Protein AF-0000000072268481 (afdb_homodimer)

Structure (mmCIF, N/CA/C/O backbone):
data_AF-0000000072268481-model_v1
#
loop_
_entity.id
_entity.type
_entity.pdbx_description
1 polymer 'Transcriptional regulator, GntR family'
#
loop_
_atom_site.group_PDB
_atom_site.id
_atom_site.type_symbol
_atom_site.label_atom_id
_atom_site.label_alt_id
_atom_site.label_comp_id
_atom_site.label_asym_id
_atom_site.label_entity_id
_atom_site.label_seq_id
_atom_site.pdbx_PDB_ins_code
_atom_site.Cartn_x
_atom_site.Cartn_y
_atom_site.Cartn_z
_atom_site.occupancy
_atom_site.B_iso_or_equiv
_atom_site.auth_seq_id
_atom_site.auth_comp_id
_atom_site.auth_asym_id
_atom_site.auth_atom_id
_atom_site.pdbx_PDB_model_num
ATOM 1 N N . MET A 1 1 ? 31.5 -7.578 -0.098 1 35.66 1 MET A N 1
ATOM 2 C CA . MET A 1 1 ? 31.172 -8.977 0.173 1 35.66 1 MET A CA 1
ATOM 3 C C . MET A 1 1 ? 30.062 -9.086 1.216 1 35.66 1 MET A C 1
ATOM 5 O O . MET A 1 1 ? 30.203 -8.562 2.326 1 35.66 1 MET A O 1
ATOM 9 N N . ASP A 1 2 ? 28.766 -9.125 0.765 1 48.75 2 ASP A N 1
ATOM 10 C CA . ASP A 1 2 ? 27.672 -9.148 1.732 1 48.75 2 ASP A CA 1
ATOM 11 C C . ASP A 1 2 ? 27.953 -10.164 2.842 1 48.75 2 ASP A C 1
ATOM 13 O O . ASP A 1 2 ? 28.438 -11.258 2.578 1 48.75 2 ASP A O 1
ATOM 17 N N . SER A 1 3 ? 28.219 -9.688 3.953 1 54.72 3 SER A N 1
ATOM 18 C CA . SER A 1 3 ? 28.516 -10.555 5.082 1 54.72 3 SER A CA 1
ATOM 19 C C . SER A 1 3 ? 27.703 -11.844 5.031 1 54.72 3 SER A C 1
ATOM 21 O O . SER A 1 3 ? 26.609 -11.859 4.465 1 54.72 3 SER A O 1
ATOM 23 N N . PRO A 1 4 ? 28.422 -12.945 5.117 1 55.09 4 PRO A N 1
ATOM 24 C CA . PRO A 1 4 ? 27.75 -14.242 5.113 1 55.09 4 PRO A CA 1
ATOM 25 C C . PRO A 1 4 ? 26.359 -14.18 5.762 1 55.09 4 PRO A C 1
ATOM 27 O O . PRO A 1 4 ? 25.438 -14.844 5.297 1 55.09 4 PRO A O 1
ATOM 30 N N . THR A 1 5 ? 26.203 -13.352 6.781 1 58.03 5 THR A N 1
ATOM 31 C CA . THR A 1 5 ? 24.922 -13.234 7.477 1 58.03 5 THR A CA 1
ATOM 32 C C . THR A 1 5 ? 23.906 -12.5 6.609 1 58.03 5 THR A C 1
ATOM 34 O O . THR A 1 5 ? 22.734 -12.883 6.566 1 58.03 5 THR A O 1
ATOM 37 N N . LYS A 1 6 ? 24.406 -11.539 5.977 1 61.78 6 LYS A N 1
ATOM 38 C CA . LYS A 1 6 ? 23.531 -10.797 5.07 1 61.78 6 LYS A CA 1
ATOM 39 C C . LYS A 1 6 ? 23 -11.695 3.963 1 61.78 6 LYS A C 1
ATOM 41 O O . LYS A 1 6 ? 21.844 -11.586 3.57 1 61.78 6 LYS A O 1
ATOM 46 N N . SER A 1 7 ? 23.812 -12.578 3.768 1 78.44 7 SER A N 1
ATOM 47 C CA . SER A 1 7 ? 23.453 -13.523 2.711 1 78.44 7 SER A CA 1
ATOM 48 C C . SER A 1 7 ? 22.391 -14.508 3.182 1 78.44 7 SER A C 1
ATOM 50 O O . SER A 1 7 ? 21.422 -14.773 2.465 1 78.44 7 SER A O 1
ATOM 52 N N . ARG A 1 8 ? 22.547 -14.922 4.469 1 86.06 8 ARG A N 1
ATOM 53 C CA . ARG A 1 8 ? 21.578 -15.891 4.984 1 86.06 8 ARG A CA 1
ATOM 54 C C . ARG A 1 8 ? 20.219 -15.25 5.215 1 86.06 8 ARG A C 1
ATOM 56 O O . ARG A 1 8 ? 19.188 -15.875 4.977 1 86.06 8 ARG A O 1
ATOM 63 N N . LYS A 1 9 ? 20.203 -13.977 5.633 1 89.81 9 LYS A N 1
ATOM 64 C CA . LYS A 1 9 ? 18.969 -13.234 5.836 1 89.81 9 LYS A CA 1
ATOM 65 C C . LYS A 1 9 ? 18.203 -13.055 4.523 1 89.81 9 LYS A C 1
ATOM 67 O O . LYS A 1 9 ? 17 -13.281 4.465 1 89.81 9 LYS A O 1
ATOM 72 N N . THR A 1 10 ? 19 -12.703 3.574 1 90.88 10 THR A N 1
ATOM 73 C CA . THR A 1 10 ? 18.406 -12.484 2.262 1 90.88 10 THR A CA 1
ATOM 74 C C . THR A 1 10 ? 17.828 -13.789 1.708 1 90.88 10 THR A C 1
ATOM 76 O O . THR A 1 10 ? 16.734 -13.805 1.159 1 90.88 10 THR A O 1
ATOM 79 N N . LEU A 1 11 ? 18.531 -14.812 1.893 1 93.25 11 LEU A N 1
ATOM 80 C CA . LEU A 1 11 ? 18.062 -16.125 1.444 1 93.25 11 LEU A CA 1
ATOM 81 C C . LEU A 1 11 ? 16.797 -16.531 2.195 1 93.25 11 LEU A C 1
ATOM 83 O O . LEU A 1 11 ? 15.875 -17.078 1.6 1 93.25 11 LEU A O 1
ATOM 87 N N . CYS A 1 12 ? 16.812 -16.312 3.475 1 95.31 12 CYS A N 1
ATOM 88 C CA . CYS A 1 12 ? 15.656 -16.641 4.301 1 95.31 12 CYS A CA 1
ATOM 89 C C . CYS A 1 12 ? 14.414 -15.906 3.82 1 95.31 12 CYS A C 1
ATOM 91 O O . CYS A 1 12 ? 13.367 -16.516 3.592 1 95.31 12 CYS A O 1
ATOM 93 N N . ILE A 1 13 ? 14.555 -14.633 3.531 1 95.81 13 ILE A N 1
ATOM 94 C CA . ILE A 1 13 ? 13.438 -13.797 3.104 1 95.81 13 ILE A CA 1
ATOM 95 C C . ILE A 1 13 ? 12.922 -14.281 1.75 1 95.81 13 ILE A C 1
ATOM 97 O O . ILE A 1 13 ? 11.719 -14.5 1.578 1 95.81 13 ILE A O 1
ATOM 101 N N . GLU A 1 14 ? 13.828 -14.469 0.865 1 96 14 GLU A N 1
ATOM 102 C CA . GLU A 1 14 ? 13.453 -14.867 -0.488 1 96 14 GLU A CA 1
ATOM 103 C C . GLU A 1 14 ? 12.797 -16.25 -0.492 1 96 14 GLU A C 1
ATOM 105 O O . GLU A 1 14 ? 11.797 -16.469 -1.176 1 96 14 GLU A O 1
ATOM 110 N N . ASP A 1 15 ? 13.367 -17.141 0.243 1 96.94 15 ASP A N 1
ATOM 111 C CA . ASP A 1 15 ? 12.82 -18.484 0.297 1 96.94 15 ASP A CA 1
ATOM 112 C C . ASP A 1 15 ? 11.445 -18.5 0.952 1 96.94 15 ASP A C 1
ATOM 114 O O . ASP A 1 15 ? 10.523 -19.156 0.464 1 96.94 15 ASP A O 1
ATOM 118 N N . LEU A 1 16 ? 11.273 -17.797 2.041 1 97.5 16 LEU A N 1
ATOM 119 C CA . LEU A 1 16 ? 9.977 -17.734 2.717 1 97.5 16 LEU A CA 1
ATOM 120 C C . LEU A 1 16 ? 8.922 -17.109 1.813 1 97.5 16 LEU A C 1
ATOM 122 O O . LEU A 1 16 ? 7.785 -17.578 1.76 1 97.5 16 LEU A O 1
ATOM 126 N N . ARG A 1 17 ? 9.273 -16.031 1.135 1 97.88 17 ARG A N 1
ATOM 127 C CA . ARG A 1 17 ? 8.352 -15.414 0.184 1 97.88 17 ARG A CA 1
ATOM 128 C C . ARG A 1 17 ? 7.891 -16.422 -0.858 1 97.88 17 ARG A C 1
ATOM 130 O O . ARG A 1 17 ? 6.691 -16.547 -1.117 1 97.88 17 ARG A O 1
ATOM 137 N N . GLN A 1 18 ? 8.859 -17.156 -1.396 1 97.5 18 GLN A N 1
ATOM 138 C CA . GLN A 1 18 ? 8.547 -18.141 -2.428 1 97.5 18 GLN A CA 1
ATOM 139 C C . GLN A 1 18 ? 7.637 -19.25 -1.88 1 97.5 18 GLN A C 1
ATOM 141 O O . GLN A 1 18 ? 6.676 -19.656 -2.541 1 97.5 18 GLN A O 1
ATOM 146 N N . ARG A 1 19 ? 7.941 -19.688 -0.703 1 97.25 19 ARG A N 1
ATOM 147 C CA . ARG A 1 19 ? 7.16 -20.766 -0.107 1 97.25 19 ARG A CA 1
ATOM 148 C C . ARG A 1 19 ? 5.734 -20.312 0.189 1 97.25 19 ARG A C 1
ATOM 150 O O . ARG A 1 19 ? 4.789 -21.094 0.074 1 97.25 19 ARG A O 1
ATOM 157 N N . ILE A 1 20 ? 5.566 -19.047 0.545 1 97.44 20 ILE A N 1
ATOM 158 C CA . ILE A 1 20 ? 4.234 -18.516 0.816 1 97.44 20 ILE A CA 1
ATOM 159 C C . ILE A 1 20 ? 3.479 -18.328 -0.497 1 97.44 20 ILE A C 1
ATOM 161 O O . ILE A 1 20 ? 2.311 -18.719 -0.606 1 97.44 20 ILE A O 1
ATOM 165 N N . LEU A 1 21 ? 4.148 -17.797 -1.505 1 97.38 21 LEU A N 1
ATOM 166 C CA . LEU A 1 21 ? 3.527 -17.516 -2.795 1 97.38 21 LEU A CA 1
ATOM 167 C C . LEU A 1 21 ? 3.1 -18.797 -3.49 1 97.38 21 LEU A C 1
ATOM 169 O O . LEU A 1 21 ? 2.041 -18.859 -4.121 1 97.38 21 LEU A O 1
ATOM 173 N N . THR A 1 22 ? 3.877 -19.859 -3.344 1 94.94 22 THR A N 1
ATOM 174 C CA . THR A 1 22 ? 3.592 -21.109 -4.027 1 94.94 22 THR A CA 1
ATOM 175 C C . THR A 1 22 ? 2.773 -22.031 -3.135 1 94.94 22 THR A C 1
ATOM 177 O O . THR A 1 22 ? 2.543 -23.203 -3.484 1 94.94 22 THR A O 1
ATOM 180 N N . GLN A 1 23 ? 2.461 -21.609 -1.912 1 93.44 23 GLN A N 1
ATOM 181 C CA . GLN A 1 23 ? 1.595 -22.266 -0.941 1 93.44 23 GLN A CA 1
ATOM 182 C C . GLN A 1 23 ? 2.246 -23.547 -0.401 1 93.44 23 GLN A C 1
ATOM 184 O O . GLN A 1 23 ? 1.552 -24.469 0.026 1 93.44 23 GLN A O 1
ATOM 189 N N . ALA A 1 24 ? 3.551 -23.625 -0.61 1 94.94 24 ALA A N 1
ATOM 190 C CA . ALA A 1 24 ? 4.266 -24.609 0.193 1 94.94 24 ALA A CA 1
ATOM 191 C C . ALA A 1 24 ? 4.055 -24.359 1.684 1 94.94 24 ALA A C 1
ATOM 193 O O . ALA A 1 24 ? 4.051 -25.297 2.482 1 94.94 24 ALA A O 1
ATOM 194 N N . LEU A 1 25 ? 3.916 -23.125 2.08 1 95.81 25 LEU A N 1
ATOM 195 C CA . LEU A 1 25 ? 3.342 -22.672 3.346 1 95.81 25 LEU A CA 1
ATOM 196 C C . LEU A 1 25 ? 1.909 -22.188 3.152 1 95.81 25 LEU A C 1
ATOM 198 O O . LEU A 1 25 ? 1.679 -21.172 2.498 1 95.81 25 LEU A O 1
ATOM 202 N N . GLU A 1 26 ? 0.98 -22.875 3.699 1 93.88 26 GLU A N 1
ATOM 203 C CA . GLU A 1 26 ? -0.436 -22.672 3.414 1 93.88 26 GLU A CA 1
ATOM 204 C C . GLU A 1 26 ? -0.944 -21.391 4.066 1 93.88 26 GLU A C 1
ATOM 206 O O . GLU A 1 26 ? -0.562 -21.062 5.191 1 93.88 26 GLU A O 1
ATOM 211 N N . PRO A 1 27 ? -1.868 -20.734 3.365 1 94.56 27 PRO A N 1
ATOM 212 C CA . PRO A 1 27 ? -2.514 -19.594 4.023 1 94.56 27 PRO A CA 1
ATOM 213 C C . PRO A 1 27 ? -3.119 -19.953 5.375 1 94.56 27 PRO A C 1
ATOM 215 O O . PRO A 1 27 ? -3.797 -20.984 5.5 1 94.56 27 PRO A O 1
ATOM 218 N N . GLY A 1 28 ? -2.777 -19.172 6.391 1 94.62 28 GLY A N 1
ATOM 219 C CA . GLY A 1 28 ? -3.355 -19.375 7.707 1 94.62 28 GLY A CA 1
ATOM 220 C C . GLY A 1 28 ? -2.504 -20.25 8.602 1 94.62 28 GLY A C 1
ATOM 221 O O . GLY A 1 28 ? -2.746 -20.344 9.812 1 94.62 28 GLY A O 1
ATOM 222 N N . SER A 1 29 ? -1.488 -20.938 8.078 1 95 29 SER A N 1
ATOM 223 C CA . SER A 1 29 ? -0.644 -21.812 8.883 1 95 29 SER A CA 1
ATOM 224 C C . SER A 1 29 ? 0.33 -21 9.742 1 95 29 SER A C 1
ATOM 226 O O . SER A 1 29 ? 0.755 -19.922 9.352 1 95 29 SER A O 1
ATOM 228 N N . TYR A 1 30 ? 0.683 -21.547 10.836 1 95.38 30 TYR A N 1
ATOM 229 C CA . TYR A 1 30 ? 1.648 -20.906 11.727 1 95.38 30 TYR A CA 1
ATOM 230 C C . TYR A 1 30 ? 3.061 -21.406 11.438 1 95.38 30 TYR A C 1
ATOM 232 O O . TYR A 1 30 ? 3.262 -22.578 11.109 1 95.38 30 TYR A O 1
ATOM 240 N N . LEU A 1 31 ? 3.967 -20.5 11.617 1 95.94 31 LEU A N 1
ATOM 241 C CA . LEU A 1 31 ? 5.375 -20.828 11.43 1 95.94 31 LEU A CA 1
ATOM 242 C C . LEU A 1 31 ? 6.051 -21.094 12.766 1 95.94 31 LEU A C 1
ATOM 244 O O . LEU A 1 31 ? 5.812 -20.391 13.742 1 95.94 31 LEU A O 1
ATOM 248 N N . ASP A 1 32 ? 6.836 -22.125 12.836 1 93.94 32 ASP A N 1
ATOM 249 C CA . ASP A 1 32 ? 7.629 -22.438 14.016 1 93.94 32 ASP A CA 1
ATOM 250 C C . ASP A 1 32 ? 8.984 -21.734 13.969 1 93.94 32 ASP A C 1
ATOM 252 O O . ASP A 1 32 ? 9.852 -22.109 13.172 1 93.94 32 ASP A O 1
ATOM 256 N N . GLU A 1 33 ? 9.164 -20.859 14.836 1 93.69 33 GLU A N 1
ATOM 257 C CA . GLU A 1 33 ? 10.375 -20.047 14.82 1 93.69 33 GLU A CA 1
ATOM 258 C C . GLU A 1 33 ? 11.617 -20.906 15.039 1 93.69 33 GLU A C 1
ATOM 260 O O . GLU A 1 33 ? 12.672 -20.656 14.445 1 93.69 33 GLU A O 1
ATOM 265 N N . THR A 1 34 ? 11.477 -21.891 15.898 1 93.81 34 THR A N 1
ATOM 266 C CA . THR A 1 34 ? 12.617 -22.766 16.172 1 93.81 34 THR A CA 1
ATOM 267 C C . THR A 1 34 ? 13.016 -23.531 14.93 1 93.81 34 THR A C 1
ATOM 269 O O . THR A 1 34 ? 14.195 -23.562 14.57 1 93.81 34 THR A O 1
ATOM 272 N N . ASP A 1 35 ? 12.07 -24.078 14.297 1 94.75 35 ASP A N 1
ATOM 273 C CA . ASP A 1 35 ? 12.32 -24.844 13.07 1 94.75 35 ASP A CA 1
ATOM 274 C C . ASP A 1 35 ? 12.922 -23.953 11.984 1 94.75 35 ASP A C 1
ATOM 276 O O . ASP A 1 35 ? 13.852 -24.359 11.289 1 94.75 35 ASP A O 1
ATOM 280 N N . LEU A 1 36 ? 12.383 -22.766 11.828 1 95.25 36 LEU A N 1
ATOM 281 C CA . LEU A 1 36 ? 12.867 -21.844 10.805 1 95.25 36 LEU A CA 1
ATOM 282 C C . LEU A 1 36 ? 14.305 -21.438 11.094 1 95.25 36 LEU A C 1
ATOM 284 O O . LEU A 1 36 ? 15.141 -21.406 10.188 1 95.25 36 LEU A O 1
ATOM 288 N N . ALA A 1 37 ? 14.523 -21.125 12.336 1 95.12 37 ALA A N 1
ATOM 289 C CA . ALA A 1 37 ? 15.867 -20.703 12.727 1 95.12 37 ALA A CA 1
ATOM 290 C C . ALA A 1 37 ? 16.891 -21.797 12.414 1 95.12 37 ALA A C 1
ATOM 292 O O . ALA A 1 37 ? 17.969 -21.516 11.883 1 95.12 37 ALA A O 1
ATOM 293 N N . GLU A 1 38 ? 16.531 -23.031 12.719 1 95.19 38 GLU A N 1
ATOM 294 C CA . GLU A 1 38 ? 17.406 -24.172 12.477 1 95.19 38 GLU A CA 1
ATOM 295 C C . GLU A 1 38 ? 17.609 -24.406 10.977 1 95.19 38 GLU A C 1
ATOM 297 O O . GLU A 1 38 ? 18.734 -24.609 10.516 1 95.19 38 GLU A O 1
ATOM 302 N N . SER A 1 39 ? 16.594 -24.281 10.289 1 94.5 39 SER A N 1
ATOM 303 C CA . SER A 1 39 ? 16.625 -24.594 8.859 1 94.5 39 SER A CA 1
ATOM 304 C C . SER A 1 39 ? 17.469 -23.594 8.094 1 94.5 39 SER A C 1
ATOM 306 O O . SER A 1 39 ? 18.141 -23.953 7.125 1 94.5 39 SER A O 1
ATOM 308 N N . TYR A 1 40 ? 17.391 -22.312 8.508 1 95.12 40 TYR A N 1
ATOM 309 C CA . TYR A 1 40 ? 18.094 -21.281 7.766 1 95.12 40 TYR A CA 1
ATOM 310 C C . TYR A 1 40 ? 19.422 -20.938 8.438 1 95.12 40 TYR A C 1
ATOM 312 O O . TYR A 1 40 ? 20.203 -20.125 7.914 1 95.12 40 TYR A O 1
ATOM 320 N N . GLY A 1 41 ? 19.641 -21.5 9.578 1 94.5 41 GLY A N 1
ATOM 321 C CA . GLY A 1 41 ? 20.891 -21.25 10.273 1 94.5 41 GLY A CA 1
ATOM 322 C C . GLY A 1 41 ? 21.016 -19.828 10.773 1 94.5 41 GLY A C 1
ATOM 323 O O . GLY A 1 41 ? 22.078 -19.203 10.641 1 94.5 41 GLY A O 1
ATOM 324 N N . ILE A 1 42 ? 19.969 -19.25 11.188 1 93.44 42 ILE A N 1
ATOM 325 C CA . ILE A 1 42 ? 19.953 -17.906 11.727 1 93.44 42 ILE A CA 1
ATOM 326 C C . ILE A 1 42 ? 19.391 -17.922 13.148 1 93.44 42 ILE A C 1
ATOM 328 O O . ILE A 1 42 ? 18.562 -18.766 13.484 1 93.44 42 ILE A O 1
ATOM 332 N N . SER A 1 43 ? 19.891 -16.984 13.922 1 93.19 43 SER A N 1
ATOM 333 C CA . SER A 1 43 ? 19.406 -16.891 15.297 1 93.19 43 SER A CA 1
ATOM 334 C C . SER A 1 43 ? 18.016 -16.281 15.367 1 93.19 43 SER A C 1
ATOM 336 O O . SER A 1 43 ? 17.484 -15.812 14.352 1 93.19 43 SER A O 1
ATOM 338 N N . ARG A 1 44 ? 17.406 -16.328 16.516 1 91.75 44 ARG A N 1
ATOM 339 C CA . ARG A 1 44 ? 16.016 -15.914 16.688 1 91.75 44 ARG A CA 1
ATOM 340 C C . ARG A 1 44 ? 15.875 -14.406 16.5 1 91.75 44 ARG A C 1
ATOM 342 O O . ARG A 1 44 ? 14.922 -13.938 15.867 1 91.75 44 ARG A O 1
ATOM 349 N N . PRO A 1 45 ? 16.766 -13.609 16.969 1 88.12 45 PRO A N 1
ATOM 350 C CA . PRO A 1 45 ? 16.578 -12.164 16.828 1 88.12 45 PRO A CA 1
ATOM 351 C C . PRO A 1 45 ? 16.547 -11.711 15.359 1 88.12 45 PRO A C 1
ATOM 353 O O . PRO A 1 45 ? 15.586 -11.07 14.938 1 88.12 45 PRO A O 1
ATOM 356 N N . PRO A 1 46 ? 17.484 -12.117 14.539 1 91.06 46 PRO A N 1
ATOM 357 C CA . PRO A 1 46 ? 17.375 -11.758 13.125 1 91.06 46 PRO A CA 1
ATOM 358 C C . PRO A 1 46 ? 16.156 -12.391 12.445 1 91.06 46 PRO A C 1
ATOM 360 O O . PRO A 1 46 ? 15.555 -11.781 11.555 1 91.06 46 PRO A O 1
ATOM 363 N N . LEU A 1 47 ? 15.82 -13.578 12.828 1 94.69 47 LEU A N 1
ATOM 364 C CA . LEU A 1 47 ? 14.625 -14.211 12.273 1 94.69 47 LEU A CA 1
ATOM 365 C C . LEU A 1 47 ? 13.383 -13.383 12.578 1 94.69 47 LEU A C 1
ATOM 367 O O . LEU A 1 47 ? 12.547 -13.156 11.695 1 94.69 47 LEU A O 1
ATOM 371 N N . ARG A 1 48 ? 13.289 -12.953 13.773 1 91 48 ARG A N 1
ATOM 372 C CA . ARG A 1 48 ? 12.133 -12.164 14.172 1 91 48 ARG A CA 1
ATOM 373 C C . ARG A 1 48 ? 12.078 -10.844 13.406 1 91 48 ARG A C 1
ATOM 375 O O . ARG A 1 48 ? 10.992 -10.344 13.086 1 91 48 ARG A O 1
ATOM 382 N N . GLU A 1 49 ? 13.18 -10.312 13.086 1 90 49 GLU A N 1
ATOM 383 C CA . GLU A 1 49 ? 13.234 -9.125 12.242 1 90 49 GLU A CA 1
ATOM 384 C C . GLU A 1 49 ? 12.688 -9.414 10.852 1 90 49 GLU A C 1
ATOM 386 O O . GLU A 1 49 ? 11.93 -8.609 10.297 1 90 49 GLU A O 1
ATOM 391 N N . ILE A 1 50 ? 13.07 -10.555 10.359 1 94.44 50 ILE A N 1
ATOM 392 C CA . ILE A 1 50 ? 12.602 -10.984 9.047 1 94.44 50 ILE A CA 1
ATOM 393 C C . ILE A 1 50 ? 11.086 -11.164 9.07 1 94.44 50 ILE A C 1
ATOM 395 O O . ILE A 1 50 ? 10.383 -10.695 8.18 1 94.44 50 ILE A O 1
ATOM 399 N N . LEU A 1 51 ? 10.625 -11.812 10.117 1 95.75 51 LEU A N 1
ATOM 400 C CA . LEU A 1 51 ? 9.195 -12.07 10.234 1 95.75 51 LEU A CA 1
ATOM 401 C C . LEU A 1 51 ? 8.414 -10.766 10.375 1 95.75 51 LEU A C 1
ATOM 403 O O . LEU A 1 51 ? 7.328 -10.617 9.812 1 95.75 51 LEU A O 1
ATOM 407 N N . ARG A 1 52 ? 8.922 -9.812 11.062 1 92.25 52 ARG A N 1
ATOM 408 C CA . ARG A 1 52 ? 8.289 -8.508 11.203 1 92.25 52 ARG A CA 1
ATOM 409 C C . ARG A 1 52 ? 8.234 -7.77 9.867 1 92.25 52 ARG A C 1
ATOM 411 O O . ARG A 1 52 ? 7.219 -7.16 9.531 1 92.25 52 ARG A O 1
ATOM 418 N N . GLN A 1 53 ? 9.352 -7.797 9.172 1 92.69 53 GLN A N 1
ATOM 419 C CA . GLN A 1 53 ? 9.398 -7.18 7.852 1 92.69 53 GLN A CA 1
ATOM 420 C C . GLN A 1 53 ? 8.352 -7.785 6.922 1 92.69 53 GLN A C 1
ATOM 422 O O . GLN A 1 53 ? 7.613 -7.059 6.258 1 92.69 53 GLN A O 1
ATOM 427 N N . MET A 1 54 ? 8.305 -9.102 6.949 1 96.56 54 MET A N 1
ATOM 428 C CA . MET A 1 54 ? 7.379 -9.797 6.059 1 96.56 54 MET A CA 1
ATOM 429 C C . MET A 1 54 ? 5.934 -9.555 6.469 1 96.56 54 MET A C 1
ATOM 431 O O . MET A 1 54 ? 5.035 -9.539 5.625 1 96.56 54 MET A O 1
ATOM 435 N N . ALA A 1 55 ? 5.703 -9.352 7.77 1 96.31 55 ALA A N 1
ATOM 436 C CA . ALA A 1 55 ? 4.375 -8.961 8.234 1 96.31 55 ALA A CA 1
ATOM 437 C C . ALA A 1 55 ? 3.994 -7.578 7.719 1 96.31 55 ALA A C 1
ATOM 439 O O . ALA A 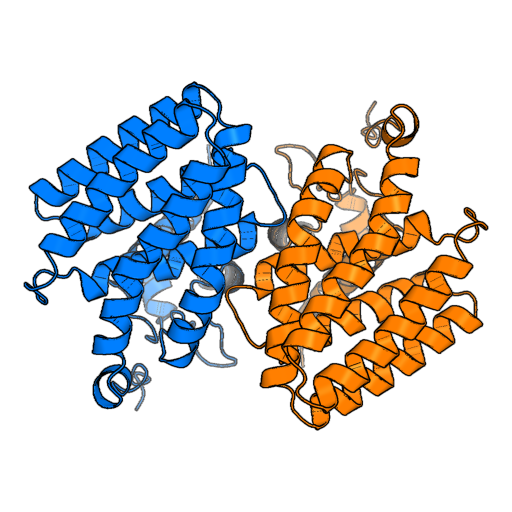1 55 ? 2.861 -7.363 7.281 1 96.31 55 ALA A O 1
ATOM 440 N N . GLY A 1 56 ? 4.914 -6.668 7.707 1 93.5 56 GLY A N 1
ATOM 441 C CA . GLY A 1 56 ? 4.688 -5.336 7.172 1 93.5 56 GLY A CA 1
ATOM 442 C C . GLY A 1 56 ? 4.383 -5.332 5.688 1 93.5 56 GLY A C 1
ATOM 443 O O . GLY A 1 56 ? 3.688 -4.441 5.195 1 93.5 56 GLY A O 1
ATOM 444 N N . GLU A 1 57 ? 4.852 -6.406 5.031 1 95.56 57 GLU A N 1
ATOM 445 C CA . GLU A 1 57 ? 4.656 -6.512 3.588 1 95.56 57 GLU A CA 1
ATOM 446 C C . GLU A 1 57 ? 3.367 -7.258 3.256 1 95.56 57 GLU A C 1
ATOM 448 O O . GLU A 1 57 ? 2.936 -7.277 2.102 1 95.56 57 GLU A O 1
ATOM 453 N N . GLY A 1 58 ? 2.809 -7.93 4.246 1 97.31 58 GLY A N 1
ATOM 454 C CA . GLY A 1 58 ? 1.51 -8.555 4.047 1 97.31 58 GLY A CA 1
ATOM 455 C C . GLY A 1 58 ? 1.589 -10.055 3.861 1 97.31 58 GLY A C 1
ATOM 456 O O . GLY A 1 58 ? 0.566 -10.719 3.684 1 97.31 58 GLY A O 1
ATOM 457 N N . TYR A 1 59 ? 2.799 -10.656 3.971 1 98.19 59 TYR A N 1
ATOM 458 C CA . TYR A 1 59 ? 2.959 -12.094 3.807 1 98.19 59 TYR A CA 1
ATOM 459 C C . TYR A 1 59 ? 2.531 -12.836 5.066 1 98.19 59 TYR A C 1
ATOM 461 O O . TYR A 1 59 ? 2.078 -13.984 4.996 1 98.19 59 TYR A O 1
ATOM 469 N N . LEU A 1 60 ? 2.779 -12.188 6.215 1 98 60 LEU A N 1
ATOM 470 C CA . LEU A 1 60 ? 2.545 -12.797 7.52 1 98 60 LEU A CA 1
ATOM 471 C C . LEU A 1 60 ? 1.692 -11.891 8.398 1 98 60 LEU A C 1
ATOM 473 O O . LEU A 1 60 ? 1.57 -10.688 8.125 1 98 60 LEU A O 1
ATOM 477 N N . VAL A 1 61 ? 1.067 -12.453 9.352 1 96.62 61 VAL A N 1
ATOM 478 C CA . VAL A 1 61 ? 0.414 -11.75 10.453 1 96.62 61 VAL A CA 1
ATOM 479 C C . VAL A 1 61 ? 1.067 -12.141 11.781 1 96.62 61 VAL A C 1
ATOM 481 O O . VAL A 1 61 ? 1.275 -13.328 12.047 1 96.62 61 VAL A O 1
ATOM 484 N N . LEU A 1 62 ? 1.418 -11.125 12.516 1 95 62 LEU A N 1
ATOM 485 C CA . LEU A 1 62 ? 2.027 -11.383 13.82 1 95 62 LEU A CA 1
ATOM 486 C C . LEU A 1 62 ? 0.994 -11.273 14.938 1 95 62 LEU A C 1
ATOM 488 O O . LEU A 1 62 ? 0.202 -10.328 14.961 1 95 62 LEU A O 1
ATOM 492 N N . HIS A 1 63 ? 0.936 -12.273 15.727 1 90.25 63 HIS A N 1
ATOM 493 C CA . HIS A 1 63 ? 0.084 -12.289 16.906 1 90.25 63 HIS A CA 1
ATOM 494 C C . HIS A 1 63 ? 0.917 -12.258 18.188 1 90.25 63 HIS A C 1
ATOM 496 O O . HIS A 1 63 ? 2.008 -12.828 18.234 1 90.25 63 HIS A O 1
ATOM 502 N N . GLU A 1 64 ? 0.321 -11.516 19.109 1 85.38 64 GLU A N 1
ATOM 503 C CA . GLU A 1 64 ? 1.009 -11.5 20.406 1 85.38 64 GLU A CA 1
ATOM 504 C C . GLU A 1 64 ? 1.043 -12.898 21.031 1 85.38 64 GLU A C 1
ATOM 506 O O . GLU A 1 64 ? 0.016 -13.57 21.109 1 85.38 64 GLU A O 1
ATOM 511 N N . ASN A 1 65 ? 2.201 -13.281 21.406 1 80.19 65 ASN A N 1
ATOM 512 C CA . ASN A 1 65 ? 2.432 -14.508 22.172 1 80.19 65 ASN A CA 1
ATOM 513 C C . ASN A 1 65 ? 2.137 -15.75 21.328 1 80.19 65 ASN A C 1
ATOM 515 O O . ASN A 1 65 ? 1.872 -16.828 21.875 1 80.19 65 ASN A O 1
ATOM 519 N N . ARG A 1 66 ? 1.844 -15.406 20.062 1 82.31 66 ARG A N 1
ATOM 520 C CA . ARG A 1 66 ? 1.715 -16.531 19.141 1 82.31 66 ARG A CA 1
ATOM 521 C C . ARG A 1 66 ? 2.74 -16.438 18.016 1 82.31 66 ARG A C 1
ATOM 523 O O . ARG A 1 66 ? 3.357 -15.391 17.828 1 82.31 66 ARG A O 1
ATOM 530 N N . GLY A 1 67 ? 3.152 -17.406 17.391 1 86.31 67 GLY A N 1
ATOM 531 C CA . GLY A 1 67 ? 4.086 -17.406 16.266 1 86.31 67 GLY A CA 1
ATOM 532 C C . GLY A 1 67 ? 3.568 -16.656 15.055 1 86.31 67 GLY A C 1
ATOM 533 O O . GLY A 1 67 ? 2.422 -16.203 15.039 1 86.31 67 GLY A O 1
ATOM 534 N N . ALA A 1 68 ? 4.406 -16.359 14.109 1 95.56 68 ALA A N 1
ATOM 535 C CA . ALA A 1 68 ? 4.031 -15.75 12.836 1 95.56 68 ALA A CA 1
ATOM 536 C C . ALA A 1 68 ? 3.094 -16.656 12.055 1 95.56 68 ALA A C 1
ATOM 538 O O . ALA A 1 68 ? 3.279 -17.875 12.023 1 95.56 68 ALA A O 1
ATOM 539 N N . GLN A 1 69 ? 2.023 -16.062 11.562 1 97.44 69 GLN A N 1
ATOM 540 C CA . GLN A 1 69 ? 1.045 -16.781 10.758 1 97.44 69 GLN A CA 1
ATOM 541 C C . GLN A 1 69 ? 1.087 -16.328 9.297 1 97.44 69 GLN A C 1
ATOM 543 O O . GLN A 1 69 ? 1.142 -15.125 9.023 1 97.44 69 GLN A O 1
ATOM 548 N N . VAL A 1 70 ? 1.157 -17.297 8.383 1 97.88 70 VAL A N 1
ATOM 549 C CA . VAL A 1 70 ? 0.976 -16.922 6.98 1 97.88 70 VAL A CA 1
ATOM 550 C C . VAL A 1 70 ? -0.374 -16.234 6.801 1 97.88 70 VAL A C 1
ATOM 552 O O . VAL A 1 70 ? -1.401 -16.734 7.266 1 97.88 70 VAL A O 1
ATOM 555 N N . ALA A 1 71 ? -0.382 -15.086 6.172 1 97 71 ALA A N 1
ATOM 556 C CA . ALA A 1 71 ? -1.628 -14.336 6.023 1 97 71 ALA A CA 1
ATOM 557 C C . ALA A 1 71 ? -2.74 -15.227 5.473 1 97 71 ALA A C 1
ATOM 559 O O . ALA A 1 71 ? -2.572 -15.859 4.43 1 97 71 ALA A O 1
ATOM 560 N N . PRO A 1 72 ? -3.855 -15.305 6.145 1 93.69 72 PRO A N 1
ATOM 561 C CA . PRO A 1 72 ? -4.926 -16.203 5.703 1 93.69 72 PRO A CA 1
ATOM 562 C C . PRO A 1 72 ? -5.645 -15.688 4.453 1 93.69 72 PRO A C 1
ATOM 564 O O . PRO A 1 72 ? -5.613 -14.484 4.168 1 93.69 72 PRO A O 1
ATOM 567 N N . MET A 1 73 ? -6.148 -16.531 3.732 1 91 73 MET A N 1
ATOM 568 C CA . MET A 1 73 ? -7.074 -16.25 2.639 1 91 73 MET A CA 1
ATOM 569 C C . MET A 1 73 ? -8.484 -16.703 2.99 1 91 73 MET A C 1
ATOM 571 O O . MET A 1 73 ? -8.766 -17.906 3.008 1 91 73 MET A O 1
ATOM 575 N N . THR A 1 74 ? -9.273 -15.781 3.348 1 87.94 74 THR A N 1
ATOM 576 C CA . THR A 1 74 ? -10.648 -16.047 3.766 1 87.94 74 THR A CA 1
ATOM 577 C C . THR A 1 74 ? -11.633 -15.5 2.734 1 87.94 74 THR A C 1
ATOM 579 O O . THR A 1 74 ? -11.234 -14.867 1.759 1 87.94 74 THR A O 1
ATOM 582 N N . TYR A 1 75 ? -12.891 -15.781 2.953 1 85.88 75 TYR A N 1
ATOM 583 C CA . TYR A 1 75 ? -13.93 -15.203 2.104 1 85.88 75 TYR A CA 1
ATOM 584 C C . TYR A 1 75 ? -13.867 -13.68 2.121 1 85.88 75 TYR A C 1
ATOM 586 O O . TYR A 1 75 ? -13.984 -13.039 1.075 1 85.88 75 TYR A O 1
ATOM 594 N N . LYS A 1 76 ? -13.633 -13.18 3.258 1 89.06 76 LYS A N 1
ATOM 595 C CA . LYS A 1 76 ? -13.539 -11.727 3.389 1 89.06 76 LYS A CA 1
ATOM 596 C C . LYS A 1 76 ? -12.367 -11.18 2.586 1 89.06 76 LYS A C 1
ATOM 598 O O . LYS A 1 76 ? -12.516 -10.203 1.848 1 89.06 76 LYS A O 1
ATOM 603 N N . THR A 1 77 ? -11.242 -11.805 2.729 1 91.44 77 THR A N 1
ATOM 604 C CA . THR A 1 77 ? -10.062 -11.305 2.027 1 91.44 77 THR A CA 1
ATOM 605 C C . THR A 1 77 ? -10.227 -11.453 0.518 1 91.44 77 THR A C 1
ATOM 607 O O . THR A 1 77 ? -9.766 -10.609 -0.25 1 91.44 77 THR A O 1
ATOM 610 N N . MET A 1 78 ? -10.891 -12.492 0.08 1 89.75 78 MET A N 1
ATOM 611 C CA . MET A 1 78 ? -11.117 -12.688 -1.35 1 89.75 78 MET A CA 1
ATOM 612 C C . MET A 1 78 ? -12.078 -11.641 -1.897 1 89.75 78 MET A C 1
ATOM 614 O O . MET A 1 78 ? -11.859 -11.094 -2.98 1 89.75 78 MET A O 1
ATOM 618 N N . ARG A 1 79 ? -13.109 -11.367 -1.11 1 88.75 79 ARG A N 1
ATOM 619 C CA . ARG A 1 79 ? -14.016 -10.297 -1.505 1 88.75 79 ARG A CA 1
ATOM 620 C C . ARG A 1 79 ? -13.281 -8.969 -1.604 1 88.75 79 ARG A C 1
ATOM 622 O O . ARG A 1 79 ? -13.43 -8.242 -2.59 1 88.75 79 ARG A O 1
ATOM 629 N N . ASN A 1 80 ? -12.531 -8.672 -0.583 1 93.94 80 ASN A N 1
ATOM 630 C CA . ASN A 1 80 ? -11.75 -7.438 -0.569 1 93.94 80 ASN A CA 1
ATOM 631 C C . ASN A 1 80 ? -10.781 -7.375 -1.744 1 93.94 80 ASN A C 1
ATOM 633 O O . ASN A 1 80 ? -10.578 -6.312 -2.332 1 93.94 80 ASN A O 1
ATOM 637 N N . PHE A 1 81 ? -10.203 -8.555 -2.064 1 94.81 81 PHE A N 1
ATOM 638 C CA . PHE A 1 81 ? -9.25 -8.656 -3.164 1 94.81 81 PHE A CA 1
ATOM 639 C C . PHE A 1 81 ? -9.898 -8.258 -4.484 1 94.81 81 PHE A C 1
ATOM 641 O O . PHE A 1 81 ? -9.383 -7.406 -5.207 1 94.81 81 PHE A O 1
ATOM 648 N N . PHE A 1 82 ? -11.008 -8.742 -4.75 1 91.94 82 PHE A N 1
ATOM 649 C CA . PHE A 1 82 ? -11.633 -8.555 -6.055 1 91.94 82 PHE A CA 1
ATOM 650 C C . PHE A 1 82 ? -12.266 -7.172 -6.156 1 91.94 82 PHE A C 1
ATOM 652 O O . PHE A 1 82 ? -12.547 -6.691 -7.258 1 91.94 82 PHE A O 1
ATOM 659 N N . LEU A 1 83 ? -12.492 -6.547 -5.02 1 91.69 83 LEU A N 1
ATOM 660 C CA . LEU A 1 83 ? -12.914 -5.148 -5.035 1 91.69 83 LEU A CA 1
ATOM 661 C C . LEU A 1 83 ? -11.75 -4.234 -5.395 1 91.69 83 LEU A C 1
ATOM 663 O O . LEU A 1 83 ? -11.922 -3.268 -6.137 1 91.69 83 LEU A O 1
ATOM 667 N N . ALA A 1 84 ? -10.57 -4.555 -4.953 1 96.31 84 ALA A N 1
ATOM 668 C CA . ALA A 1 84 ? -9.406 -3.68 -5.082 1 96.31 84 ALA A CA 1
ATOM 669 C C . ALA A 1 84 ? -8.648 -3.963 -6.379 1 96.31 84 ALA A C 1
ATOM 671 O O . ALA A 1 84 ? -8.172 -3.039 -7.039 1 96.31 84 ALA A O 1
ATOM 672 N N . ALA A 1 85 ? -8.547 -5.227 -6.801 1 96.62 85 ALA A N 1
ATOM 673 C CA . ALA A 1 85 ? -7.625 -5.672 -7.84 1 96.62 85 ALA A CA 1
ATOM 674 C C . ALA A 1 85 ? -7.934 -5 -9.172 1 96.62 85 ALA A C 1
ATOM 676 O O . ALA A 1 85 ? -7.07 -4.348 -9.766 1 96.62 85 ALA A O 1
ATOM 677 N N . PRO A 1 86 ? -9.219 -5.066 -9.633 1 95.56 86 PRO A N 1
ATOM 678 C CA . PRO A 1 86 ? -9.461 -4.449 -10.938 1 95.56 86 PRO A CA 1
ATOM 679 C C . PRO A 1 86 ? -9.094 -2.969 -10.969 1 95.56 86 PRO A C 1
ATOM 681 O O . PRO A 1 86 ? -8.555 -2.482 -11.961 1 95.56 86 PRO A O 1
ATOM 684 N N . MET A 1 87 ? -9.344 -2.285 -9.859 1 95.31 87 MET A N 1
ATOM 685 C CA . MET A 1 87 ? -9.078 -0.851 -9.789 1 95.31 87 MET A CA 1
ATOM 686 C C . MET A 1 87 ? -7.582 -0.571 -9.844 1 95.31 87 MET A C 1
ATOM 688 O O . MET A 1 87 ? -7.129 0.237 -10.656 1 95.31 87 MET A O 1
ATOM 692 N N . ILE A 1 88 ? -6.809 -1.234 -9.023 1 98.19 88 ILE A N 1
ATOM 693 C CA . ILE A 1 88 ? -5.375 -0.987 -8.906 1 98.19 88 ILE A CA 1
ATOM 694 C C . ILE A 1 88 ? -4.668 -1.445 -10.18 1 98.19 88 ILE A C 1
ATOM 696 O O . ILE A 1 88 ? -3.842 -0.717 -10.734 1 98.19 88 ILE A O 1
ATOM 700 N N . TYR A 1 89 ? -4.984 -2.609 -10.711 1 98.25 89 TYR A N 1
ATOM 701 C CA . TYR A 1 89 ? -4.324 -3.137 -11.898 1 98.25 89 TYR A CA 1
ATOM 702 C C . TYR A 1 89 ? -4.66 -2.301 -13.133 1 98.25 89 TYR A C 1
ATOM 704 O O . TYR A 1 89 ? -3.82 -2.129 -14.016 1 98.25 89 TYR A O 1
ATOM 712 N N . ALA A 1 90 ? -5.922 -1.818 -13.164 1 98.19 90 ALA A N 1
ATOM 713 C CA . ALA A 1 90 ? -6.277 -0.945 -14.281 1 98.19 90 ALA A CA 1
ATOM 714 C C . ALA A 1 90 ? -5.445 0.335 -14.258 1 98.19 90 ALA A C 1
ATOM 716 O O . ALA A 1 90 ? -4.898 0.744 -15.289 1 98.19 90 ALA A O 1
ATOM 717 N N . ALA A 1 91 ? -5.34 0.921 -13.102 1 97.81 91 ALA A N 1
ATOM 718 C CA . ALA A 1 91 ? -4.57 2.156 -12.977 1 97.81 91 ALA A CA 1
ATOM 719 C C . ALA A 1 91 ? -3.104 1.932 -13.32 1 97.81 91 ALA A C 1
ATOM 721 O O . ALA A 1 91 ? -2.508 2.713 -14.062 1 97.81 91 ALA A O 1
ATOM 722 N N . VAL A 1 92 ? -2.537 0.866 -12.836 1 98.56 92 VAL A N 1
ATOM 723 C CA . VAL A 1 92 ? -1.123 0.57 -13.047 1 98.56 92 VAL A CA 1
ATOM 724 C C . VAL A 1 92 ? -0.878 0.242 -14.516 1 98.56 92 VAL A C 1
ATOM 726 O O . VAL A 1 92 ? 0.144 0.633 -15.086 1 98.56 92 VAL A O 1
ATOM 729 N N . SER A 1 93 ? -1.794 -0.486 -15.141 1 98.75 93 SER A N 1
ATOM 730 C CA . SER A 1 93 ? -1.644 -0.833 -16.547 1 98.75 93 SER A CA 1
ATOM 731 C C . SER A 1 93 ? -1.752 0.403 -17.438 1 98.75 93 SER A C 1
ATOM 733 O O . SER A 1 93 ? -1.014 0.539 -18.422 1 98.75 93 SER A O 1
ATOM 735 N N . ARG A 1 94 ? -2.73 1.287 -17.094 1 98.69 94 ARG A N 1
ATOM 736 C CA . ARG A 1 94 ? -2.838 2.557 -17.797 1 98.69 94 ARG A CA 1
ATOM 737 C C . ARG A 1 94 ? -1.518 3.32 -17.766 1 98.69 94 ARG A C 1
ATOM 739 O O . ARG A 1 94 ? -1.014 3.752 -18.797 1 98.69 94 ARG A O 1
ATOM 746 N N . LEU A 1 95 ? -0.937 3.436 -16.609 1 98.56 95 LEU A N 1
ATOM 747 C CA . LEU A 1 95 ? 0.298 4.191 -16.422 1 98.56 95 LEU A CA 1
ATOM 748 C C . LEU A 1 95 ? 1.471 3.494 -17.109 1 98.56 95 LEU A C 1
ATOM 750 O O . LEU A 1 95 ? 2.375 4.152 -17.625 1 98.56 95 LEU A O 1
ATOM 754 N N . ALA A 1 96 ? 1.471 2.176 -17.047 1 98.81 96 ALA A N 1
ATOM 755 C CA . ALA A 1 96 ? 2.525 1.43 -17.734 1 98.81 96 ALA A CA 1
ATOM 756 C C . ALA A 1 96 ? 2.551 1.756 -19.234 1 98.81 96 ALA A C 1
ATOM 758 O O . ALA A 1 96 ? 3.623 1.934 -19.812 1 98.81 96 ALA A O 1
ATOM 759 N N . ALA A 1 97 ? 1.38 1.856 -19.828 1 98.81 97 ALA A N 1
ATOM 760 C CA . ALA A 1 97 ? 1.297 2.18 -21.25 1 98.81 97 ALA A CA 1
ATOM 761 C C . ALA A 1 97 ? 1.835 3.582 -21.516 1 98.81 97 ALA A C 1
ATOM 763 O O . ALA A 1 97 ? 2.391 3.84 -22.594 1 98.81 97 ALA A O 1
ATOM 764 N N . GLU A 1 98 ? 1.724 4.438 -20.562 1 98.19 98 GLU A N 1
ATOM 765 C CA . GLU A 1 98 ? 2.156 5.824 -20.703 1 98.19 98 GLU A CA 1
ATOM 766 C C . GLU A 1 98 ? 3.65 5.965 -20.438 1 98.19 98 GLU A C 1
ATOM 768 O O . GLU A 1 98 ? 4.309 6.844 -20.984 1 98.19 98 GLU A O 1
ATOM 773 N N . ASN A 1 99 ? 4.207 5.055 -19.609 1 98.19 99 ASN A N 1
ATOM 774 C CA . ASN A 1 99 ? 5.527 5.332 -19.062 1 98.19 99 ASN A CA 1
ATOM 775 C C . ASN A 1 99 ? 6.555 4.297 -19.516 1 98.19 99 ASN A C 1
ATOM 777 O O . ASN A 1 99 ? 7.758 4.484 -19.328 1 98.19 99 ASN A O 1
ATOM 781 N N . ALA A 1 100 ? 6.121 3.256 -20.125 1 98.56 100 ALA A N 1
ATOM 782 C CA . ALA A 1 100 ? 6.984 2.104 -20.375 1 98.56 100 ALA A CA 1
ATOM 783 C C . ALA A 1 100 ? 8.211 2.504 -21.188 1 98.56 100 ALA A C 1
ATOM 785 O O . ALA A 1 100 ? 8.117 3.297 -22.125 1 98.56 100 ALA A O 1
ATOM 786 N N . ARG A 1 101 ? 9.344 1.956 -20.766 1 98.56 101 ARG A N 1
ATOM 787 C CA . ARG A 1 101 ? 10.578 2.078 -21.531 1 98.56 101 ARG A CA 1
ATOM 788 C C . ARG A 1 101 ? 10.844 0.819 -22.344 1 98.56 101 ARG A C 1
ATOM 790 O O . ARG A 1 101 ? 10.398 -0.271 -21.984 1 98.56 101 ARG A O 1
ATOM 797 N N . PRO A 1 102 ? 11.617 0.966 -23.359 1 98.38 102 PRO A N 1
ATOM 798 C CA . PRO A 1 102 ? 11.867 -0.183 -24.234 1 98.38 102 PRO A CA 1
ATOM 799 C C . PRO A 1 102 ? 12.508 -1.357 -23.5 1 98.38 102 PRO A C 1
ATOM 801 O O . PRO A 1 102 ? 12.172 -2.514 -23.766 1 98.38 102 PRO A O 1
ATOM 804 N N . ASP A 1 103 ? 13.352 -1.091 -22.594 1 98.69 103 ASP A N 1
ATOM 805 C CA . ASP A 1 103 ? 14.008 -2.17 -21.859 1 98.69 103 ASP A CA 1
ATOM 806 C C . ASP A 1 103 ? 13.023 -2.893 -20.953 1 98.69 103 ASP A C 1
ATOM 808 O O . ASP A 1 103 ? 13.125 -4.105 -20.75 1 98.69 103 ASP A O 1
ATOM 812 N N . GLN A 1 104 ? 12.086 -2.186 -20.438 1 98.75 104 GLN A N 1
ATOM 813 C CA . GLN A 1 104 ? 11.055 -2.797 -19.594 1 98.75 104 GLN A CA 1
ATOM 814 C C . GLN A 1 104 ? 10.117 -3.668 -20.422 1 98.75 104 GLN A C 1
ATOM 816 O O . GLN A 1 104 ? 9.695 -4.734 -19.969 1 98.75 104 GLN A O 1
ATOM 821 N N . ILE A 1 105 ? 9.82 -3.215 -21.641 1 98.81 105 ILE A N 1
ATOM 822 C CA . ILE A 1 105 ? 8.977 -3.988 -22.547 1 98.81 105 ILE A CA 1
ATOM 823 C C . ILE A 1 105 ? 9.68 -5.289 -22.922 1 98.81 105 ILE A C 1
ATOM 825 O O . ILE A 1 105 ? 9.055 -6.355 -22.938 1 98.81 105 ILE A O 1
ATOM 829 N N . ALA A 1 106 ? 10.953 -5.195 -23.219 1 98.81 106 ALA A N 1
ATOM 830 C CA . ALA A 1 106 ? 11.727 -6.391 -23.531 1 98.81 106 ALA A CA 1
ATOM 831 C C . ALA A 1 106 ? 11.711 -7.383 -22.375 1 98.81 106 ALA A C 1
ATOM 833 O O . ALA A 1 106 ? 11.523 -8.586 -22.578 1 98.81 106 ALA A O 1
ATOM 834 N N . LEU A 1 107 ? 11.914 -6.859 -21.172 1 98.81 107 LEU A N 1
ATOM 835 C CA . LEU A 1 107 ? 11.883 -7.695 -19.984 1 98.81 107 LEU A CA 1
ATOM 836 C C . LEU A 1 107 ? 10.516 -8.344 -19.812 1 98.81 107 LEU A C 1
ATOM 838 O O . LEU A 1 107 ? 10.422 -9.516 -19.422 1 98.81 107 LEU A O 1
ATOM 842 N N . LEU A 1 108 ? 9.461 -7.59 -20.094 1 98.88 108 LEU A N 1
ATOM 843 C CA . LEU A 1 108 ? 8.102 -8.102 -20 1 98.88 108 LEU A CA 1
ATOM 844 C C . LEU A 1 108 ? 7.875 -9.25 -20.969 1 98.88 108 LEU A C 1
ATOM 846 O O . LEU A 1 108 ? 7.285 -10.273 -20.609 1 98.88 108 LEU A O 1
ATOM 850 N N . LYS A 1 109 ? 8.359 -9.109 -22.188 1 98.88 109 LYS A N 1
ATOM 851 C CA . LYS A 1 109 ? 8.242 -10.148 -23.203 1 98.88 109 LYS A CA 1
ATOM 852 C C . LYS A 1 109 ? 9.008 -11.406 -22.797 1 98.88 109 LYS A C 1
ATOM 854 O O . LYS A 1 109 ? 8.508 -12.523 -22.969 1 98.88 109 LYS A O 1
ATOM 859 N N . GLU A 1 110 ? 10.188 -11.211 -22.266 1 98.88 110 GLU A N 1
ATOM 860 C CA . GLU A 1 110 ? 10.977 -12.344 -21.781 1 98.88 110 GLU A CA 1
ATOM 861 C C . GLU A 1 110 ? 10.25 -13.07 -20.656 1 98.88 110 GLU A C 1
ATOM 863 O O . GLU A 1 110 ? 10.227 -14.305 -20.609 1 98.88 110 GLU A O 1
ATOM 868 N N . THR A 1 111 ? 9.703 -12.312 -19.75 1 98.88 111 THR A N 1
ATOM 869 C CA . THR A 1 111 ? 8.977 -12.891 -18.625 1 98.88 111 THR A CA 1
ATOM 870 C C . THR A 1 111 ? 7.742 -13.648 -19.109 1 98.88 111 THR A C 1
ATOM 872 O O . THR A 1 111 ? 7.438 -14.734 -18.609 1 98.88 111 THR A O 1
ATOM 875 N N . GLN A 1 112 ? 7.023 -13.102 -20.109 1 98.75 112 GLN A N 1
ATOM 876 C CA . GLN A 1 112 ? 5.863 -13.766 -20.688 1 98.75 112 GLN A CA 1
ATOM 877 C C . GLN A 1 112 ? 6.254 -15.086 -21.344 1 98.75 112 GLN A C 1
ATOM 879 O O . GLN A 1 112 ? 5.531 -16.078 -21.234 1 98.75 112 GLN A O 1
ATOM 884 N N . ALA A 1 113 ? 7.391 -15.117 -22.047 1 98.75 113 ALA A N 1
ATOM 885 C CA . ALA A 1 113 ? 7.883 -16.359 -22.641 1 98.75 113 ALA A CA 1
ATOM 886 C C . ALA A 1 113 ? 8.156 -17.406 -21.562 1 98.75 113 ALA A C 1
ATOM 888 O O . ALA A 1 113 ? 7.797 -18.578 -21.734 1 98.75 113 ALA A O 1
ATOM 889 N N . ALA A 1 114 ? 8.758 -17.016 -20.469 1 98.5 114 ALA A N 1
ATOM 890 C CA . ALA A 1 114 ? 9.016 -17.922 -19.359 1 98.5 114 ALA A CA 1
ATOM 891 C C . ALA A 1 114 ? 7.715 -18.406 -18.734 1 98.5 114 ALA A C 1
ATOM 893 O O . ALA A 1 114 ? 7.605 -19.578 -18.328 1 98.5 114 ALA A O 1
ATOM 894 N N . PHE A 1 115 ? 6.73 -17.562 -18.641 1 97.75 115 PHE A N 1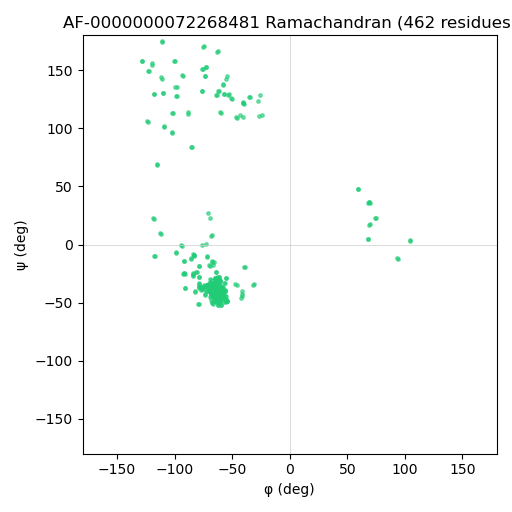
ATOM 895 C CA . PHE A 1 115 ? 5.414 -17.906 -18.125 1 97.75 115 PHE A CA 1
ATOM 896 C C . PHE A 1 115 ? 4.754 -18.984 -18.969 1 97.75 115 PHE A C 1
ATOM 898 O O . PHE A 1 115 ? 4.309 -20 -18.453 1 97.75 115 PHE A O 1
ATOM 905 N N . ARG A 1 116 ? 4.746 -18.781 -20.219 1 96.94 116 ARG A N 1
ATOM 906 C CA . ARG A 1 116 ? 4.148 -19.75 -21.141 1 96.94 116 ARG A CA 1
ATOM 907 C C . ARG A 1 116 ? 4.918 -21.078 -21.109 1 96.94 116 ARG A C 1
ATOM 909 O O . ARG A 1 116 ? 4.324 -22.141 -21.234 1 96.94 116 ARG A O 1
ATOM 916 N N . ASP A 1 117 ? 6.246 -20.984 -21.016 1 97.31 117 ASP A N 1
ATOM 917 C CA . ASP A 1 117 ? 7.055 -22.203 -20.891 1 97.31 117 ASP A CA 1
ATOM 918 C C . ASP A 1 117 ? 6.684 -23 -19.641 1 97.31 117 ASP A C 1
ATOM 920 O O . ASP A 1 117 ? 6.586 -24.219 -19.688 1 97.31 117 ASP A O 1
ATOM 924 N N . ALA A 1 118 ? 6.504 -22.281 -18.531 1 95 118 ALA A N 1
ATOM 925 C CA . ALA A 1 118 ? 6.098 -22.938 -17.297 1 95 118 ALA A CA 1
ATOM 926 C C . ALA A 1 118 ? 4.75 -23.641 -17.453 1 95 118 ALA A C 1
ATOM 928 O O . ALA A 1 118 ? 4.539 -24.734 -16.922 1 95 118 ALA A O 1
ATOM 929 N N . ILE A 1 119 ? 3.863 -22.953 -18.156 1 91.62 119 ILE A N 1
ATOM 930 C CA . ILE A 1 119 ? 2.561 -23.547 -18.438 1 91.62 119 ILE A CA 1
ATOM 931 C C . ILE A 1 119 ? 2.74 -24.828 -19.25 1 91.62 119 ILE A C 1
ATOM 933 O O . ILE A 1 119 ? 2.178 -25.875 -18.906 1 91.62 119 ILE A O 1
ATOM 937 N N . ARG A 1 120 ? 3.525 -24.797 -20.266 1 93.19 120 ARG A N 1
ATOM 938 C CA . ARG A 1 120 ? 3.748 -25.938 -21.156 1 93.19 120 ARG A CA 1
ATOM 939 C C . ARG A 1 120 ? 4.367 -27.094 -20.391 1 93.19 120 ARG A C 1
ATOM 941 O O . ARG A 1 120 ? 4.02 -28.25 -20.625 1 93.19 120 ARG A O 1
ATOM 948 N N . ARG A 1 121 ? 5.238 -26.781 -19.453 1 93.25 121 ARG A N 1
ATOM 949 C CA . ARG A 1 121 ? 5.945 -27.812 -18.703 1 93.25 121 ARG A CA 1
ATOM 950 C C . ARG A 1 121 ? 5.098 -28.312 -17.531 1 93.25 121 ARG A C 1
ATOM 952 O O . ARG A 1 121 ? 5.496 -29.25 -16.828 1 93.25 121 ARG A O 1
ATOM 959 N N . GLY A 1 122 ? 4.039 -27.688 -17.297 1 88.38 122 GLY A N 1
ATOM 960 C CA . GLY A 1 122 ? 3.168 -28.094 -16.203 1 88.38 122 GLY A CA 1
ATOM 961 C C . GLY A 1 122 ? 3.773 -27.844 -14.836 1 88.38 122 GLY A C 1
ATOM 962 O O . GLY A 1 122 ? 3.635 -28.688 -13.938 1 88.38 122 GLY A O 1
ATOM 963 N N . ASN A 1 123 ? 4.484 -26.812 -14.656 1 91.94 123 ASN A N 1
ATOM 964 C CA . ASN A 1 123 ? 5.102 -26.422 -13.398 1 91.94 123 ASN A CA 1
ATOM 965 C C . ASN A 1 123 ? 4.324 -25.297 -12.719 1 91.94 123 ASN A C 1
ATOM 967 O O . ASN A 1 123 ? 4.555 -24.125 -13.008 1 91.94 123 ASN A O 1
ATOM 971 N N . PRO A 1 124 ? 3.439 -25.609 -11.781 1 90.69 124 PRO A N 1
ATOM 972 C CA . PRO A 1 124 ? 2.553 -24.609 -11.203 1 90.69 124 PRO A CA 1
ATOM 973 C C . PRO A 1 124 ? 3.311 -23.531 -10.43 1 90.69 124 PRO A C 1
ATOM 975 O O . PRO A 1 124 ? 2.922 -22.359 -10.445 1 90.69 124 PRO A O 1
ATOM 978 N N . ALA A 1 125 ? 4.336 -23.922 -9.742 1 93.25 125 ALA A N 1
ATOM 979 C CA . ALA A 1 125 ? 5.105 -22.953 -8.961 1 93.25 125 ALA A CA 1
ATOM 980 C C . ALA A 1 125 ? 5.758 -21.922 -9.859 1 93.25 125 ALA A C 1
ATOM 982 O O . ALA A 1 125 ? 5.617 -20.703 -9.633 1 93.25 125 ALA A O 1
ATOM 983 N N . ASP A 1 126 ? 6.43 -22.375 -10.898 1 94.75 126 ASP A N 1
ATOM 984 C CA . ASP A 1 126 ? 7.062 -21.469 -11.844 1 94.75 126 ASP A CA 1
ATOM 985 C C . ASP A 1 126 ? 6.02 -20.594 -12.539 1 94.75 126 ASP A C 1
ATOM 987 O O . ASP A 1 126 ? 6.254 -19.406 -12.766 1 94.75 126 ASP A O 1
ATOM 991 N N . ARG A 1 127 ? 4.922 -21.188 -12.906 1 94.44 127 ARG A N 1
ATOM 992 C CA . ARG A 1 127 ? 3.842 -20.438 -13.531 1 94.44 127 ARG A CA 1
ATOM 993 C C . ARG A 1 127 ? 3.389 -19.297 -12.633 1 94.44 127 ARG A C 1
ATOM 995 O O . ARG A 1 127 ? 3.271 -18.156 -13.086 1 94.44 127 ARG A O 1
ATOM 1002 N N . ALA A 1 128 ? 3.145 -19.625 -11.406 1 93.81 128 ALA A N 1
ATOM 1003 C CA . ALA A 1 128 ? 2.668 -18.625 -10.453 1 93.81 128 ALA A CA 1
ATOM 1004 C C . ALA A 1 128 ? 3.699 -17.531 -10.25 1 93.81 128 ALA A C 1
ATOM 1006 O O . ALA A 1 128 ? 3.354 -16.344 -10.219 1 93.81 128 ALA A O 1
ATOM 1007 N N . LEU A 1 129 ? 4.945 -17.875 -10.133 1 96.69 129 LEU A N 1
ATOM 1008 C CA . LEU A 1 129 ? 6.008 -16.922 -9.867 1 96.69 129 LEU A CA 1
ATOM 1009 C C . LEU A 1 129 ? 6.254 -16.031 -11.086 1 96.69 129 LEU A C 1
ATOM 1011 O O . LEU A 1 129 ? 6.504 -14.836 -10.953 1 96.69 129 LEU A O 1
ATOM 1015 N N . MET A 1 130 ? 6.164 -16.578 -12.281 1 97.31 130 MET A N 1
ATOM 1016 C CA . MET A 1 130 ? 6.352 -15.781 -13.492 1 97.31 130 MET A CA 1
ATOM 1017 C C . MET A 1 130 ? 5.164 -14.852 -13.719 1 97.31 130 MET A C 1
ATOM 1019 O O . MET A 1 130 ? 5.328 -13.742 -14.242 1 97.31 130 MET A O 1
ATOM 1023 N N . ASN A 1 131 ? 3.949 -15.328 -13.359 1 96.62 131 ASN A N 1
ATOM 1024 C CA . ASN A 1 131 ? 2.787 -14.445 -13.391 1 96.62 131 ASN A CA 1
ATOM 1025 C C . ASN A 1 131 ? 2.961 -13.25 -12.461 1 96.62 131 ASN A C 1
ATOM 1027 O O . ASN A 1 131 ? 2.668 -12.117 -12.836 1 96.62 131 ASN A O 1
ATOM 1031 N N . GLU A 1 132 ? 3.387 -13.547 -11.289 1 97.94 132 GLU A N 1
ATOM 1032 C CA . GLU A 1 132 ? 3.676 -12.484 -10.328 1 97.94 132 GLU A CA 1
ATOM 1033 C C . GLU A 1 132 ? 4.688 -11.484 -10.891 1 97.94 132 GLU A C 1
ATOM 1035 O O . GLU A 1 132 ? 4.488 -10.273 -10.805 1 97.94 132 GLU A O 1
ATOM 1040 N N . ARG A 1 133 ? 5.75 -11.953 -11.461 1 98.56 133 ARG A N 1
ATOM 1041 C CA . ARG A 1 133 ? 6.797 -11.102 -12.023 1 98.56 133 ARG A CA 1
ATOM 1042 C C . ARG A 1 133 ? 6.262 -10.266 -13.18 1 98.56 133 ARG A C 1
ATOM 1044 O O . ARG A 1 133 ? 6.613 -9.094 -13.312 1 98.56 133 ARG A O 1
ATOM 1051 N N . PHE A 1 134 ? 5.398 -10.898 -14.047 1 98.81 134 PHE A N 1
ATOM 1052 C CA . PHE A 1 134 ? 4.789 -10.211 -15.172 1 98.81 134 PHE A CA 1
ATOM 1053 C C . PHE A 1 134 ? 4.059 -8.953 -14.703 1 98.81 134 PHE A C 1
ATOM 1055 O O . PHE A 1 134 ? 4.336 -7.852 -15.188 1 98.81 134 PHE A O 1
ATOM 1062 N N . HIS A 1 135 ? 3.254 -9.062 -13.688 1 98.81 135 HIS A N 1
ATOM 1063 C CA . HIS A 1 135 ? 2.457 -7.934 -13.219 1 98.81 135 HIS A CA 1
ATOM 1064 C C . HIS A 1 135 ? 3.297 -6.977 -12.383 1 98.81 135 HIS A C 1
ATOM 1066 O O . HIS A 1 135 ? 3.055 -5.77 -12.383 1 98.81 135 HIS A O 1
ATOM 1072 N N . SER A 1 136 ? 4.34 -7.531 -11.734 1 98.75 136 SER A N 1
ATOM 1073 C CA . SER A 1 136 ? 5.273 -6.668 -11.016 1 98.75 136 SER A CA 1
ATOM 1074 C C . SER A 1 136 ? 6.004 -5.727 -11.969 1 98.75 136 SER A C 1
ATOM 1076 O O . SER A 1 136 ? 6.191 -4.551 -11.656 1 98.75 136 SER A O 1
ATOM 1078 N N . ILE A 1 137 ? 6.41 -6.219 -13.133 1 98.88 137 ILE A N 1
ATOM 1079 C CA . ILE A 1 137 ? 7.094 -5.406 -14.133 1 98.88 137 ILE A CA 1
ATOM 1080 C C . ILE A 1 137 ? 6.16 -4.297 -14.617 1 98.88 137 ILE A C 1
ATOM 1082 O O . ILE A 1 137 ? 6.578 -3.148 -14.773 1 98.88 137 ILE A O 1
ATOM 1086 N N . ILE A 1 138 ? 4.879 -4.645 -14.82 1 98.88 138 ILE A N 1
ATOM 1087 C CA . ILE A 1 138 ? 3.9 -3.639 -15.219 1 98.88 138 ILE A CA 1
ATOM 1088 C C . ILE A 1 138 ? 3.799 -2.562 -14.141 1 98.88 138 ILE A C 1
ATOM 1090 O O . ILE A 1 138 ? 3.732 -1.369 -14.445 1 98.88 138 ILE A O 1
ATOM 1094 N N . GLY A 1 139 ? 3.795 -2.977 -12.898 1 98.81 139 GLY A N 1
ATOM 1095 C CA . GLY A 1 139 ? 3.816 -2.029 -11.797 1 98.81 139 GLY A CA 1
ATOM 1096 C C . GLY A 1 139 ? 5.031 -1.123 -11.812 1 98.81 139 GLY A C 1
ATOM 1097 O O . GLY A 1 139 ? 4.926 0.072 -11.531 1 98.81 139 GLY A O 1
ATOM 1098 N N . GLU A 1 140 ? 6.199 -1.699 -12.078 1 98.56 140 GLU A N 1
ATOM 1099 C CA . GLU A 1 140 ? 7.426 -0.911 -12.18 1 98.56 140 GLU A CA 1
ATOM 1100 C C . GLU A 1 140 ? 7.328 0.121 -13.297 1 98.56 140 GLU A C 1
ATOM 1102 O O . GLU A 1 140 ? 7.762 1.263 -13.141 1 98.56 140 GLU A O 1
ATOM 1107 N N . MET A 1 141 ? 6.742 -0.278 -14.43 1 98.69 141 MET A N 1
ATOM 1108 C CA . MET A 1 141 ? 6.543 0.631 -15.555 1 98.69 141 MET A CA 1
ATOM 1109 C C . MET A 1 141 ? 5.621 1.783 -15.164 1 98.69 141 MET A C 1
ATOM 1111 O O . MET A 1 141 ? 5.809 2.912 -15.625 1 98.69 141 MET A O 1
ATOM 1115 N N . ALA A 1 142 ? 4.578 1.438 -14.398 1 98.56 142 ALA A N 1
ATOM 1116 C CA . ALA A 1 142 ? 3.613 2.455 -13.992 1 98.56 142 ALA A CA 1
ATOM 1117 C C . ALA A 1 142 ? 4.305 3.609 -13.266 1 98.56 142 ALA A C 1
ATOM 1119 O O . ALA A 1 142 ? 3.879 4.762 -13.375 1 98.56 142 ALA A O 1
ATOM 1120 N N . ASP A 1 143 ? 5.32 3.264 -12.406 1 97.88 143 ASP A N 1
ATOM 1121 C CA . ASP A 1 143 ? 6.172 4.246 -11.734 1 97.88 143 ASP A CA 1
ATOM 1122 C C . ASP A 1 143 ? 5.344 5.191 -10.867 1 97.88 143 ASP A C 1
ATOM 1124 O O . ASP A 1 143 ? 5.461 6.414 -10.984 1 97.88 143 ASP A O 1
ATOM 1128 N N . ASN A 1 144 ? 4.48 4.688 -10.094 1 98.06 144 ASN A N 1
ATOM 1129 C CA . ASN A 1 144 ? 3.664 5.441 -9.148 1 98.06 144 ASN A CA 1
ATOM 1130 C C . ASN A 1 144 ? 3.83 4.918 -7.727 1 98.06 144 ASN A C 1
ATOM 1132 O O . ASN A 1 144 ? 3.283 3.871 -7.379 1 98.06 144 ASN A O 1
ATOM 1136 N N . GLU A 1 145 ? 4.523 5.613 -6.887 1 97.38 145 GLU A N 1
ATOM 1137 C CA . GLU A 1 145 ? 4.93 5.152 -5.562 1 97.38 145 GLU A CA 1
ATOM 1138 C C . GLU A 1 145 ? 3.744 5.094 -4.605 1 97.38 145 GLU A C 1
ATOM 1140 O O . GLU A 1 145 ? 3.834 4.5 -3.531 1 97.38 145 GLU A O 1
ATOM 1145 N N . TYR A 1 146 ? 2.586 5.648 -5.012 1 98 146 TYR A N 1
ATOM 1146 C CA . TYR A 1 146 ? 1.398 5.617 -4.164 1 98 146 TYR A CA 1
ATOM 1147 C C . TYR A 1 146 ? 0.534 4.402 -4.477 1 98 146 TYR A C 1
ATOM 1149 O O . TYR A 1 146 ? -0.203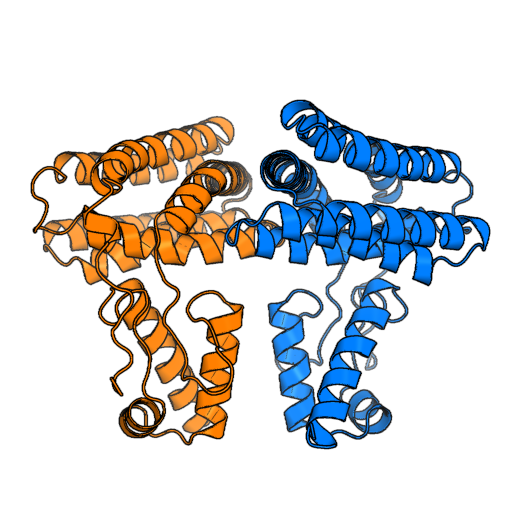 3.918 -3.617 1 98 146 TYR A O 1
ATOM 1157 N N . LEU A 1 147 ? 0.623 3.867 -5.691 1 98.5 147 LEU A N 1
ATOM 1158 C CA . LEU A 1 147 ? -0.15 2.695 -6.09 1 98.5 147 LEU A CA 1
ATOM 1159 C C . LEU A 1 147 ? 0.624 1.412 -5.809 1 98.5 147 LEU A C 1
ATOM 1161 O O . LEU A 1 147 ? 0.026 0.372 -5.523 1 98.5 147 LEU A O 1
ATOM 1165 N N . THR A 1 148 ? 1.953 1.533 -5.781 1 98.19 148 THR A N 1
ATOM 1166 C CA . THR A 1 148 ? 2.854 0.388 -5.723 1 98.19 148 THR A CA 1
ATOM 1167 C C . THR A 1 148 ? 2.613 -0.425 -4.453 1 98.19 148 THR A C 1
ATOM 1169 O O . THR A 1 148 ? 2.584 -1.656 -4.492 1 98.19 148 THR A O 1
ATOM 1172 N N . PRO A 1 149 ? 2.373 0.193 -3.314 1 98.12 149 PRO A N 1
ATOM 1173 C CA . PRO A 1 149 ? 2.219 -0.629 -2.111 1 98.12 149 PRO A CA 1
ATOM 1174 C C . PRO A 1 149 ? 1.004 -1.553 -2.182 1 98.12 149 PRO A C 1
ATOM 1176 O O . PRO A 1 149 ? 1.094 -2.725 -1.809 1 98.12 149 PRO A O 1
ATOM 1179 N N . SER A 1 150 ? -0.065 -1.09 -2.662 1 98.62 150 SER A N 1
ATOM 1180 C CA . SER A 1 150 ? -1.255 -1.927 -2.775 1 98.62 150 SER A CA 1
ATOM 1181 C C . SER A 1 150 ? -1.097 -2.965 -3.881 1 98.62 150 SER A C 1
ATOM 1183 O O . SER A 1 150 ? -1.604 -4.082 -3.768 1 98.62 150 SER A O 1
ATOM 1185 N N . LEU A 1 151 ? -0.405 -2.598 -4.969 1 98.69 151 LEU A N 1
ATOM 1186 C CA . LEU A 1 151 ? -0.117 -3.594 -5.996 1 98.69 151 LEU A CA 1
ATOM 1187 C C . LEU A 1 151 ? 0.687 -4.754 -5.418 1 98.69 151 LEU A C 1
ATOM 1189 O O . LEU A 1 151 ? 0.364 -5.918 -5.656 1 98.69 151 LEU A O 1
ATOM 1193 N N . ARG A 1 152 ? 1.682 -4.41 -4.641 1 98.44 152 ARG A N 1
ATOM 1194 C CA . ARG A 1 152 ? 2.537 -5.434 -4.055 1 98.44 152 ARG A CA 1
ATOM 1195 C C . ARG A 1 152 ? 1.742 -6.344 -3.123 1 98.44 152 ARG A C 1
ATOM 1197 O O . ARG A 1 152 ? 1.938 -7.559 -3.119 1 98.44 152 ARG A O 1
ATOM 1204 N N . ARG A 1 153 ? 0.851 -5.727 -2.367 1 98.38 153 ARG A N 1
ATOM 1205 C CA . ARG A 1 153 ? 0.012 -6.531 -1.485 1 98.38 153 ARG A CA 1
ATOM 1206 C C . ARG A 1 153 ? -0.918 -7.434 -2.287 1 98.38 153 ARG A C 1
ATOM 1208 O O . ARG A 1 153 ? -1.121 -8.594 -1.933 1 98.38 153 ARG A O 1
ATOM 1215 N N . LEU A 1 154 ? -1.467 -6.969 -3.34 1 98.19 154 LEU A N 1
ATOM 1216 C CA . LEU A 1 154 ? -2.369 -7.723 -4.203 1 98.19 154 LEU A CA 1
ATOM 1217 C C . LEU A 1 154 ? -1.636 -8.867 -4.887 1 98.19 154 LEU A C 1
ATOM 1219 O O . LEU A 1 154 ? -2.195 -9.953 -5.062 1 98.19 154 LEU A O 1
ATOM 1223 N N . LEU A 1 155 ? -0.387 -8.594 -5.262 1 98.38 155 LEU A N 1
ATOM 1224 C CA . LEU A 1 155 ? 0.393 -9.594 -5.988 1 98.38 155 LEU A CA 1
ATOM 1225 C C . LEU A 1 155 ? 0.568 -10.859 -5.156 1 98.38 155 LEU A C 1
ATOM 1227 O O . LEU A 1 155 ? 0.609 -11.961 -5.703 1 98.38 155 LEU A O 1
ATOM 1231 N N . ILE A 1 156 ? 0.622 -10.711 -3.871 1 97.88 156 ILE A N 1
ATOM 1232 C CA . ILE A 1 156 ? 0.761 -11.867 -2.998 1 97.88 156 ILE A CA 1
ATOM 1233 C C . ILE A 1 156 ? -0.417 -12.82 -3.207 1 97.88 156 ILE A C 1
ATOM 1235 O O . ILE A 1 156 ? -0.229 -13.984 -3.568 1 97.88 156 ILE A O 1
ATOM 1239 N N . ASP A 1 157 ? -1.596 -12.328 -3.121 1 95.12 157 ASP A N 1
ATOM 1240 C CA . ASP A 1 157 ? -2.766 -13.203 -3.182 1 95.12 157 ASP A CA 1
ATOM 1241 C C . ASP A 1 157 ? -3.156 -13.492 -4.629 1 95.12 157 ASP A C 1
ATOM 1243 O O . ASP A 1 157 ? -3.746 -14.539 -4.918 1 95.12 157 ASP A O 1
ATOM 1247 N N . HIS A 1 158 ? -2.795 -12.594 -5.512 1 94.81 158 HIS A N 1
ATOM 1248 C CA . HIS A 1 158 ? -2.922 -12.938 -6.922 1 94.81 158 HIS A CA 1
ATOM 1249 C C . HIS A 1 158 ? -2.166 -14.219 -7.25 1 94.81 158 HIS A C 1
ATOM 1251 O O . HIS A 1 158 ? -2.697 -15.102 -7.93 1 94.81 158 HIS A O 1
ATOM 1257 N N . THR A 1 159 ? -0.979 -14.312 -6.742 1 95.31 159 THR A N 1
ATOM 1258 C CA . THR A 1 159 ? -0.125 -15.469 -6.969 1 95.31 159 THR A CA 1
ATOM 1259 C C . THR A 1 159 ? -0.713 -16.719 -6.305 1 95.31 159 THR A C 1
ATOM 1261 O O . THR A 1 159 ? -0.803 -17.766 -6.93 1 95.31 159 THR A O 1
ATOM 1264 N N . ARG A 1 160 ? -1.182 -16.547 -5.145 1 92.44 160 ARG A N 1
ATOM 1265 C CA . ARG A 1 160 ? -1.719 -17.672 -4.387 1 92.44 160 ARG A CA 1
ATOM 1266 C C . ARG A 1 160 ? -3.029 -18.172 -4.996 1 92.44 160 ARG A C 1
ATOM 1268 O O . ARG A 1 160 ? -3.297 -19.375 -5.016 1 92.44 160 ARG A O 1
ATOM 1275 N N . ILE A 1 161 ? -3.855 -17.25 -5.438 1 87.56 161 ILE A N 1
ATOM 1276 C CA . ILE A 1 161 ? -5.078 -17.609 -6.145 1 87.56 161 ILE A CA 1
ATOM 1277 C C . ILE A 1 161 ? -4.734 -18.422 -7.391 1 87.56 161 ILE A C 1
ATOM 1279 O O . ILE A 1 161 ? -5.402 -19.422 -7.699 1 87.56 161 ILE A O 1
ATOM 1283 N N . GLY A 1 162 ? -3.678 -18 -8.07 1 85.06 162 GLY A N 1
ATOM 1284 C CA . GLY A 1 162 ? -3.221 -18.734 -9.242 1 85.06 162 GLY A CA 1
ATOM 1285 C C . GLY A 1 162 ? -2.803 -20.156 -8.93 1 85.06 162 GLY A C 1
ATOM 1286 O O . GLY A 1 162 ? -2.945 -21.047 -9.766 1 85.06 162 GLY A O 1
ATOM 1287 N N . MET A 1 163 ? -2.312 -20.375 -7.766 1 85.06 163 MET A N 1
ATOM 1288 C CA . MET A 1 163 ? -1.92 -21.703 -7.324 1 85.06 163 MET A CA 1
ATOM 1289 C C . MET A 1 163 ? -3.145 -22.562 -7.004 1 85.06 163 MET A C 1
ATOM 1291 O O . MET A 1 163 ? -3.148 -23.766 -7.246 1 85.06 163 MET A O 1
ATOM 1295 N N . THR A 1 164 ? -4.129 -21.938 -6.488 1 74.94 164 THR A N 1
ATOM 1296 C CA . THR A 1 164 ? -5.312 -22.641 -6.016 1 74.94 164 THR A CA 1
ATOM 1297 C C . THR A 1 164 ? -6.227 -23.016 -7.18 1 74.94 164 THR A C 1
ATOM 1299 O O . THR A 1 164 ? -6.645 -24.172 -7.305 1 74.94 164 THR A O 1
ATOM 1302 N N . PHE A 1 165 ? -6.508 -22.062 -7.938 1 66.19 165 PHE A N 1
ATOM 1303 C CA . PHE A 1 165 ? -7.562 -22.25 -8.93 1 66.19 165 PHE A CA 1
ATOM 1304 C C . PHE A 1 165 ? -7.004 -22.875 -10.203 1 66.19 165 PHE A C 1
ATOM 1306 O O . PHE A 1 165 ? -7.758 -23.391 -11.023 1 66.19 165 PHE A O 1
ATOM 1313 N N . TYR A 1 166 ? -5.836 -22.922 -10.328 1 62.5 166 TYR A N 1
ATOM 1314 C CA . TYR A 1 166 ? -5.289 -23.438 -11.578 1 62.5 166 TYR A CA 1
ATOM 1315 C C . TYR A 1 166 ? -4.457 -24.688 -11.328 1 62.5 166 TYR A C 1
ATOM 1317 O O . TYR A 1 166 ? -3.578 -25.031 -12.125 1 62.5 166 TYR A O 1
ATOM 1325 N N . SER A 1 167 ? -4.84 -25.125 -10.266 1 61.31 167 SER A N 1
ATOM 1326 C CA . SER A 1 167 ? -4.195 -26.406 -9.969 1 61.31 167 SER A CA 1
ATOM 1327 C C . SER A 1 167 ? -4.805 -27.547 -10.789 1 61.31 167 SER A C 1
ATOM 1329 O O . SER A 1 167 ? -5.984 -27.484 -11.148 1 61.31 167 SER A O 1
ATOM 1331 N N . PRO A 1 168 ? -3.891 -28.328 -11.391 1 56.56 168 PRO A N 1
ATOM 1332 C CA . PRO A 1 168 ? -4.383 -29.5 -12.117 1 56.56 168 PRO A CA 1
ATOM 1333 C C . PRO A 1 168 ? -5.535 -30.203 -11.406 1 56.56 168 PRO A C 1
ATOM 1335 O O . PRO A 1 168 ? -6.281 -30.953 -12.023 1 56.56 168 PRO A O 1
ATOM 1338 N N . ARG A 1 169 ? -5.637 -29.938 -10.172 1 56.25 169 ARG A N 1
ATOM 1339 C CA . ARG A 1 169 ? -6.703 -30.578 -9.406 1 56.25 169 ARG A CA 1
ATOM 1340 C C . ARG A 1 169 ? -8.07 -30.031 -9.812 1 56.25 169 ARG A C 1
ATOM 1342 O O . ARG A 1 169 ? -9.094 -30.672 -9.57 1 56.25 169 ARG A O 1
ATOM 1349 N N . PHE A 1 170 ? -7.941 -28.859 -10.461 1 58.53 170 PHE A N 1
ATOM 1350 C CA . PHE A 1 170 ? -9.195 -28.266 -10.906 1 58.53 170 PHE A CA 1
ATOM 1351 C C . PHE A 1 170 ? -9.258 -28.203 -12.422 1 58.53 170 PHE A C 1
ATOM 1353 O O . PHE A 1 170 ? -9.008 -27.141 -13.016 1 58.53 170 PHE A O 1
ATOM 1360 N N . PRO A 1 171 ? -9.352 -29.297 -13.164 1 55.97 171 PRO A N 1
ATOM 1361 C CA . PRO A 1 171 ? -9.242 -29.453 -14.617 1 55.97 171 PRO A CA 1
ATOM 1362 C C . PRO A 1 171 ? -10.047 -28.406 -15.383 1 55.97 171 PRO A C 1
ATOM 1364 O O . PRO A 1 171 ? -9.703 -28.047 -16.516 1 55.97 171 PRO A O 1
ATOM 1367 N N . GLY A 1 172 ? -11.164 -28 -14.875 1 56.94 172 GLY A N 1
ATOM 1368 C CA . GLY A 1 172 ? -12.039 -27.156 -15.672 1 56.94 172 GLY A CA 1
ATOM 1369 C C . GLY A 1 172 ? -11.477 -25.781 -15.93 1 56.94 172 GLY A C 1
ATOM 1370 O O . GLY A 1 172 ? -12.062 -24.984 -16.672 1 56.94 172 GLY A O 1
ATOM 1371 N N . MET A 1 173 ? -10.219 -25.609 -15.531 1 61.66 173 MET A N 1
ATOM 1372 C CA . MET A 1 173 ? -9.789 -24.219 -15.594 1 61.66 173 MET A CA 1
ATOM 1373 C C . MET A 1 173 ? -8.719 -24.016 -16.672 1 61.66 173 MET A C 1
ATOM 1375 O O . MET A 1 173 ? -8.195 -22.922 -16.844 1 61.66 173 MET A O 1
ATOM 1379 N N . THR A 1 174 ? -8.492 -25.016 -17.453 1 65.88 174 THR A N 1
ATOM 1380 C CA . THR A 1 174 ? -7.445 -24.938 -18.469 1 65.88 174 THR A CA 1
ATOM 1381 C C . THR A 1 174 ? -7.762 -23.859 -19.5 1 65.88 174 THR A C 1
ATOM 1383 O O . THR A 1 174 ? -6.871 -23.125 -19.938 1 65.88 174 THR A O 1
ATOM 1386 N N . ASP A 1 175 ? -8.992 -23.797 -19.797 1 75.25 175 ASP A N 1
ATOM 1387 C CA . ASP A 1 175 ? -9.383 -22.797 -20.797 1 75.25 175 ASP A CA 1
ATOM 1388 C C . ASP A 1 175 ? -9.172 -21.375 -20.266 1 75.25 175 ASP A C 1
ATOM 1390 O O . ASP A 1 175 ? -8.688 -20.5 -20.984 1 75.25 175 ASP A O 1
ATOM 1394 N N . VAL A 1 176 ? -9.438 -21.281 -19.047 1 76.56 176 VAL A N 1
ATOM 1395 C CA . VAL A 1 176 ? -9.289 -19.969 -18.422 1 76.56 176 VAL A CA 1
ATOM 1396 C C . VAL A 1 176 ? -7.816 -19.578 -18.359 1 76.56 176 VAL A C 1
ATOM 1398 O O . VAL A 1 176 ? -7.461 -18.422 -18.578 1 76.56 176 VAL A O 1
ATOM 1401 N N . GLN A 1 177 ? -6.988 -20.562 -18.188 1 80.31 177 GLN A N 1
ATOM 1402 C CA . GLN A 1 177 ? -5.555 -20.312 -18.094 1 80.31 177 GLN A CA 1
ATOM 1403 C C . GLN A 1 177 ? -4.996 -19.844 -19.438 1 80.31 177 GLN A C 1
ATOM 1405 O O . GLN A 1 177 ? -4.152 -18.938 -19.484 1 80.31 177 GLN A O 1
ATOM 1410 N N . SER A 1 178 ? -5.477 -20.484 -20.484 1 86.5 178 SER A N 1
ATOM 1411 C CA . SER A 1 178 ? -5.02 -20.109 -21.828 1 86.5 178 SER A CA 1
ATOM 1412 C C . SER A 1 178 ? -5.461 -18.688 -22.188 1 86.5 178 SER A C 1
ATOM 1414 O O . SER A 1 178 ? -4.688 -17.922 -22.766 1 86.5 178 SER A O 1
ATOM 1416 N N . VAL A 1 179 ? -6.676 -18.422 -21.797 1 89.62 179 VAL A N 1
ATOM 1417 C CA . VAL A 1 179 ? -7.199 -17.078 -22.078 1 89.62 179 VAL A CA 1
ATOM 1418 C C . VAL A 1 179 ? -6.391 -16.047 -21.297 1 89.62 179 VAL A C 1
ATOM 1420 O O . VAL A 1 179 ? -6.027 -15 -21.828 1 89.62 179 VAL A O 1
ATOM 1423 N N . ALA A 1 180 ? -6.133 -16.344 -20.078 1 90.56 180 ALA A N 1
ATOM 1424 C CA . ALA A 1 180 ? -5.348 -15.422 -19.25 1 90.56 180 ALA A CA 1
ATOM 1425 C C . ALA A 1 180 ? -3.947 -15.227 -19.828 1 90.56 180 ALA A C 1
ATOM 1427 O O . ALA A 1 180 ? -3.42 -14.117 -19.844 1 90.56 180 ALA A O 1
ATOM 1428 N N . ALA A 1 181 ? -3.344 -16.297 -20.312 1 94.5 181 ALA A N 1
ATOM 1429 C CA . ALA A 1 181 ? -2.016 -16.219 -20.906 1 94.5 181 ALA A CA 1
ATOM 1430 C C . ALA A 1 181 ? -2.043 -15.367 -22.188 1 94.5 181 ALA A C 1
ATOM 1432 O O . ALA A 1 181 ? -1.136 -14.57 -22.422 1 94.5 181 ALA A O 1
ATOM 1433 N N . ASP A 1 182 ? -3.041 -15.547 -22.969 1 96.75 182 ASP A N 1
ATOM 1434 C CA . ASP A 1 182 ? -3.203 -14.758 -24.172 1 96.75 182 ASP A CA 1
ATOM 1435 C C . ASP A 1 182 ? -3.414 -13.281 -23.844 1 96.75 182 ASP A C 1
ATOM 1437 O O . ASP A 1 182 ? -2.922 -12.398 -24.562 1 96.75 182 ASP A O 1
ATOM 1441 N N . GLN A 1 183 ? -4.137 -13.031 -22.828 1 97.19 183 GLN A N 1
ATOM 1442 C CA . GLN A 1 183 ? -4.344 -11.656 -22.391 1 97.19 183 GLN A CA 1
ATOM 1443 C C . GLN A 1 183 ? -3.025 -10.992 -22 1 97.19 183 GLN A C 1
ATOM 1445 O O . GLN A 1 183 ? -2.844 -9.789 -22.188 1 97.19 183 GLN A O 1
ATOM 1450 N N . HIS A 1 184 ? -2.09 -11.742 -21.438 1 98.38 184 HIS A N 1
ATOM 1451 C CA . HIS A 1 184 ? -0.77 -11.188 -21.156 1 98.38 184 HIS A CA 1
ATOM 1452 C C . HIS A 1 184 ? -0.111 -10.664 -22.422 1 98.38 184 HIS A C 1
ATOM 1454 O O . HIS A 1 184 ? 0.487 -9.586 -22.422 1 98.38 184 HIS A O 1
ATOM 1460 N N . ASP A 1 185 ? -0.217 -11.43 -23.5 1 98.69 185 ASP A N 1
ATOM 1461 C CA . ASP A 1 185 ? 0.322 -10.977 -24.781 1 98.69 185 ASP A CA 1
ATOM 1462 C C . ASP A 1 185 ? -0.354 -9.68 -25.219 1 98.69 185 ASP A C 1
ATOM 1464 O O . ASP A 1 185 ? 0.306 -8.781 -25.75 1 98.69 185 ASP A O 1
ATOM 1468 N N . LEU A 1 186 ? -1.632 -9.609 -25.016 1 98.69 186 LEU A N 1
ATOM 1469 C CA . LEU A 1 186 ? -2.375 -8.406 -25.391 1 98.69 186 LEU A CA 1
ATOM 1470 C C . LEU A 1 186 ? -1.948 -7.223 -24.531 1 98.69 186 LEU A C 1
ATOM 1472 O O . LEU A 1 186 ? -1.896 -6.09 -25.016 1 98.69 186 LEU A O 1
ATOM 1476 N N . PHE A 1 187 ? -1.672 -7.449 -23.234 1 98.81 187 PHE A N 1
ATOM 1477 C CA . PHE A 1 187 ? -1.125 -6.402 -22.391 1 98.81 187 PHE A CA 1
ATOM 1478 C C . PHE A 1 187 ? 0.157 -5.832 -22.984 1 98.81 187 PHE A C 1
ATOM 1480 O O . PHE A 1 187 ? 0.321 -4.613 -23.062 1 98.81 187 PHE A O 1
ATOM 1487 N N . ILE A 1 188 ? 1.044 -6.742 -23.359 1 98.88 188 ILE A N 1
ATOM 1488 C CA . ILE A 1 188 ? 2.318 -6.324 -23.938 1 98.88 188 ILE A CA 1
ATOM 1489 C C . ILE A 1 188 ? 2.068 -5.453 -25.156 1 98.88 188 ILE A C 1
ATOM 1491 O O . ILE A 1 188 ? 2.662 -4.379 -25.297 1 98.88 188 ILE A O 1
ATOM 1495 N N . GLU A 1 189 ? 1.176 -5.891 -26 1 98.81 189 GLU A N 1
ATOM 1496 C CA . GLU A 1 189 ? 0.856 -5.156 -27.219 1 98.81 189 GLU A CA 1
ATOM 1497 C C . GLU A 1 189 ? 0.313 -3.768 -26.906 1 98.81 189 GLU A C 1
ATOM 1499 O O . GLU A 1 189 ? 0.754 -2.775 -27.484 1 98.81 189 GLU A O 1
ATOM 1504 N N . ARG A 1 190 ? -0.669 -3.697 -25.984 1 98.88 190 ARG A N 1
ATOM 1505 C CA . ARG A 1 190 ? -1.298 -2.426 -25.641 1 98.88 190 ARG A CA 1
ATOM 1506 C C . ARG A 1 190 ? -0.295 -1.476 -25 1 98.88 190 ARG A C 1
ATOM 1508 O O . ARG A 1 190 ? -0.282 -0.28 -25.297 1 98.88 190 ARG A O 1
ATOM 1515 N N . ILE A 1 191 ? 0.559 -1.958 -24.125 1 98.88 191 ILE A N 1
ATOM 1516 C CA . ILE A 1 191 ? 1.547 -1.138 -23.438 1 98.88 191 ILE A CA 1
ATOM 1517 C C . ILE A 1 191 ? 2.598 -0.646 -24.422 1 98.88 191 ILE A C 1
ATOM 1519 O O . ILE A 1 191 ? 2.955 0.534 -24.422 1 98.88 191 ILE A O 1
ATOM 1523 N N . GLU A 1 192 ? 3.039 -1.517 -25.297 1 98.69 192 GLU A N 1
ATOM 1524 C CA . GLU A 1 192 ? 4.031 -1.147 -26.297 1 98.69 192 GLU A CA 1
ATOM 1525 C C . GLU A 1 192 ? 3.484 -0.086 -27.25 1 98.69 192 GLU A C 1
ATOM 1527 O O . GLU A 1 192 ? 4.227 0.785 -27.703 1 98.69 192 GLU A O 1
ATOM 1532 N N . ALA A 1 193 ? 2.211 -0.124 -27.516 1 98.62 193 ALA A N 1
ATOM 1533 C CA . ALA A 1 193 ? 1.558 0.807 -28.438 1 98.62 193 ALA A CA 1
ATOM 1534 C C . ALA A 1 193 ? 1.208 2.115 -27.734 1 98.62 193 ALA A C 1
ATOM 1536 O O . ALA A 1 193 ? 0.727 3.059 -28.359 1 98.62 193 ALA A O 1
ATOM 1537 N N . GLY A 1 194 ? 1.343 2.158 -26.438 1 98.56 194 GLY A N 1
ATOM 1538 C CA . GLY A 1 194 ? 0.961 3.336 -25.672 1 98.56 194 GLY A CA 1
ATOM 1539 C C . GLY A 1 194 ? -0.541 3.496 -25.531 1 98.56 194 GLY A C 1
ATOM 1540 O O . GLY A 1 194 ? -1.038 4.609 -25.359 1 98.56 194 GLY A O 1
ATOM 1541 N N . ASP A 1 195 ? -1.242 2.414 -25.672 1 98.75 195 ASP A N 1
ATOM 1542 C CA . ASP A 1 195 ? -2.699 2.426 -25.578 1 98.75 195 ASP A CA 1
ATOM 1543 C C . ASP A 1 195 ? -3.154 2.32 -24.125 1 98.75 195 ASP A C 1
ATOM 1545 O O . ASP A 1 195 ? -3.572 1.252 -23.672 1 98.75 195 ASP A O 1
ATOM 1549 N N . ALA A 1 196 ? -3.188 3.445 -23.469 1 98.62 196 ALA A N 1
ATOM 1550 C CA . ALA A 1 196 ? -3.463 3.504 -22.031 1 98.62 196 ALA A CA 1
ATOM 1551 C C . ALA A 1 196 ? -4.867 2.992 -21.719 1 98.62 196 ALA A C 1
ATOM 1553 O O . ALA A 1 196 ? -5.047 2.154 -20.828 1 98.62 196 ALA A O 1
ATOM 1554 N N . ASP A 1 197 ? -5.844 3.441 -22.438 1 98.38 197 ASP A N 1
ATOM 1555 C CA . ASP A 1 197 ? -7.223 3.027 -22.188 1 98.38 197 ASP A CA 1
ATOM 1556 C C . ASP A 1 197 ? -7.406 1.536 -22.453 1 98.38 197 ASP A C 1
ATOM 1558 O O . ASP A 1 197 ? -8.062 0.834 -21.688 1 98.38 197 ASP A O 1
ATOM 1562 N N . GLY A 1 198 ? -6.82 1.125 -23.547 1 98.62 198 GLY A N 1
ATOM 1563 C CA . GLY A 1 198 ? -6.895 -0.291 -23.875 1 98.62 198 GLY A CA 1
ATOM 1564 C C . GLY A 1 198 ? -6.254 -1.178 -22.828 1 98.62 198 GLY A C 1
ATOM 1565 O O . GLY A 1 198 ? -6.789 -2.236 -22.484 1 98.62 198 GLY A O 1
ATOM 1566 N N . ALA A 1 199 ? -5.117 -0.79 -22.281 1 98.75 199 ALA A N 1
ATOM 1567 C CA . ALA A 1 199 ? -4.43 -1.554 -21.25 1 98.75 199 ALA A CA 1
ATOM 1568 C C . ALA A 1 199 ? -5.254 -1.613 -19.969 1 98.75 199 ALA A C 1
ATOM 1570 O O . ALA A 1 199 ? -5.363 -2.67 -19.328 1 98.75 199 ALA A O 1
ATOM 1571 N N . ALA A 1 200 ? -5.848 -0.495 -19.609 1 98.31 200 ALA A N 1
ATOM 1572 C CA . ALA A 1 200 ? -6.68 -0.444 -18.406 1 98.31 200 ALA A CA 1
ATOM 1573 C C . ALA A 1 200 ? -7.906 -1.34 -18.547 1 98.31 200 ALA A C 1
ATOM 1575 O O . ALA A 1 200 ? -8.234 -2.105 -17.641 1 98.31 200 ALA A O 1
ATOM 1576 N N . ASP A 1 201 ? -8.562 -1.239 -19.688 1 97.75 201 ASP A N 1
ATOM 1577 C CA . ASP A 1 201 ? -9.742 -2.057 -19.953 1 97.75 201 ASP A CA 1
ATOM 1578 C C . ASP A 1 201 ? -9.398 -3.545 -19.906 1 97.75 201 ASP A C 1
ATOM 1580 O O . ASP A 1 201 ? -10.18 -4.352 -19.406 1 97.75 201 ASP A O 1
ATOM 1584 N N . LEU A 1 202 ? -8.289 -3.867 -20.438 1 98 202 LEU A N 1
ATOM 1585 C CA . LEU A 1 202 ? -7.844 -5.258 -20.469 1 98 202 LEU A CA 1
ATOM 1586 C C . LEU A 1 202 ? -7.605 -5.773 -19.047 1 98 202 LEU A C 1
ATOM 1588 O O . LEU A 1 202 ? -7.879 -6.941 -18.766 1 98 202 LEU A O 1
ATOM 1592 N N . ALA A 1 203 ? -7.098 -4.953 -18.172 1 97.5 203 ALA A N 1
ATOM 1593 C CA . ALA A 1 203 ? -6.902 -5.352 -16.781 1 97.5 203 ALA A CA 1
ATOM 1594 C C . ALA A 1 203 ? -8.227 -5.727 -16.125 1 97.5 203 ALA A C 1
ATOM 1596 O O . ALA A 1 203 ? -8.312 -6.734 -15.414 1 97.5 203 ALA A O 1
ATOM 1597 N N . VAL A 1 204 ? -9.227 -4.922 -16.344 1 95.44 204 VAL A N 1
ATOM 1598 C CA . VAL A 1 204 ? -10.539 -5.207 -15.797 1 95.44 204 VAL A CA 1
ATOM 1599 C C . VAL A 1 204 ? -11.062 -6.531 -16.344 1 95.44 204 VAL A C 1
ATOM 1601 O O . VAL A 1 204 ? -11.531 -7.387 -15.586 1 95.44 204 VAL A O 1
ATOM 1604 N N . ALA A 1 205 ? -10.93 -6.738 -17.656 1 93.56 205 ALA A N 1
ATOM 1605 C CA . ALA A 1 205 ? -11.367 -7.977 -18.297 1 93.56 205 ALA A CA 1
ATOM 1606 C C . ALA A 1 205 ? -10.586 -9.18 -17.766 1 93.56 205 ALA A C 1
ATOM 1608 O O . ALA A 1 205 ? -11.148 -10.266 -17.594 1 93.56 205 ALA A O 1
ATOM 1609 N N . HIS A 1 206 ? -9.328 -9 -17.516 1 92.81 206 HIS A N 1
ATOM 1610 C CA . HIS A 1 206 ? -8.453 -10.039 -17 1 92.81 206 HIS A CA 1
ATOM 1611 C C . HIS A 1 206 ? -8.945 -10.547 -15.641 1 92.81 206 HIS A C 1
ATOM 1613 O O . HIS A 1 206 ? -8.938 -11.75 -15.383 1 92.81 206 HIS A O 1
ATOM 1619 N N . TRP A 1 207 ? -9.43 -9.688 -14.805 1 90.56 207 TRP A N 1
ATOM 1620 C CA . TRP A 1 207 ? -9.875 -10.047 -13.461 1 90.56 207 TRP A CA 1
ATOM 1621 C C . TRP A 1 207 ? -11.289 -10.633 -13.5 1 90.56 207 TRP A C 1
ATOM 1623 O O . TRP A 1 207 ? -11.695 -11.359 -12.594 1 90.56 207 TRP A O 1
ATOM 1633 N N . GLU A 1 208 ? -12.07 -10.344 -14.477 1 84.38 208 GLU A N 1
ATOM 1634 C CA . GLU A 1 208 ? -13.398 -10.945 -14.633 1 84.38 208 GLU A CA 1
ATOM 1635 C C . GLU A 1 208 ? -13.297 -12.453 -14.836 1 84.38 208 GLU A C 1
ATOM 1637 O O . GLU A 1 208 ? -14.188 -13.203 -14.422 1 84.38 208 GLU A O 1
ATOM 1642 N N . LEU A 1 209 ? -12.195 -12.914 -15.422 1 79.06 209 LEU A N 1
ATOM 1643 C CA . LEU A 1 209 ? -11.977 -14.344 -15.609 1 79.06 209 LEU A CA 1
ATOM 1644 C C . LEU A 1 209 ? -11.945 -15.07 -14.266 1 79.06 209 LEU A C 1
ATOM 1646 O O . LEU A 1 209 ? -12.531 -16.141 -14.125 1 79.06 209 LEU A O 1
ATOM 1650 N N . SER A 1 210 ? -11.195 -14.469 -13.344 1 75.06 210 SER A N 1
ATOM 1651 C CA . SER A 1 210 ? -10.992 -15.102 -12.047 1 75.06 210 SER A CA 1
ATOM 1652 C C . SER A 1 210 ? -12.203 -14.914 -11.141 1 75.06 210 SER A C 1
ATOM 1654 O O . SER A 1 210 ? -12.5 -15.773 -10.312 1 75.06 210 SER A O 1
ATOM 1656 N N . ARG A 1 211 ? -12.828 -13.773 -11.25 1 75.06 211 ARG A N 1
ATOM 1657 C CA . ARG A 1 211 ? -13.977 -13.477 -10.391 1 75.06 211 ARG A CA 1
ATOM 1658 C C . ARG A 1 211 ? -15.055 -14.547 -10.531 1 75.06 211 ARG A C 1
ATOM 1660 O O . ARG A 1 211 ? -15.617 -15 -9.539 1 75.06 211 ARG A O 1
ATOM 1667 N N . ALA A 1 212 ? -15.266 -14.977 -11.664 1 67.44 212 ALA A N 1
ATOM 1668 C CA . ALA A 1 212 ? -16.281 -15.992 -11.945 1 67.44 212 ALA A CA 1
ATOM 1669 C C . ALA A 1 212 ? -15.93 -17.312 -11.266 1 67.44 212 ALA A C 1
ATOM 1671 O O . ALA A 1 212 ? -16.812 -18.031 -10.789 1 67.44 212 ALA A O 1
ATOM 1672 N N . GLN A 1 213 ? -14.719 -17.547 -11.117 1 63.88 213 GLN A N 1
ATOM 1673 C CA . GLN A 1 213 ? -14.258 -18.797 -10.531 1 63.88 213 GLN A CA 1
ATOM 1674 C C . GLN A 1 213 ? -14.312 -18.75 -9.008 1 63.88 213 GLN A C 1
ATOM 1676 O O . GLN A 1 213 ? -14.672 -19.734 -8.367 1 63.88 213 GLN A O 1
ATOM 1681 N N . ILE A 1 214 ? -13.938 -17.656 -8.492 1 62.72 214 ILE A N 1
ATOM 1682 C CA . ILE A 1 214 ? -13.906 -17.516 -7.039 1 62.72 214 ILE A CA 1
ATOM 1683 C C . ILE A 1 214 ? -15.328 -17.641 -6.48 1 62.72 214 ILE A C 1
ATOM 1685 O O . ILE A 1 214 ? -15.539 -18.234 -5.418 1 62.72 214 ILE A O 1
ATOM 1689 N N . GLU A 1 215 ? -16.172 -17.031 -7.172 1 59.84 215 GLU A N 1
ATOM 1690 C CA . GLU A 1 215 ? -17.562 -17.156 -6.75 1 59.84 215 GLU A CA 1
ATOM 1691 C C . GLU A 1 215 ? -17.984 -18.625 -6.656 1 59.84 215 GLU A C 1
ATOM 1693 O O . GLU A 1 215 ? -18.828 -18.984 -5.836 1 59.84 215 GLU A O 1
ATOM 1698 N N . SER A 1 216 ? -17.359 -19.375 -7.441 1 55.91 216 SER A N 1
ATOM 1699 C CA . SER A 1 216 ? -17.656 -20.797 -7.395 1 55.91 216 SER A CA 1
ATOM 1700 C C . SER A 1 216 ? -16.969 -21.484 -6.215 1 55.91 216 SER A C 1
ATOM 1702 O O . SER A 1 216 ? -17.422 -22.516 -5.734 1 55.91 216 SER A O 1
ATOM 1704 N N . PHE A 1 217 ? -15.82 -21.062 -5.961 1 52.09 217 PHE A N 1
ATOM 1705 C CA . PHE A 1 217 ? -15.047 -21.625 -4.867 1 52.09 217 PHE A CA 1
ATOM 1706 C C . PHE A 1 217 ? -15.555 -21.109 -3.523 1 52.09 217 PHE A C 1
ATOM 1708 O O . PHE A 1 217 ? -15.438 -21.797 -2.508 1 52.09 217 PHE A O 1
ATOM 1715 N N . VAL A 1 218 ? -15.961 -19.891 -3.482 1 50.16 218 VAL A N 1
ATOM 1716 C CA . VAL A 1 218 ? -16.406 -19.344 -2.211 1 50.16 218 VAL A CA 1
ATOM 1717 C C . VAL A 1 218 ? -17.75 -19.969 -1.818 1 50.16 218 VAL A C 1
ATOM 1719 O O . VAL A 1 218 ? -18.812 -19.453 -2.152 1 50.16 218 VAL A O 1
ATOM 1722 N N . THR A 1 219 ? -17.984 -21.188 -2.291 1 44.22 219 THR A N 1
ATOM 1723 C CA . THR A 1 219 ? -19.047 -21.828 -1.524 1 44.22 219 THR A CA 1
ATOM 1724 C C . THR A 1 219 ? -18.719 -21.844 -0.036 1 44.22 219 THR A C 1
ATOM 1726 O O . THR A 1 219 ? -17.547 -21.859 0.342 1 44.22 219 THR A O 1
ATOM 1729 N N . PRO A 1 220 ? -19.719 -21.656 0.841 1 41 220 PRO A N 1
ATOM 1730 C CA . PRO A 1 220 ? -19.578 -21.641 2.299 1 41 220 PRO A CA 1
ATOM 1731 C C . PRO A 1 220 ? -18.656 -22.719 2.824 1 41 220 PRO A C 1
ATOM 1733 O O . PRO A 1 220 ? -17.938 -22.5 3.809 1 41 220 PRO A O 1
ATOM 1736 N N . GLU A 1 221 ? -18.703 -23.938 2.389 1 40.41 221 GLU A N 1
ATOM 1737 C CA . GLU A 1 221 ? -17.969 -25.078 2.936 1 40.41 221 GLU A CA 1
ATOM 1738 C C . GLU A 1 221 ? -16.469 -24.953 2.699 1 40.41 221 GLU A C 1
ATOM 1740 O O . GLU A 1 221 ? -15.664 -25.406 3.518 1 40.41 221 GLU A O 1
ATOM 1745 N N . SER A 1 222 ? -16.047 -24.672 1.627 1 41 222 SER A N 1
ATOM 1746 C CA . SER A 1 222 ? -14.656 -24.75 1.204 1 41 222 SER A CA 1
ATOM 1747 C C . SER A 1 222 ? -13.812 -23.688 1.911 1 41 222 SER A C 1
ATOM 1749 O O . SER A 1 222 ? -12.594 -23.844 2.039 1 41 222 SER A O 1
ATOM 1751 N N . ILE A 1 223 ? -14.305 -22.531 2.068 1 42.72 223 ILE A N 1
ATOM 1752 C CA . ILE A 1 223 ? -13.625 -21.531 2.885 1 42.72 223 ILE A CA 1
ATOM 1753 C C . ILE A 1 223 ? -13.617 -21.969 4.344 1 42.72 223 ILE A C 1
ATOM 1755 O O . ILE A 1 223 ? -13 -21.328 5.191 1 42.72 223 ILE A O 1
ATOM 1759 N N . ARG A 1 224 ? -14.43 -22.891 4.793 1 36.5 224 ARG A N 1
ATOM 1760 C CA . ARG A 1 224 ? -14.578 -23.438 6.133 1 36.5 224 ARG A CA 1
ATOM 1761 C C . ARG A 1 224 ? -13.336 -24.234 6.531 1 36.5 224 ARG A C 1
ATOM 1763 O O . ARG A 1 224 ? -13.297 -24.844 7.605 1 36.5 224 ARG A O 1
ATOM 1770 N N . ARG A 1 225 ? -12.492 -24.578 5.613 1 36.38 225 ARG A N 1
ATOM 1771 C CA . ARG A 1 225 ? -11.445 -25.391 6.234 1 36.38 225 ARG A CA 1
ATOM 1772 C C . ARG A 1 225 ? -10.727 -24.594 7.328 1 36.38 225 ARG A C 1
ATOM 1774 O O . ARG A 1 225 ? -10.266 -23.484 7.094 1 36.38 225 ARG A O 1
ATOM 1781 N N . PRO A 1 226 ? -10.93 -25.078 8.555 1 34.12 226 PRO A N 1
ATOM 1782 C CA . PRO A 1 226 ? -10.445 -24.422 9.781 1 34.12 226 PRO A CA 1
ATOM 1783 C C . PRO A 1 226 ? -9.039 -23.844 9.617 1 34.12 226 PRO A C 1
ATOM 1785 O O . PRO A 1 226 ? -8.242 -24.359 8.828 1 34.12 226 PRO A O 1
ATOM 1788 N N . LEU A 1 227 ? -8.961 -22.547 9.867 1 33.5 227 LEU A N 1
ATOM 1789 C CA . LEU A 1 227 ? -7.664 -21.938 10.133 1 33.5 227 LEU A CA 1
ATOM 1790 C C . LEU A 1 227 ? -6.68 -22.953 10.688 1 33.5 227 LEU A C 1
ATOM 1792 O O . LEU A 1 227 ? -7.09 -23.953 11.281 1 33.5 227 LEU A O 1
ATOM 1796 N N . GLY A 1 228 ? -5.539 -23.109 10.188 1 34.44 228 GLY A N 1
ATOM 1797 C CA . GLY A 1 228 ? -4.469 -23.984 10.656 1 34.44 228 GLY A CA 1
ATOM 1798 C C . GLY A 1 228 ? -4.539 -24.266 12.141 1 34.44 228 GLY A C 1
ATOM 1799 O O . GLY A 1 228 ? -5.141 -23.5 12.898 1 34.44 228 GLY A O 1
ATOM 1800 N N . ARG A 1 229 ? -4.883 -25.562 12.484 1 31.23 229 ARG A N 1
ATOM 1801 C CA . ARG A 1 229 ? -4.762 -26.047 13.859 1 31.23 229 ARG A CA 1
ATOM 1802 C C . ARG A 1 229 ? -3.479 -25.531 14.508 1 31.23 229 ARG A C 1
ATOM 1804 O O . ARG A 1 229 ? -2.42 -25.531 13.875 1 31.23 229 ARG A O 1
ATOM 1811 N N . ALA A 1 230 ? -3.6 -24.656 15.438 1 30.55 230 ALA A N 1
ATOM 1812 C CA . ALA A 1 230 ? -2.449 -24.438 16.312 1 30.55 230 ALA A CA 1
ATOM 1813 C C . ALA A 1 230 ? -1.771 -25.766 16.656 1 30.55 230 ALA A C 1
ATOM 1815 O O . ALA A 1 230 ? -2.443 -26.75 16.969 1 30.55 230 ALA A O 1
ATOM 1816 N N . PRO A 1 231 ? -0.496 -25.969 16.359 1 31.33 231 PRO A N 1
ATOM 1817 C CA . PRO A 1 231 ? 0.051 -27.25 16.781 1 31.33 231 PRO A CA 1
ATOM 1818 C C . PRO A 1 231 ? -0.411 -27.656 18.188 1 31.33 231 PRO A C 1
ATOM 1820 O O . PRO A 1 231 ? -0.607 -28.844 18.453 1 31.33 231 PRO A O 1
ATOM 1823 N N . GLY A 1 232 ? -0.497 -26.844 19.109 1 31.64 232 GLY A N 1
ATOM 1824 C CA . GLY A 1 232 ? -0.708 -27.406 20.422 1 31.64 232 GLY A CA 1
ATOM 1825 C C . GLY A 1 232 ? -2.133 -27.875 20.656 1 31.64 232 GLY A C 1
ATOM 1826 O O . GLY A 1 232 ? -2.492 -28.281 21.766 1 31.64 232 GLY A O 1
ATOM 1827 N N . ALA A 1 233 ? -3.016 -27.734 19.688 1 27.78 233 ALA A N 1
ATOM 1828 C CA . ALA A 1 233 ? -4.219 -28.344 20.25 1 27.78 233 ALA A CA 1
ATOM 1829 C C . ALA A 1 233 ? -4.281 -29.828 19.938 1 27.78 233 ALA A C 1
ATOM 1831 O O . ALA A 1 233 ? -3.842 -30.266 18.859 1 27.78 233 ALA A O 1
ATOM 1832 N N . MET B 1 1 ? 5.941 -5.043 30.922 1 36.19 1 MET B N 1
ATOM 1833 C CA . MET B 1 1 ? 6.641 -3.766 31 1 36.19 1 MET B CA 1
ATOM 1834 C C . MET B 1 1 ? 7.555 -3.576 29.797 1 36.19 1 MET B C 1
ATOM 1836 O O . MET B 1 1 ? 8.422 -4.41 29.531 1 36.19 1 MET B O 1
ATOM 1840 N N . ASP B 1 2 ? 7.047 -2.914 28.703 1 49 2 ASP B N 1
ATOM 1841 C CA . ASP B 1 2 ? 7.859 -2.793 27.5 1 49 2 ASP B CA 1
ATOM 1842 C C . ASP B 1 2 ? 9.281 -2.346 27.844 1 49 2 ASP B C 1
ATOM 1844 O O . ASP B 1 2 ? 9.477 -1.461 28.672 1 49 2 ASP B O 1
ATOM 1848 N N . SER B 1 3 ? 10.164 -3.191 27.703 1 54.59 3 SER B N 1
ATOM 1849 C CA . SER B 1 3 ? 11.555 -2.879 28.016 1 54.59 3 SER B CA 1
ATOM 1850 C C . SER B 1 3 ? 11.891 -1.435 27.656 1 54.59 3 SER B C 1
ATOM 1852 O O . SER B 1 3 ? 11.266 -0.846 26.781 1 54.59 3 SER B O 1
ATOM 1854 N N . PRO B 1 4 ? 12.43 -0.752 28.672 1 55.06 4 PRO B N 1
ATOM 1855 C CA . PRO B 1 4 ? 12.828 0.638 28.438 1 55.06 4 PRO B CA 1
ATOM 1856 C C . PRO B 1 4 ? 13.281 0.888 27 1 55.06 4 PRO B C 1
ATOM 1858 O O . PRO B 1 4 ? 12.992 1.946 26.422 1 55.06 4 PRO B O 1
ATOM 1861 N N . THR B 1 5 ? 13.922 -0.096 26.375 1 57.84 5 THR B N 1
ATOM 1862 C CA . THR B 1 5 ? 14.406 0.05 25 1 57.84 5 THR B CA 1
ATOM 1863 C C . THR B 1 5 ? 13.242 0.039 24.016 1 57.84 5 THR B C 1
ATOM 1865 O O . THR B 1 5 ? 13.234 0.811 23.047 1 57.84 5 THR B O 1
ATOM 1868 N N . LYS B 1 6 ? 12.367 -0.797 24.328 1 61.56 6 LYS B N 1
ATOM 1869 C CA . LYS B 1 6 ? 11.18 -0.857 23.484 1 61.56 6 LYS B CA 1
ATOM 1870 C C . LYS B 1 6 ? 10.422 0.47 23.5 1 61.56 6 LYS B C 1
ATOM 1872 O O . LYS B 1 6 ? 9.914 0.913 22.469 1 61.56 6 LYS B O 1
ATOM 1877 N N . SER B 1 7 ? 10.641 1.013 24.547 1 78.56 7 SER B N 1
ATOM 1878 C CA . SER B 1 7 ? 9.969 2.293 24.734 1 78.56 7 SER B CA 1
ATOM 1879 C C . SER B 1 7 ? 10.664 3.402 23.953 1 78.56 7 SER B C 1
ATOM 1881 O O . SER B 1 7 ? 10 4.203 23.281 1 78.56 7 SER B O 1
ATOM 1883 N N . ARG B 1 8 ? 12.016 3.324 23.953 1 86 8 ARG B N 1
ATOM 1884 C CA . ARG B 1 8 ? 12.758 4.367 23.25 1 86 8 ARG B CA 1
ATOM 1885 C C . ARG B 1 8 ? 12.617 4.227 21.734 1 86 8 ARG B C 1
ATOM 1887 O O . ARG B 1 8 ? 12.523 5.227 21.031 1 86 8 ARG B O 1
ATOM 1894 N N . LYS B 1 9 ? 12.539 2.977 21.25 1 89.88 9 LYS B N 1
ATOM 1895 C CA . LYS B 1 9 ? 12.344 2.707 19.828 1 89.88 9 LYS B CA 1
ATOM 1896 C C . LYS B 1 9 ? 10.992 3.227 19.359 1 89.88 9 LYS B C 1
ATOM 1898 O O . LYS B 1 9 ? 10.906 3.879 18.312 1 89.88 9 LYS B O 1
ATOM 1903 N N . THR B 1 10 ? 10.07 2.92 20.188 1 90.94 10 THR B N 1
ATOM 1904 C CA . THR B 1 10 ? 8.719 3.35 19.844 1 90.94 10 THR B CA 1
ATOM 1905 C C . THR B 1 10 ? 8.617 4.875 19.844 1 90.94 10 THR B C 1
ATOM 1907 O O . THR B 1 10 ? 8.008 5.457 18.938 1 90.94 10 THR B O 1
ATOM 1910 N N . LEU B 1 11 ? 9.219 5.473 20.75 1 93.25 11 LEU B N 1
ATOM 1911 C CA . LEU B 1 11 ? 9.234 6.93 20.812 1 93.25 11 LEU B CA 1
ATOM 1912 C C . LEU B 1 11 ? 9.961 7.52 19.609 1 93.25 11 LEU B C 1
ATOM 1914 O O . LEU B 1 11 ? 9.516 8.523 19.047 1 93.25 11 LEU B O 1
ATOM 1918 N N . CYS B 1 12 ? 11.078 6.926 19.281 1 95.38 12 CYS B N 1
ATOM 1919 C CA . CYS B 1 12 ? 11.852 7.387 18.141 1 95.38 12 CYS B CA 1
ATOM 1920 C C . CYS B 1 12 ? 11.023 7.332 16.859 1 95.38 12 CYS B C 1
ATOM 1922 O O . CYS B 1 12 ? 10.938 8.32 16.125 1 95.38 12 CYS B O 1
ATOM 1924 N N . ILE B 1 13 ? 10.305 6.246 16.656 1 95.88 13 ILE B N 1
ATOM 1925 C CA . ILE B 1 13 ? 9.508 6.047 15.461 1 95.88 13 ILE B CA 1
ATOM 1926 C C . ILE B 1 13 ? 8.375 7.074 15.414 1 95.88 13 ILE B C 1
ATOM 1928 O O . ILE B 1 13 ? 8.18 7.75 14.406 1 95.88 13 ILE B O 1
ATOM 1932 N N . GLU B 1 14 ? 7.703 7.184 16.516 1 95.94 14 GLU B N 1
ATOM 1933 C CA . GLU B 1 14 ? 6.559 8.086 16.578 1 95.94 14 GLU B CA 1
ATOM 1934 C C . GLU B 1 14 ? 6.988 9.539 16.391 1 95.94 14 GLU B C 1
ATOM 1936 O O . GLU B 1 14 ? 6.332 10.297 15.672 1 95.94 14 GLU B O 1
ATOM 1941 N N . ASP B 1 15 ? 8.047 9.883 17.031 1 96.94 15 ASP B N 1
ATOM 1942 C CA . ASP B 1 15 ? 8.531 11.258 16.938 1 96.94 15 ASP B CA 1
ATOM 1943 C C . ASP B 1 15 ? 9.016 11.562 15.516 1 96.94 15 ASP B C 1
ATOM 1945 O O . ASP B 1 15 ? 8.711 12.633 14.969 1 96.94 15 ASP B O 1
ATOM 1949 N N . LEU B 1 16 ? 9.75 10.68 14.906 1 97.5 16 LEU B N 1
ATOM 1950 C CA . LEU B 1 16 ? 10.234 10.883 13.547 1 97.5 16 LEU B CA 1
ATOM 1951 C C . LEU B 1 16 ? 9.07 10.992 12.562 1 97.5 16 LEU B C 1
ATOM 1953 O O . LEU B 1 16 ? 9.086 11.836 11.672 1 97.5 16 LEU B O 1
ATOM 1957 N N . ARG B 1 17 ? 8.086 10.117 12.719 1 97.88 17 ARG B N 1
ATOM 1958 C CA . ARG B 1 17 ? 6.895 10.195 11.875 1 97.88 17 ARG B CA 1
ATOM 1959 C C . ARG B 1 17 ? 6.246 11.578 11.977 1 97.88 17 ARG B C 1
ATOM 1961 O O . ARG B 1 17 ? 5.938 12.195 10.961 1 97.88 17 ARG B O 1
ATOM 1968 N N . GLN B 1 18 ? 6.105 12.047 13.219 1 97.5 18 GLN B N 1
ATOM 1969 C CA . GLN B 1 18 ? 5.473 13.344 13.445 1 97.5 18 GLN B CA 1
ATOM 1970 C C . GLN B 1 18 ? 6.289 14.469 12.82 1 97.5 18 GLN B C 1
ATOM 1972 O O . GLN B 1 18 ? 5.734 15.375 12.195 1 97.5 18 GLN B O 1
ATOM 1977 N N . ARG B 1 19 ? 7.582 14.391 12.984 1 97.19 19 ARG B N 1
ATOM 1978 C CA . ARG B 1 19 ? 8.453 15.438 12.469 1 97.19 19 ARG B CA 1
ATOM 1979 C C . ARG B 1 19 ? 8.43 15.461 10.938 1 97.19 19 ARG B C 1
ATOM 1981 O O . ARG B 1 19 ? 8.516 16.531 10.328 1 97.19 19 ARG B O 1
ATOM 1988 N N . ILE B 1 20 ? 8.281 14.305 10.32 1 97.44 20 ILE B N 1
ATOM 1989 C CA . ILE B 1 20 ? 8.211 14.227 8.867 1 97.44 20 ILE B CA 1
ATOM 1990 C C . ILE B 1 20 ? 6.855 14.742 8.383 1 97.44 20 ILE B C 1
ATOM 1992 O O . ILE B 1 20 ? 6.785 15.523 7.438 1 97.44 20 ILE B O 1
ATOM 1996 N N . LEU B 1 21 ? 5.797 14.352 9.07 1 97.31 21 LEU B N 1
ATOM 1997 C CA . LEU B 1 21 ? 4.441 14.719 8.68 1 97.31 21 LEU B CA 1
ATOM 1998 C C . LEU B 1 21 ? 4.219 16.219 8.828 1 97.31 21 LEU B C 1
ATOM 2000 O O . LEU B 1 21 ? 3.557 16.844 7.992 1 97.31 21 LEU B O 1
ATOM 2004 N N . THR B 1 22 ? 4.809 16.828 9.836 1 95 22 THR B N 1
ATOM 2005 C CA . THR B 1 22 ? 4.598 18.234 10.102 1 95 22 THR B CA 1
ATOM 2006 C C . THR B 1 22 ? 5.688 19.078 9.438 1 95 22 THR B C 1
ATOM 2008 O O . THR B 1 22 ? 5.758 20.297 9.656 1 95 22 THR B O 1
ATOM 2011 N N . GLN B 1 23 ? 6.637 18.438 8.75 1 93.5 23 GLN B N 1
ATOM 2012 C CA . GLN B 1 23 ? 7.695 19.031 7.941 1 93.5 23 GLN B CA 1
ATOM 2013 C C . GLN B 1 23 ? 8.719 19.75 8.82 1 93.5 23 GLN B C 1
ATOM 2015 O O . GLN B 1 23 ? 9.375 20.703 8.375 1 93.5 23 GLN B O 1
ATOM 2020 N N . ALA B 1 24 ? 8.68 19.422 10.102 1 95 24 ALA B N 1
ATOM 2021 C CA . ALA B 1 24 ? 9.852 19.781 10.891 1 95 24 ALA B CA 1
ATOM 2022 C C . ALA B 1 24 ? 11.125 19.188 10.305 1 95 24 ALA B C 1
ATOM 2024 O O . ALA B 1 24 ? 12.203 19.766 10.422 1 95 24 ALA B O 1
ATOM 2025 N N . LEU B 1 25 ? 11.016 18.016 9.703 1 95.81 25 LEU B N 1
ATOM 2026 C CA . LEU B 1 25 ? 11.977 17.453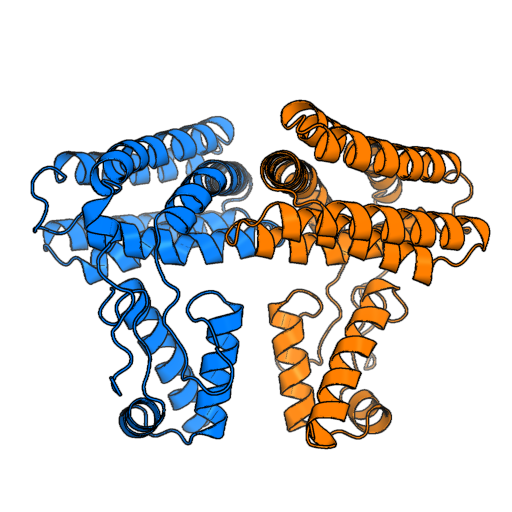 8.766 1 95.81 25 LEU B CA 1
ATOM 2027 C C . LEU B 1 25 ? 11.484 17.594 7.328 1 95.81 25 LEU B C 1
ATOM 2029 O O . LEU B 1 25 ? 10.484 16.984 6.945 1 95.81 25 LEU B O 1
ATOM 2033 N N . GLU B 1 26 ? 12.148 18.375 6.566 1 93.94 26 GLU B N 1
ATOM 2034 C CA . GLU B 1 26 ? 11.672 18.781 5.25 1 93.94 26 GLU B CA 1
ATOM 2035 C C . GLU B 1 26 ? 11.773 17.641 4.242 1 93.94 26 GLU B C 1
ATOM 2037 O O . GLU B 1 26 ? 12.734 16.875 4.258 1 93.94 26 GLU B O 1
ATOM 2042 N N . PRO B 1 27 ? 10.789 17.609 3.338 1 94.56 27 PRO B N 1
ATOM 2043 C CA . PRO B 1 27 ? 10.93 16.641 2.248 1 94.56 27 PRO B CA 1
ATOM 2044 C C . PRO B 1 27 ? 12.266 16.766 1.513 1 94.56 27 PRO B C 1
ATOM 2046 O O . PRO B 1 27 ? 12.68 17.875 1.177 1 94.56 27 PRO B O 1
ATOM 2049 N N . GLY B 1 28 ? 12.953 15.633 1.367 1 94.69 28 GLY B N 1
ATOM 2050 C CA . GLY B 1 28 ? 14.195 15.625 0.613 1 94.69 28 GLY B CA 1
ATOM 2051 C C . GLY B 1 28 ? 15.422 15.82 1.482 1 94.69 28 GLY B C 1
ATOM 2052 O O . GLY B 1 28 ? 16.547 15.617 1.031 1 94.69 28 GLY B O 1
ATOM 2053 N N . SER B 1 29 ? 15.273 16.203 2.738 1 95.06 29 SER B N 1
ATOM 2054 C CA . SER B 1 29 ? 16.422 16.438 3.621 1 95.06 29 SER B CA 1
ATOM 2055 C C . SER B 1 29 ? 17.016 15.109 4.098 1 95.06 29 SER B C 1
ATOM 2057 O O . SER B 1 29 ? 16.297 14.117 4.238 1 95.06 29 SER B O 1
ATOM 2059 N N . TYR B 1 30 ? 18.266 15.117 4.359 1 95.5 30 TYR B N 1
ATOM 2060 C CA . TYR B 1 30 ? 18.953 13.945 4.871 1 95.5 30 TYR B CA 1
ATOM 2061 C C . TYR B 1 30 ? 19 13.953 6.395 1 95.5 30 TYR B C 1
ATOM 2063 O O . TYR B 1 30 ? 19.125 15.016 7.008 1 95.5 30 TYR B O 1
ATOM 2071 N N . LEU B 1 31 ? 18.906 12.773 6.914 1 95.94 31 LEU B N 1
ATOM 2072 C CA . LEU B 1 31 ? 18.98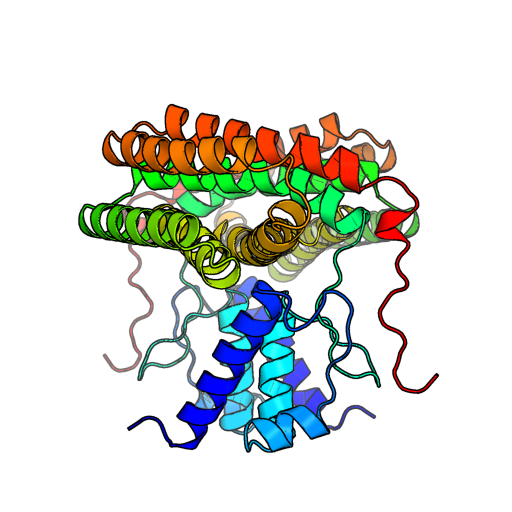4 12.609 8.359 1 95.94 31 LEU B CA 1
ATOM 2073 C C . LEU B 1 31 ? 20.391 12.203 8.789 1 95.94 31 LEU B C 1
ATOM 2075 O O . LEU B 1 31 ? 21.031 11.367 8.148 1 95.94 31 LEU B O 1
ATOM 2079 N N . ASP B 1 32 ? 20.891 12.812 9.82 1 93.94 32 ASP B N 1
ATOM 2080 C CA . ASP B 1 32 ? 22.188 12.453 10.406 1 93.94 32 ASP B CA 1
ATOM 2081 C C . ASP B 1 32 ? 22.016 11.359 11.461 1 93.94 32 ASP B C 1
ATOM 2083 O O . ASP B 1 32 ? 21.5 11.617 12.547 1 93.94 32 ASP B O 1
ATOM 2087 N N . GLU B 1 33 ? 22.516 10.234 11.164 1 93.69 33 GLU B N 1
ATOM 2088 C CA . GLU B 1 33 ? 22.312 9.078 12.039 1 93.69 33 GLU B CA 1
ATOM 2089 C C . GLU B 1 33 ? 22.953 9.328 13.414 1 93.69 33 GLU B C 1
ATOM 2091 O O . GLU B 1 33 ? 22.406 8.898 14.43 1 93.69 33 GLU B O 1
ATOM 2096 N N . THR B 1 34 ? 24.094 9.984 13.398 1 93.81 34 THR B N 1
ATOM 2097 C CA . THR B 1 34 ? 24.766 10.258 14.656 1 93.81 34 THR B CA 1
ATOM 2098 C C . THR B 1 34 ? 23.922 11.18 15.539 1 93.81 34 THR B C 1
ATOM 2100 O O . THR B 1 34 ? 23.719 10.891 16.719 1 93.81 34 THR B O 1
ATOM 2103 N N . ASP B 1 35 ? 23.438 12.195 14.969 1 94.75 35 ASP B N 1
ATOM 2104 C CA . ASP B 1 35 ? 22.609 13.148 15.695 1 94.75 35 ASP B CA 1
ATOM 2105 C C . ASP B 1 35 ? 21.344 12.477 16.219 1 94.75 35 ASP B C 1
ATOM 2107 O O . ASP B 1 35 ? 20.922 12.719 17.344 1 94.75 35 ASP B O 1
ATOM 2111 N N . LEU B 1 36 ? 20.703 11.68 15.383 1 95.19 36 LEU B N 1
ATOM 2112 C CA . LEU B 1 36 ? 19.484 11 15.773 1 95.19 36 LEU B CA 1
ATOM 2113 C C . LEU B 1 36 ? 19.734 10.023 16.922 1 95.19 36 LEU B C 1
ATOM 2115 O O . LEU B 1 36 ? 18.953 9.977 17.875 1 95.19 36 LEU B O 1
ATOM 2119 N N . ALA B 1 37 ? 20.797 9.289 16.75 1 95.12 37 ALA B N 1
ATOM 2120 C CA . ALA B 1 37 ? 21.141 8.32 17.781 1 95.12 37 ALA B CA 1
ATOM 2121 C C . ALA B 1 37 ? 21.344 9.008 19.125 1 95.12 37 ALA B C 1
ATOM 2123 O O . ALA B 1 37 ? 20.844 8.539 20.156 1 95.12 37 ALA B O 1
ATOM 2124 N N . GLU B 1 38 ? 22.047 10.125 19.125 1 95.19 38 GLU B N 1
ATOM 2125 C CA . GLU B 1 38 ? 22.312 10.883 20.344 1 95.19 38 GLU B CA 1
ATOM 2126 C C . GLU B 1 38 ? 21.031 11.484 20.906 1 95.19 38 GLU B C 1
ATOM 2128 O O . GLU B 1 38 ? 20.781 11.398 22.109 1 95.19 38 GLU B O 1
ATOM 2133 N N . SER B 1 39 ? 20.234 11.961 20.078 1 94.44 39 SER B N 1
ATOM 2134 C CA . SER B 1 39 ? 19.031 12.664 20.516 1 94.44 39 SER B CA 1
ATOM 2135 C C . SER B 1 39 ? 18.031 11.703 21.156 1 94.44 39 SER B C 1
ATOM 2137 O O . SER B 1 39 ? 17.328 12.07 22.094 1 94.44 39 SER B O 1
ATOM 2139 N N . TYR B 1 40 ? 17.953 10.477 20.609 1 95.12 40 TYR B N 1
ATOM 2140 C CA . TYR B 1 40 ? 16.969 9.539 21.109 1 95.12 40 TYR B CA 1
ATOM 2141 C C . TYR B 1 40 ? 17.578 8.547 22.094 1 95.12 40 TYR B C 1
ATOM 2143 O O . TYR B 1 40 ? 16.891 7.719 22.672 1 95.12 40 TYR B O 1
ATOM 2151 N N . GLY B 1 41 ? 18.875 8.617 22.203 1 94.5 41 GLY B N 1
ATOM 2152 C CA . GLY B 1 41 ? 19.547 7.734 23.141 1 94.5 41 GLY B CA 1
ATOM 2153 C C . GLY B 1 41 ? 19.5 6.277 22.719 1 94.5 41 GLY B C 1
ATOM 2154 O O . GLY B 1 41 ? 19.266 5.391 23.547 1 94.5 41 GLY B O 1
ATOM 2155 N N . ILE B 1 42 ? 19.594 6.023 21.484 1 93.38 42 ILE B N 1
ATOM 2156 C CA . ILE B 1 42 ? 19.594 4.668 20.938 1 93.38 42 ILE B CA 1
ATOM 2157 C C . ILE B 1 42 ? 20.875 4.453 20.125 1 93.38 42 ILE B C 1
ATOM 2159 O O . ILE B 1 42 ? 21.406 5.398 19.547 1 93.38 42 ILE B O 1
ATOM 2163 N N . SER B 1 43 ? 21.297 3.217 20.141 1 93.19 43 SER B N 1
ATOM 2164 C CA . SER B 1 43 ? 22.484 2.895 19.375 1 93.19 43 SER B CA 1
ATOM 2165 C C . SER B 1 43 ? 22.203 2.844 17.875 1 93.19 43 SER B C 1
ATOM 2167 O O . SER B 1 43 ? 21.047 2.93 17.453 1 93.19 43 SER B O 1
ATOM 2169 N N . ARG B 1 44 ? 23.234 2.752 17.062 1 91.75 44 ARG B N 1
ATOM 2170 C CA . ARG B 1 44 ? 23.109 2.824 15.609 1 91.75 44 ARG B CA 1
ATOM 2171 C C . ARG B 1 44 ? 22.375 1.604 15.062 1 91.75 44 ARG B C 1
ATOM 2173 O O . ARG B 1 44 ? 21.531 1.729 14.172 1 91.75 44 ARG B O 1
ATOM 2180 N N . PRO B 1 45 ? 22.609 0.439 15.555 1 88.25 45 PRO B N 1
ATOM 2181 C CA . PRO B 1 45 ? 21.922 -0.724 14.969 1 88.25 45 PRO B CA 1
ATOM 2182 C C . PRO B 1 45 ? 20.406 -0.658 15.109 1 88.25 45 PRO B C 1
ATOM 2184 O O . PRO B 1 45 ? 19.688 -0.753 14.117 1 88.25 45 PRO B O 1
ATOM 2187 N N . PRO B 1 46 ? 19.891 -0.395 16.281 1 91.12 46 PRO B N 1
ATOM 2188 C CA . PRO B 1 46 ? 18.422 -0.24 16.375 1 91.12 46 PRO B CA 1
ATOM 2189 C C . PRO B 1 46 ? 17.922 0.962 15.578 1 91.12 46 PRO B C 1
ATOM 2191 O O . PRO B 1 46 ? 16.812 0.918 15.023 1 91.12 46 PRO B O 1
ATOM 2194 N N . LEU B 1 47 ? 18.672 2.021 15.547 1 94.69 47 LEU B N 1
ATOM 2195 C CA . LEU B 1 47 ? 18.266 3.176 14.75 1 94.69 47 LEU B CA 1
ATOM 2196 C C . LEU B 1 47 ? 18.125 2.803 13.273 1 94.69 47 LEU B C 1
ATOM 2198 O O . LEU B 1 47 ? 17.156 3.18 12.625 1 94.69 47 LEU B O 1
ATOM 2202 N N . ARG B 1 48 ? 19.078 2.09 12.805 1 91.06 48 ARG B N 1
ATOM 2203 C CA . ARG B 1 48 ? 19.047 1.692 11.398 1 91.06 48 ARG B CA 1
ATOM 2204 C C . ARG B 1 48 ? 17.859 0.785 11.109 1 91.06 48 ARG B C 1
ATOM 2206 O O . ARG B 1 48 ? 17.281 0.833 10.016 1 91.06 48 ARG B O 1
ATOM 2213 N N . GLU B 1 49 ? 17.484 0.01 12.039 1 90.06 49 GLU B N 1
ATOM 2214 C CA . GLU B 1 49 ? 16.266 -0.798 11.906 1 90.06 49 GLU B CA 1
ATOM 2215 C C . GLU B 1 49 ? 15.031 0.082 11.781 1 90.06 49 GLU B C 1
ATOM 2217 O O . GLU B 1 49 ? 14.156 -0.181 10.953 1 90.06 49 GLU B O 1
ATOM 2222 N N . ILE B 1 50 ? 15.023 1.103 12.594 1 94.5 50 ILE B N 1
ATOM 2223 C CA . ILE B 1 50 ? 13.914 2.051 12.57 1 94.5 50 ILE B CA 1
ATOM 2224 C C . ILE B 1 50 ? 13.859 2.752 11.211 1 94.5 50 ILE B C 1
ATOM 2226 O O . ILE B 1 50 ? 12.797 2.863 10.609 1 94.5 50 ILE B O 1
ATOM 2230 N N . LEU B 1 51 ? 15.023 3.17 10.758 1 95.75 51 LEU B N 1
ATOM 2231 C CA . LEU B 1 51 ? 15.094 3.879 9.484 1 95.75 51 LEU B CA 1
ATOM 2232 C C . LEU B 1 51 ? 14.68 2.967 8.336 1 95.75 51 LEU B C 1
ATOM 2234 O O . LEU B 1 51 ? 14 3.402 7.402 1 95.75 51 LEU B O 1
ATOM 2238 N N . ARG B 1 52 ? 15.023 1.736 8.367 1 92.25 52 ARG B N 1
ATOM 2239 C CA . ARG B 1 52 ? 14.625 0.769 7.348 1 92.25 52 ARG B CA 1
ATOM 2240 C C . ARG B 1 52 ? 13.117 0.548 7.359 1 92.25 52 ARG B C 1
ATOM 2242 O O . ARG B 1 52 ? 12.492 0.461 6.301 1 92.25 52 ARG B O 1
ATOM 2249 N N . GLN B 1 53 ? 12.586 0.378 8.555 1 92.69 53 GLN B N 1
ATOM 2250 C CA . GLN B 1 53 ? 11.141 0.22 8.688 1 92.69 53 GLN B CA 1
ATOM 2251 C C . GLN B 1 53 ? 10.398 1.415 8.094 1 92.69 53 GLN B C 1
ATOM 2253 O O . GLN B 1 53 ? 9.453 1.245 7.324 1 92.69 53 GLN B O 1
ATOM 2258 N N . MET B 1 54 ? 10.898 2.586 8.445 1 96.56 54 MET B N 1
ATOM 2259 C CA . MET B 1 54 ? 10.234 3.807 7.996 1 96.56 54 MET B CA 1
ATOM 2260 C C . MET B 1 54 ? 10.398 3.986 6.488 1 96.56 54 MET B C 1
ATOM 2262 O O . MET B 1 54 ? 9.523 4.562 5.836 1 96.56 54 MET B O 1
ATOM 2266 N N . ALA B 1 55 ? 11.5 3.48 5.934 1 96.38 55 ALA B N 1
ATOM 2267 C CA . ALA B 1 55 ? 11.672 3.479 4.484 1 96.38 55 ALA B CA 1
ATOM 2268 C C . ALA B 1 55 ? 10.656 2.555 3.816 1 96.38 55 ALA B C 1
ATOM 2270 O O . ALA B 1 55 ? 10.062 2.908 2.793 1 96.38 55 ALA B O 1
ATOM 2271 N N . GLY B 1 56 ? 10.398 1.431 4.402 1 93.56 56 GLY B N 1
ATOM 2272 C CA . GLY B 1 56 ? 9.398 0.504 3.896 1 93.56 56 GLY B CA 1
ATOM 2273 C C . GLY B 1 56 ? 7.992 1.067 3.932 1 93.56 56 GLY B C 1
ATOM 2274 O O . GLY B 1 56 ? 7.145 0.685 3.121 1 93.56 56 GLY B O 1
ATOM 2275 N N . GLU B 1 57 ? 7.828 2.049 4.836 1 95.5 57 GLU B N 1
ATOM 2276 C CA . GLU B 1 57 ? 6.508 2.652 5 1 95.5 57 GLU B CA 1
ATOM 2277 C C . GLU B 1 57 ? 6.348 3.879 4.105 1 95.5 57 GLU B C 1
ATOM 2279 O O . GLU B 1 57 ? 5.242 4.41 3.965 1 95.5 57 GLU B O 1
ATOM 2284 N N . GLY B 1 58 ? 7.441 4.367 3.572 1 97.31 58 GLY B N 1
ATOM 2285 C CA . GLY B 1 58 ? 7.355 5.441 2.598 1 97.31 58 GLY B CA 1
ATOM 2286 C C . GLY B 1 58 ? 7.738 6.793 3.168 1 97.31 58 GLY B C 1
ATOM 2287 O O . GLY B 1 58 ? 7.715 7.801 2.457 1 97.31 58 GLY B O 1
ATOM 2288 N N . TYR B 1 59 ? 8.172 6.852 4.449 1 98.19 59 TYR B N 1
ATOM 2289 C CA . TYR B 1 59 ? 8.562 8.117 5.07 1 98.19 59 TYR B CA 1
ATOM 2290 C C . TYR B 1 59 ? 9.961 8.531 4.633 1 98.19 59 TYR B C 1
ATOM 2292 O O . TYR B 1 59 ? 10.266 9.727 4.574 1 98.19 59 TYR B O 1
ATOM 2300 N N . LEU B 1 60 ? 10.805 7.52 4.414 1 98 60 LEU B N 1
ATOM 2301 C CA . LEU B 1 60 ? 12.211 7.746 4.109 1 98 60 LEU B CA 1
ATOM 2302 C C . LEU B 1 60 ? 12.625 6.984 2.854 1 98 60 LEU B C 1
ATOM 2304 O O . LEU B 1 60 ? 11.938 6.055 2.43 1 98 60 LEU B O 1
ATOM 2308 N N . VAL B 1 61 ? 13.656 7.418 2.246 1 96.62 61 VAL B N 1
ATOM 2309 C CA . VAL B 1 61 ? 14.367 6.703 1.192 1 96.62 61 VAL B CA 1
ATOM 2310 C C . VAL B 1 61 ? 15.797 6.41 1.643 1 96.62 61 VAL B C 1
ATOM 2312 O O . VAL B 1 61 ? 16.484 7.297 2.143 1 96.62 61 VAL B O 1
ATOM 2315 N N . LEU B 1 62 ? 16.156 5.156 1.49 1 95.12 62 LEU B N 1
ATOM 2316 C CA . LEU B 1 62 ? 17.5 4.77 1.86 1 95.12 62 LEU B CA 1
ATOM 2317 C C . LEU B 1 62 ? 18.406 4.699 0.631 1 95.12 62 LEU B C 1
ATOM 2319 O O . LEU B 1 62 ? 18.016 4.148 -0.4 1 95.12 62 LEU B O 1
ATOM 2323 N N . HIS B 1 63 ? 19.5 5.363 0.726 1 90.38 63 HIS B N 1
ATOM 2324 C CA . HIS B 1 63 ? 20.516 5.32 -0.312 1 90.38 63 HIS B CA 1
ATOM 2325 C C . HIS B 1 63 ? 21.766 4.602 0.18 1 90.38 63 HIS B C 1
ATOM 2327 O O . HIS B 1 63 ? 22.109 4.688 1.36 1 90.38 63 HIS B O 1
ATOM 2333 N N . GLU B 1 64 ? 22.312 3.896 -0.804 1 85.44 64 GLU B N 1
ATOM 2334 C CA . GLU B 1 64 ? 23.578 3.242 -0.445 1 85.44 64 GLU B CA 1
ATOM 2335 C C . GLU B 1 64 ? 24.656 4.266 -0.117 1 85.44 64 GLU B C 1
ATOM 2337 O O . GLU B 1 64 ? 24.875 5.207 -0.882 1 85.44 64 GLU B O 1
ATOM 2342 N N . ASN B 1 65 ? 25.25 4.074 0.99 1 80.12 65 ASN B N 1
ATOM 2343 C CA . ASN B 1 65 ? 26.422 4.836 1.415 1 80.12 65 ASN B CA 1
ATOM 2344 C C . ASN B 1 65 ? 26.062 6.293 1.707 1 80.12 65 ASN B C 1
ATOM 2346 O O . ASN B 1 65 ? 26.938 7.168 1.676 1 80.12 65 ASN B O 1
ATOM 2350 N N . ARG B 1 66 ? 24.734 6.492 1.609 1 82.38 66 ARG B N 1
ATOM 2351 C CA . ARG B 1 66 ? 24.281 7.812 2.033 1 82.38 66 ARG B CA 1
ATOM 2352 C C . ARG B 1 66 ? 23.297 7.699 3.195 1 82.38 66 ARG B C 1
ATOM 2354 O O . ARG B 1 66 ? 22.797 6.613 3.488 1 82.38 66 ARG B O 1
ATOM 2361 N N . GLY B 1 67 ? 23.094 8.594 3.998 1 86.31 67 GLY B N 1
ATOM 2362 C CA . GLY B 1 67 ? 22.141 8.602 5.102 1 86.31 67 GLY B CA 1
ATOM 2363 C C . GLY B 1 67 ? 20.703 8.5 4.648 1 86.31 67 GLY B C 1
ATOM 2364 O O . GLY B 1 67 ? 20.406 8.531 3.451 1 86.31 67 GLY B O 1
ATOM 2365 N N . ALA B 1 68 ? 19.797 8.211 5.547 1 95.62 68 ALA B N 1
ATOM 2366 C CA . ALA B 1 68 ? 18.359 8.195 5.277 1 95.62 68 ALA B CA 1
ATOM 2367 C C . ALA B 1 68 ? 17.859 9.578 4.852 1 95.62 68 ALA B C 1
ATOM 2369 O O . ALA B 1 68 ? 18.297 10.594 5.402 1 95.62 68 ALA B O 1
ATOM 2370 N N . GLN B 1 69 ? 17.094 9.586 3.781 1 97.44 69 GLN B N 1
ATOM 2371 C CA . GLN B 1 69 ? 16.516 10.82 3.264 1 97.44 69 GLN B CA 1
ATOM 2372 C C . GLN B 1 69 ? 15 10.844 3.471 1 97.44 69 GLN B C 1
ATOM 2374 O O . GLN B 1 69 ? 14.32 9.844 3.213 1 97.44 69 GLN B O 1
ATOM 2379 N N . VAL B 1 70 ? 14.508 11.945 4.023 1 97.94 70 VAL B N 1
ATOM 2380 C CA . VAL B 1 70 ? 13.055 12.109 4.035 1 97.94 70 VAL B CA 1
ATOM 2381 C C . VAL B 1 70 ? 12.516 12.047 2.609 1 97.94 70 VAL B C 1
ATOM 2383 O O . VAL B 1 70 ? 13.031 12.719 1.712 1 97.94 70 VAL B O 1
ATOM 2386 N N . ALA B 1 71 ? 11.508 11.234 2.385 1 97.06 71 ALA B N 1
ATOM 2387 C CA . ALA B 1 71 ? 10.984 11.07 1.029 1 97.06 71 ALA B CA 1
ATOM 2388 C C . ALA B 1 71 ? 10.688 12.422 0.391 1 97.06 71 ALA B C 1
ATOM 2390 O O . ALA B 1 71 ? 9.977 13.25 0.967 1 97.06 71 ALA B O 1
ATOM 2391 N N . PRO B 1 72 ? 11.234 12.688 -0.771 1 93.75 72 PRO B N 1
ATOM 2392 C CA . PRO B 1 72 ? 11.047 14 -1.394 1 93.75 72 PRO B CA 1
ATOM 2393 C C . PRO B 1 72 ? 9.633 14.188 -1.949 1 93.75 72 PRO B C 1
ATOM 2395 O O . PRO B 1 72 ? 8.945 13.211 -2.234 1 93.75 72 PRO B O 1
ATOM 2398 N N . MET B 1 73 ? 9.219 15.328 -2.006 1 91.19 73 MET B N 1
ATOM 2399 C CA . MET B 1 73 ? 8.016 15.758 -2.715 1 91.19 73 MET B CA 1
ATOM 2400 C C . MET B 1 73 ? 8.375 16.562 -3.955 1 91.19 73 MET B C 1
ATOM 2402 O O . MET B 1 73 ? 8.789 17.734 -3.846 1 91.19 73 MET B O 1
ATOM 2406 N N . THR B 1 74 ? 8.305 15.93 -5.043 1 88 74 THR B N 1
ATOM 2407 C CA . THR B 1 74 ? 8.664 16.531 -6.324 1 88 74 THR B CA 1
ATOM 2408 C C . THR B 1 74 ? 7.422 16.719 -7.191 1 88 74 THR B C 1
ATOM 2410 O O . THR B 1 74 ? 6.32 16.312 -6.809 1 88 74 THR B O 1
ATOM 2413 N N . TYR B 1 75 ? 7.602 17.344 -8.32 1 86.06 75 TYR B N 1
ATOM 2414 C CA . TYR B 1 75 ? 6.512 17.469 -9.281 1 86.06 75 TYR B CA 1
ATOM 2415 C C . TYR B 1 75 ? 5.984 16.109 -9.688 1 86.06 75 TYR B C 1
ATOM 2417 O O . TYR B 1 75 ? 4.773 15.898 -9.773 1 86.06 75 TYR B O 1
ATOM 2425 N N . LYS B 1 76 ? 6.883 15.234 -9.867 1 89.25 76 LYS B N 1
ATOM 2426 C CA . LYS B 1 76 ? 6.488 13.875 -10.25 1 89.25 76 LYS B CA 1
ATOM 2427 C C . LYS B 1 76 ? 5.656 13.219 -9.164 1 89.25 76 LYS B C 1
ATOM 2429 O O . LYS B 1 76 ? 4.605 12.633 -9.445 1 89.25 76 LYS B O 1
ATOM 2434 N N . THR B 1 77 ? 6.113 13.312 -7.949 1 91.56 77 THR B N 1
ATOM 2435 C CA . THR B 1 77 ? 5.391 12.656 -6.863 1 91.56 77 THR B CA 1
ATOM 2436 C C . THR B 1 77 ? 4.027 13.312 -6.648 1 91.56 77 THR B C 1
ATOM 2438 O O . THR B 1 77 ? 3.053 12.641 -6.32 1 91.56 77 THR B O 1
ATOM 2441 N N . MET B 1 78 ? 3.939 14.609 -6.855 1 89.88 78 MET B N 1
ATOM 2442 C CA . MET B 1 78 ? 2.662 15.297 -6.699 1 89.88 78 MET B CA 1
ATOM 2443 C C . MET B 1 78 ? 1.687 14.891 -7.801 1 89.88 78 MET B C 1
ATOM 2445 O O . MET B 1 78 ? 0.505 14.664 -7.535 1 89.88 78 MET B O 1
ATOM 2449 N N . ARG B 1 79 ? 2.225 14.781 -9 1 88.94 79 ARG B N 1
ATOM 2450 C CA . ARG B 1 79 ? 1.388 14.289 -10.094 1 88.94 79 ARG B CA 1
ATOM 2451 C C . ARG B 1 79 ? 0.885 12.875 -9.797 1 88.94 79 ARG B C 1
ATOM 2453 O O . ARG B 1 79 ? -0.306 12.594 -9.945 1 88.94 79 ARG B O 1
ATOM 2460 N N . ASN B 1 80 ? 1.795 12.031 -9.422 1 94 80 ASN B N 1
ATOM 2461 C CA . ASN B 1 80 ? 1.438 10.664 -9.07 1 94 80 ASN B CA 1
ATOM 2462 C C . ASN B 1 80 ? 0.413 10.617 -7.941 1 94 80 ASN B C 1
ATOM 2464 O O . ASN B 1 80 ? -0.498 9.789 -7.953 1 94 80 ASN B O 1
ATOM 2468 N N . PHE B 1 81 ? 0.602 11.547 -6.973 1 94.88 81 PHE B N 1
ATOM 2469 C CA . PHE B 1 81 ? -0.297 11.625 -5.824 1 94.88 81 PHE B CA 1
ATOM 2470 C C . PHE B 1 81 ? -1.724 11.914 -6.273 1 94.88 81 PHE B C 1
ATOM 2472 O O . PHE B 1 81 ? -2.656 11.203 -5.898 1 94.88 81 PHE B O 1
ATOM 2479 N N . PHE B 1 82 ? -1.903 12.82 -7.094 1 92 82 PHE B N 1
ATOM 2480 C CA . PHE B 1 82 ? -3.238 13.289 -7.457 1 92 82 PHE B CA 1
ATOM 2481 C C . PHE B 1 82 ? -3.891 12.328 -8.445 1 92 82 PHE B C 1
ATOM 2483 O O . PHE B 1 82 ? -5.109 12.352 -8.625 1 92 82 PHE B O 1
ATOM 2490 N N . LEU B 1 83 ? -3.09 11.508 -9.086 1 91.75 83 LEU B N 1
ATOM 2491 C CA . LEU B 1 83 ? -3.65 10.438 -9.898 1 91.75 83 LEU B CA 1
ATOM 2492 C C . LEU B 1 83 ? -4.203 9.32 -9.023 1 91.75 83 LEU B C 1
ATOM 2494 O O . LEU B 1 83 ? -5.258 8.758 -9.32 1 91.75 83 LEU B O 1
ATOM 2498 N N . ALA B 1 84 ? -3.566 9.039 -7.93 1 96.38 84 ALA B N 1
ATOM 2499 C CA . ALA B 1 84 ? -3.893 7.887 -7.09 1 96.38 84 ALA B CA 1
ATOM 2500 C C . ALA B 1 84 ? -4.918 8.258 -6.023 1 96.38 84 ALA B C 1
ATOM 2502 O O . ALA B 1 84 ? -5.824 7.477 -5.723 1 96.38 84 ALA B O 1
ATOM 2503 N N . ALA B 1 85 ? -4.844 9.469 -5.445 1 96.62 85 ALA B N 1
ATOM 2504 C CA . ALA B 1 85 ? -5.559 9.844 -4.23 1 96.62 85 ALA B CA 1
ATOM 2505 C C . ALA B 1 85 ? -7.07 9.773 -4.441 1 96.62 85 ALA B C 1
ATOM 2507 O O . ALA B 1 85 ? -7.77 9.062 -3.713 1 96.62 85 ALA B O 1
ATOM 2508 N N . PRO B 1 86 ? -7.59 10.438 -5.512 1 95.56 86 PRO B N 1
ATOM 2509 C CA . PRO B 1 86 ? -9.047 10.383 -5.648 1 95.56 86 PRO B CA 1
ATOM 2510 C C . PRO B 1 86 ? -9.57 8.953 -5.758 1 95.56 86 PRO B C 1
ATOM 2512 O O . PRO B 1 86 ? -10.625 8.633 -5.195 1 95.56 86 PRO B O 1
ATOM 2515 N N . MET B 1 87 ? -8.82 8.109 -6.438 1 95.38 87 MET B N 1
ATOM 2516 C CA . MET B 1 87 ? -9.242 6.723 -6.648 1 95.38 87 MET B CA 1
ATOM 2517 C C . MET B 1 87 ? -9.258 5.953 -5.332 1 95.38 87 MET B C 1
ATOM 2519 O O . MET B 1 87 ? -10.258 5.324 -4.988 1 95.38 87 MET B O 1
ATOM 2523 N N . ILE B 1 88 ? -8.18 6 -4.59 1 98.19 88 ILE B N 1
ATOM 2524 C CA . ILE B 1 88 ? -8.031 5.227 -3.359 1 98.19 88 ILE B CA 1
ATOM 2525 C C . ILE B 1 88 ? -8.977 5.766 -2.291 1 98.19 88 ILE B C 1
ATOM 2527 O O . ILE B 1 88 ? -9.68 4.996 -1.63 1 98.19 88 ILE B O 1
ATOM 2531 N N . TYR B 1 89 ? -9.086 7.078 -2.117 1 98.19 89 TYR B N 1
ATOM 2532 C CA . TYR B 1 89 ? -9.93 7.664 -1.086 1 98.19 89 TYR B CA 1
ATOM 2533 C C . TYR B 1 89 ? -11.406 7.426 -1.392 1 98.19 89 TYR B C 1
ATOM 2535 O O . TYR B 1 89 ? -12.219 7.246 -0.479 1 98.19 89 TYR B O 1
ATOM 2543 N N . ALA B 1 90 ? -11.734 7.473 -2.695 1 98.19 90 ALA B N 1
ATOM 2544 C CA . ALA B 1 90 ? -13.117 7.172 -3.057 1 98.19 90 ALA B CA 1
ATOM 2545 C C . ALA B 1 90 ? -13.484 5.738 -2.684 1 98.19 90 ALA B C 1
ATOM 2547 O O . ALA B 1 90 ? -14.531 5.496 -2.086 1 98.19 90 ALA B O 1
ATOM 2548 N N . ALA B 1 91 ? -12.609 4.828 -3.016 1 97.81 91 ALA B N 1
ATOM 2549 C CA . ALA B 1 91 ? -12.867 3.42 -2.711 1 97.81 91 ALA B CA 1
ATOM 2550 C C . ALA B 1 91 ? -12.969 3.195 -1.205 1 97.81 91 ALA B C 1
ATOM 2552 O O . ALA B 1 91 ? -13.883 2.518 -0.734 1 97.81 91 ALA B O 1
ATOM 2553 N N . VAL B 1 92 ? -12.086 3.781 -0.46 1 98.56 92 VAL B N 1
ATOM 2554 C CA . VAL B 1 92 ? -12.039 3.6 0.987 1 98.56 92 VAL B CA 1
ATOM 2555 C C . VAL B 1 92 ? -13.258 4.25 1.629 1 98.56 92 VAL B C 1
ATOM 2557 O O . VAL B 1 92 ? -13.836 3.709 2.578 1 98.56 92 VAL B O 1
ATOM 2560 N N . SER B 1 93 ? -13.664 5.414 1.142 1 98.75 93 SER B N 1
ATOM 2561 C CA . SER B 1 93 ? -14.836 6.098 1.69 1 98.75 93 SER B CA 1
ATOM 2562 C C . SER B 1 93 ? -16.109 5.32 1.4 1 98.75 93 SER B C 1
ATOM 2564 O O . SER B 1 93 ? -17 5.234 2.254 1 98.75 93 SER B O 1
ATOM 2566 N N . ARG B 1 94 ? -16.203 4.785 0.147 1 98.69 94 ARG B N 1
ATOM 2567 C CA . ARG B 1 94 ? -17.328 3.924 -0.189 1 98.69 94 ARG B CA 1
ATOM 2568 C C . ARG B 1 94 ? -17.438 2.762 0.794 1 98.69 94 ARG B C 1
ATOM 2570 O O . ARG B 1 94 ? -18.516 2.518 1.352 1 98.69 94 ARG B O 1
ATOM 2577 N N . LEU B 1 95 ? -16.359 2.092 1.048 1 98.56 95 LEU B N 1
ATOM 2578 C CA . LEU B 1 95 ? -16.344 0.924 1.922 1 98.56 95 LEU B CA 1
ATOM 2579 C C . LEU B 1 95 ? -16.609 1.323 3.369 1 98.56 95 LEU B C 1
ATOM 2581 O O . LEU B 1 95 ? -17.234 0.574 4.117 1 98.56 95 LEU B O 1
ATOM 2585 N N . ALA B 1 96 ? -16.094 2.467 3.764 1 98.88 96 ALA B N 1
ATOM 2586 C CA . ALA B 1 96 ? -16.344 2.953 5.117 1 98.88 96 ALA B CA 1
ATOM 2587 C C . ALA B 1 96 ? -17.844 3.111 5.359 1 98.88 96 ALA B C 1
ATOM 2589 O O . ALA B 1 96 ? -18.359 2.746 6.422 1 98.88 96 ALA B O 1
ATOM 2590 N N . ALA B 1 97 ? -18.547 3.631 4.367 1 98.81 97 ALA B N 1
ATOM 2591 C CA . ALA B 1 97 ? -20 3.811 4.496 1 98.81 97 ALA B CA 1
ATOM 2592 C C . ALA B 1 97 ? -20.703 2.465 4.625 1 98.81 97 ALA B C 1
ATOM 2594 O O . ALA B 1 97 ? -21.75 2.363 5.289 1 98.81 97 ALA B O 1
ATOM 2595 N N . GLU B 1 98 ? -20.125 1.458 4.055 1 98.19 98 GLU B N 1
ATOM 2596 C CA . GLU B 1 98 ? -20.719 0.125 4.062 1 98.19 98 GLU B CA 1
ATOM 2597 C C . GLU B 1 98 ? -20.375 -0.625 5.348 1 98.19 98 GLU B C 1
ATOM 2599 O O . GLU B 1 98 ? -21.156 -1.463 5.809 1 98.19 98 GLU B O 1
ATOM 2604 N N . ASN B 1 99 ? -19.234 -0.269 5.969 1 98.19 99 ASN B N 1
ATOM 2605 C CA . ASN B 1 99 ? -18.703 -1.155 6.992 1 98.19 99 ASN B CA 1
ATOM 2606 C C . ASN B 1 99 ? -18.656 -0.474 8.359 1 98.19 99 ASN B C 1
ATOM 2608 O O . ASN B 1 99 ? -18.438 -1.131 9.375 1 98.19 99 ASN B O 1
ATOM 2612 N N . ALA B 1 100 ? -18.891 0.784 8.398 1 98.56 100 ALA B N 1
ATOM 2613 C CA . ALA B 1 100 ? -18.625 1.564 9.609 1 98.56 100 ALA B CA 1
ATOM 2614 C C . ALA B 1 100 ? -19.406 1.019 10.797 1 98.56 100 ALA B C 1
ATOM 2616 O O . ALA B 1 100 ? -20.578 0.644 10.656 1 98.56 100 ALA B O 1
ATOM 2617 N N . ARG B 1 101 ? -18.703 0.977 11.93 1 98.56 101 ARG B N 1
ATOM 2618 C CA . ARG B 1 101 ? -19.344 0.657 13.195 1 98.56 101 ARG B CA 1
ATOM 2619 C C . ARG B 1 101 ? -19.625 1.921 14 1 98.56 101 ARG B C 1
ATOM 2621 O O . ARG B 1 101 ? -18.938 2.928 13.852 1 98.56 101 ARG B O 1
ATOM 2628 N N . PRO B 1 102 ? -20.562 1.811 14.898 1 98.38 102 PRO B N 1
ATOM 2629 C CA . PRO B 1 102 ? -20.938 2.998 15.664 1 98.38 102 PRO B CA 1
ATOM 2630 C C . PRO B 1 102 ? -19.766 3.576 16.469 1 98.38 102 PRO B C 1
ATOM 2632 O O . PRO B 1 102 ? -19.625 4.801 16.562 1 98.38 102 PRO B O 1
ATOM 2635 N N . ASP B 1 103 ? -18.938 2.758 16.969 1 98.69 103 ASP B N 1
ATOM 2636 C CA . ASP B 1 103 ? -17.812 3.248 17.766 1 98.69 103 ASP B CA 1
ATOM 2637 C C . ASP B 1 103 ? -16.797 3.961 16.875 1 98.69 103 ASP B C 1
ATOM 2639 O O . ASP B 1 103 ? -16.156 4.93 17.297 1 98.69 103 ASP B O 1
ATOM 2643 N N . GLN B 1 104 ? -16.656 3.516 15.672 1 98.75 104 GLN B N 1
ATOM 2644 C CA . GLN B 1 104 ? -15.75 4.168 14.734 1 98.75 104 GLN B CA 1
ATOM 2645 C C . GLN B 1 104 ? -16.297 5.527 14.305 1 98.75 104 GLN B C 1
ATOM 2647 O O . GLN B 1 104 ? -15.531 6.48 14.141 1 98.75 104 GLN B O 1
ATOM 2652 N N . ILE B 1 105 ? -17.609 5.617 14.141 1 98.81 105 ILE B N 1
ATOM 2653 C CA . ILE B 1 105 ? -18.234 6.883 13.781 1 98.81 105 ILE B CA 1
ATOM 2654 C C . ILE B 1 105 ? -18.062 7.891 14.914 1 98.81 105 ILE B C 1
ATOM 2656 O O . ILE B 1 105 ? -17.75 9.062 14.664 1 98.81 105 ILE B O 1
ATOM 2660 N N . ALA B 1 106 ? -18.25 7.438 16.125 1 98.81 106 ALA B N 1
ATOM 2661 C CA . ALA B 1 106 ? -18.047 8.312 17.281 1 98.81 106 ALA B CA 1
ATOM 2662 C C . ALA B 1 106 ? -16.609 8.836 17.328 1 98.81 106 ALA B C 1
ATOM 2664 O O . ALA B 1 106 ? -16.391 10.023 17.562 1 98.81 106 ALA B O 1
ATOM 2665 N N . LEU B 1 107 ? -15.664 7.918 17.109 1 98.81 107 LEU B N 1
ATOM 2666 C CA . LEU B 1 107 ? -14.258 8.305 17.078 1 98.81 107 LEU B CA 1
ATOM 2667 C C . LEU B 1 107 ? -13.992 9.312 15.969 1 98.81 107 LEU B C 1
ATOM 2669 O O . LEU B 1 107 ? -13.219 10.258 16.156 1 98.81 107 LEU B O 1
ATOM 2673 N N . LEU B 1 108 ? -14.633 9.125 14.82 1 98.88 108 LEU B N 1
ATOM 2674 C CA . LEU B 1 108 ? -14.477 10.039 13.688 1 98.88 108 LEU B CA 1
ATOM 2675 C C . LEU B 1 108 ? -14.992 11.43 14.039 1 98.88 108 LEU B C 1
ATOM 2677 O O . LEU B 1 108 ? -14.344 12.43 13.727 1 98.88 108 LEU B O 1
ATOM 2681 N N . LYS B 1 109 ? -16.125 11.508 14.711 1 98.88 109 LYS B N 1
ATOM 2682 C CA . LYS B 1 109 ? -16.703 12.773 15.141 1 98.88 109 LYS B CA 1
ATOM 2683 C C . LYS B 1 109 ? -15.805 13.477 16.141 1 98.88 109 LYS B C 1
ATOM 2685 O O . LYS B 1 109 ? -15.602 14.695 16.062 1 98.88 109 LYS B O 1
ATOM 2690 N N . GLU B 1 110 ? -15.266 12.719 17.062 1 98.88 110 GLU B N 1
ATOM 2691 C CA . GLU B 1 110 ? -14.328 13.281 18.031 1 98.88 110 GLU B CA 1
ATOM 2692 C C . GLU B 1 110 ? -13.086 13.836 17.344 1 98.88 110 GLU B C 1
ATOM 2694 O O . GLU B 1 110 ? -12.617 14.922 17.688 1 98.88 110 GLU B O 1
ATOM 2699 N N . THR B 1 111 ? -12.594 13.102 16.406 1 98.88 111 THR B N 1
ATOM 2700 C CA . THR B 1 111 ? -11.406 13.523 15.672 1 98.88 111 THR B CA 1
ATOM 2701 C C . THR B 1 111 ? -11.695 14.789 14.867 1 98.88 111 THR B C 1
ATOM 2703 O O . THR B 1 111 ? -10.867 15.695 14.805 1 98.88 111 THR B O 1
ATOM 2706 N N . GLN B 1 112 ? -12.891 14.867 14.25 1 98.75 112 GLN B N 1
ATOM 2707 C CA . GLN B 1 112 ? -13.297 16.047 13.5 1 98.75 112 GLN B CA 1
ATOM 2708 C C . GLN B 1 112 ? -13.391 17.266 14.406 1 98.75 112 GLN B C 1
ATOM 2710 O O . GLN B 1 112 ? -13 18.375 14.016 1 98.75 112 GLN B O 1
ATOM 2715 N N . ALA B 1 113 ? -13.914 17.109 15.609 1 98.75 113 ALA B N 1
ATOM 2716 C CA . ALA B 1 113 ? -13.977 18.203 16.578 1 98.75 113 ALA B CA 1
ATOM 2717 C C . ALA B 1 113 ? -12.578 18.703 16.922 1 98.75 113 ALA B C 1
ATOM 2719 O O . ALA B 1 113 ? -12.344 19.906 16.984 1 98.75 113 ALA B O 1
ATOM 2720 N N . ALA B 1 114 ? -11.648 17.797 17.125 1 98.5 114 ALA B N 1
ATOM 2721 C CA . ALA B 1 114 ? -10.266 18.172 17.422 1 98.5 114 ALA B CA 1
ATOM 2722 C C . ALA B 1 114 ? -9.625 18.875 16.219 1 98.5 114 ALA B C 1
ATOM 2724 O O . ALA B 1 114 ? -8.852 19.812 16.391 1 98.5 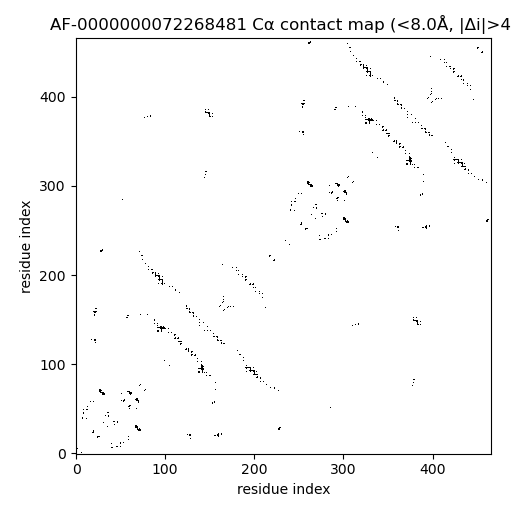114 ALA B O 1
ATOM 2725 N N . PHE B 1 115 ? -9.953 18.453 15.031 1 97.75 115 PHE B N 1
ATOM 2726 C CA . PHE B 1 115 ? -9.469 19.062 13.797 1 97.75 115 PHE B CA 1
ATOM 2727 C C . PHE B 1 115 ? -9.93 20.516 13.703 1 97.75 115 PHE B C 1
ATOM 2729 O O . PHE B 1 115 ? -9.117 21.406 13.484 1 97.75 115 PHE B O 1
ATOM 2736 N N . ARG B 1 116 ? -11.156 20.719 13.898 1 96.88 116 ARG B N 1
ATOM 2737 C CA . ARG B 1 116 ? -11.711 22.078 13.844 1 96.88 116 ARG B CA 1
ATOM 2738 C C . ARG B 1 116 ? -11.141 22.953 14.953 1 96.88 116 ARG B C 1
ATOM 2740 O O . ARG B 1 116 ? -10.922 24.141 14.75 1 96.88 116 ARG B O 1
ATOM 2747 N N . ASP B 1 117 ? -10.953 22.375 16.125 1 97.38 117 ASP B N 1
ATOM 2748 C CA . ASP B 1 117 ? -10.336 23.109 17.219 1 97.38 117 ASP B CA 1
ATOM 2749 C C . ASP B 1 117 ? -8.922 23.562 16.844 1 97.38 117 ASP B C 1
ATOM 2751 O O . ASP B 1 117 ? -8.531 24.688 17.141 1 97.38 117 ASP B O 1
ATOM 2755 N N . ALA B 1 118 ? -8.148 22.672 16.234 1 95 118 ALA B N 1
ATOM 2756 C CA . ALA B 1 118 ? -6.805 23.016 15.789 1 95 118 ALA B CA 1
ATOM 2757 C C . ALA B 1 118 ? -6.832 24.156 14.789 1 95 118 ALA B C 1
ATOM 2759 O O . ALA B 1 118 ? -5.969 25.047 14.82 1 95 118 ALA B O 1
ATOM 2760 N N . ILE B 1 119 ? -7.828 24.094 13.906 1 91.62 119 ILE B N 1
ATOM 2761 C CA . ILE B 1 119 ? -7.992 25.172 12.938 1 91.62 119 ILE B CA 1
ATOM 2762 C C . ILE B 1 119 ? -8.258 26.484 13.672 1 91.62 119 ILE B C 1
ATOM 2764 O O . ILE B 1 119 ? -7.617 27.5 13.391 1 91.62 119 ILE B O 1
ATOM 2768 N N . ARG B 1 120 ? -9.141 26.469 14.602 1 93.19 120 ARG B N 1
ATOM 2769 C CA . ARG B 1 120 ? -9.531 27.672 15.344 1 93.19 120 ARG B CA 1
ATOM 2770 C C . ARG B 1 120 ? -8.344 28.234 16.109 1 93.19 120 ARG B C 1
ATOM 2772 O O . ARG B 1 120 ? -8.188 29.453 16.203 1 93.19 120 ARG B O 1
ATOM 2779 N N . ARG B 1 121 ? -7.508 27.359 16.625 1 93.25 121 ARG B N 1
ATOM 2780 C CA . ARG B 1 121 ? -6.371 27.781 17.438 1 93.25 121 ARG B CA 1
ATOM 2781 C C . ARG B 1 121 ? -5.188 28.172 16.562 1 93.25 121 ARG B C 1
ATOM 2783 O O . ARG B 1 121 ? -4.16 28.625 17.062 1 93.25 121 ARG B O 1
ATOM 2790 N N . GLY B 1 122 ? -5.285 27.922 15.336 1 88.5 122 GLY B N 1
ATOM 2791 C CA . GLY B 1 122 ? -4.207 28.266 14.422 1 88.5 122 GLY B CA 1
ATOM 2792 C C . GLY B 1 122 ? -2.967 27.422 14.617 1 88.5 122 GLY B C 1
ATOM 2793 O O . GLY B 1 122 ? -1.845 27.922 14.555 1 88.5 122 GLY B O 1
ATOM 2794 N N . ASN B 1 123 ? -3.113 26.188 14.93 1 91.88 123 ASN B N 1
ATOM 2795 C CA . ASN B 1 123 ? -2.029 25.234 15.109 1 91.88 123 ASN B CA 1
ATOM 2796 C C . ASN B 1 123 ? -1.882 24.312 13.898 1 91.88 123 ASN B C 1
ATOM 2798 O O . ASN B 1 123 ? -2.547 23.281 13.812 1 91.88 123 ASN B O 1
ATOM 2802 N N . PRO B 1 124 ? -0.978 24.625 12.977 1 90.69 124 PRO B N 1
ATOM 2803 C CA . PRO B 1 124 ? -0.885 23.875 11.719 1 90.69 124 PRO B CA 1
ATOM 2804 C C . PRO B 1 124 ? -0.481 22.422 11.93 1 90.69 124 PRO B C 1
ATOM 2806 O O . PRO B 1 124 ? -0.958 21.531 11.219 1 90.69 124 PRO B O 1
ATOM 2809 N N . ALA B 1 125 ? 0.377 22.188 12.859 1 93.31 125 ALA B N 1
ATOM 2810 C CA . ALA B 1 125 ? 0.827 20.828 13.109 1 93.31 125 ALA B CA 1
ATOM 2811 C C . ALA B 1 125 ? -0.326 19.953 13.586 1 93.31 125 ALA B C 1
ATOM 2813 O O . ALA B 1 125 ? -0.562 18.859 13.039 1 93.31 125 ALA B O 1
ATOM 2814 N N . ASP B 1 126 ? -1.048 20.438 14.57 1 94.75 126 ASP B N 1
ATOM 2815 C CA . ASP B 1 126 ? -2.195 19.688 15.07 1 94.75 126 ASP B CA 1
ATOM 2816 C C . ASP B 1 126 ? -3.252 19.5 13.984 1 94.75 126 ASP B C 1
ATOM 2818 O O . ASP B 1 126 ? -3.875 18.453 13.891 1 94.75 126 ASP B O 1
ATOM 2822 N N . ARG B 1 127 ? -3.482 20.547 13.242 1 94.44 127 ARG B N 1
ATOM 2823 C CA . ARG B 1 127 ? -4.434 20.469 12.133 1 94.44 127 ARG B CA 1
ATOM 2824 C C . ARG B 1 127 ? -4.059 19.344 11.172 1 94.44 127 ARG B C 1
ATOM 2826 O O . ARG B 1 127 ? -4.902 18.516 10.812 1 94.44 127 ARG B O 1
ATOM 2833 N N . ALA B 1 128 ? -2.826 19.344 10.789 1 93.75 128 ALA B N 1
ATOM 2834 C CA . ALA B 1 128 ? -2.348 18.344 9.844 1 93.75 128 ALA B CA 1
ATOM 2835 C C . ALA B 1 128 ? -2.465 16.938 10.414 1 93.75 128 ALA B C 1
ATOM 2837 O O . ALA B 1 128 ? -2.896 16.016 9.727 1 93.75 128 ALA B O 1
ATOM 2838 N N . LEU B 1 129 ? -2.102 16.766 11.656 1 96.62 129 LEU B N 1
ATOM 2839 C CA . LEU B 1 129 ? -2.107 15.453 12.297 1 96.62 129 LEU B CA 1
ATOM 2840 C C . LEU B 1 129 ? -3.535 14.961 12.508 1 96.62 129 LEU B C 1
ATOM 2842 O O . LEU B 1 129 ? -3.816 13.766 12.344 1 96.62 129 LEU B O 1
ATOM 2846 N N . MET B 1 130 ? -4.449 15.836 12.852 1 97.31 130 MET B N 1
ATOM 2847 C CA . MET B 1 130 ? -5.84 15.438 13.039 1 97.31 130 MET B CA 1
ATOM 2848 C C . MET B 1 130 ? -6.496 15.117 11.695 1 97.31 130 MET B C 1
ATOM 2850 O O . MET B 1 130 ? -7.359 14.242 11.617 1 97.31 130 MET B O 1
ATOM 2854 N N . ASN B 1 131 ? -6.109 15.867 10.633 1 96.56 131 ASN B N 1
ATOM 2855 C CA . ASN B 1 131 ? -6.57 15.516 9.297 1 96.56 131 ASN B CA 1
ATOM 2856 C C . ASN B 1 131 ? -6.117 14.117 8.891 1 96.56 131 ASN B C 1
ATOM 2858 O O . ASN B 1 131 ? -6.906 13.336 8.359 1 96.56 131 ASN B O 1
ATOM 2862 N N . GLU B 1 132 ? -4.887 13.859 9.125 1 97.94 132 GLU B N 1
ATOM 2863 C CA . GLU B 1 132 ? -4.352 12.523 8.867 1 97.94 132 GLU B CA 1
ATOM 2864 C C . GLU B 1 132 ? -5.141 11.461 9.617 1 97.94 132 GLU B C 1
ATOM 2866 O O . GLU B 1 132 ? -5.516 10.438 9.047 1 97.94 132 GLU B O 1
ATOM 2871 N N . ARG B 1 133 ? -5.391 11.664 10.875 1 98.56 133 ARG B N 1
ATOM 2872 C CA . ARG B 1 133 ? -6.121 10.711 11.711 1 98.56 133 ARG B CA 1
ATOM 2873 C C . ARG B 1 133 ? -7.547 10.516 11.203 1 98.56 133 ARG B C 1
ATOM 2875 O O . ARG B 1 133 ? -8.062 9.398 11.195 1 98.56 133 ARG B O 1
ATOM 2882 N N . PHE B 1 134 ? -8.203 11.648 10.781 1 98.81 134 PHE B N 1
ATOM 2883 C CA . PHE B 1 134 ? -9.555 11.609 10.242 1 98.81 134 PHE B CA 1
ATOM 2884 C C . PHE B 1 134 ? -9.648 10.625 9.078 1 98.81 134 PHE B C 1
ATOM 2886 O O . PHE B 1 134 ? -10.469 9.703 9.102 1 98.81 134 PHE B O 1
ATOM 2893 N N . HIS B 1 135 ? -8.742 10.695 8.148 1 98.81 135 HIS B N 1
ATOM 2894 C CA . HIS B 1 135 ? -8.789 9.844 6.965 1 98.81 135 HIS B CA 1
ATOM 2895 C C . HIS B 1 135 ? -8.273 8.438 7.273 1 98.81 135 HIS B C 1
ATOM 2897 O O . HIS B 1 135 ? -8.734 7.465 6.672 1 98.81 135 HIS B O 1
ATOM 2903 N N . SER B 1 136 ? -7.371 8.359 8.266 1 98.75 136 SER B N 1
ATOM 2904 C CA . SER B 1 136 ? -6.93 7.043 8.719 1 98.75 136 SER B CA 1
ATOM 2905 C C . SER B 1 136 ? -8.086 6.242 9.305 1 98.75 136 SER B C 1
ATOM 2907 O O . SER B 1 136 ? -8.211 5.043 9.055 1 98.75 136 SER B O 1
ATOM 2909 N N . ILE B 1 137 ? -8.953 6.887 10.086 1 98.88 137 ILE B N 1
ATOM 2910 C CA . ILE B 1 137 ? -10.109 6.227 10.688 1 98.88 137 ILE B CA 1
ATOM 2911 C C . ILE B 1 137 ? -11.047 5.738 9.586 1 98.88 137 ILE B C 1
ATOM 2913 O O . ILE B 1 137 ? -11.57 4.625 9.656 1 98.88 137 ILE B O 1
ATOM 2917 N N . ILE B 1 138 ? -11.234 6.566 8.547 1 98.88 138 ILE B N 1
ATOM 2918 C CA . ILE B 1 138 ? -12.055 6.156 7.418 1 98.88 138 ILE B CA 1
ATOM 2919 C C . ILE B 1 138 ? -11.453 4.914 6.762 1 98.88 138 ILE B C 1
ATOM 2921 O O . ILE B 1 138 ? -12.18 3.982 6.402 1 98.88 138 ILE B O 1
ATOM 2925 N N . GLY B 1 139 ? -10.156 4.898 6.621 1 98.81 139 GLY B N 1
ATOM 2926 C CA . GLY B 1 139 ? -9.477 3.719 6.117 1 98.81 139 GLY B CA 1
ATOM 2927 C C . GLY B 1 139 ? -9.703 2.486 6.969 1 98.81 139 GLY B C 1
ATOM 2928 O O . GLY B 1 139 ? -9.883 1.386 6.445 1 98.81 139 GLY B O 1
ATOM 2929 N N . GLU B 1 140 ? -9.633 2.652 8.289 1 98.56 140 GLU B N 1
ATOM 2930 C CA . GLU B 1 140 ? -9.898 1.547 9.203 1 98.56 140 GLU B CA 1
ATOM 2931 C C . GLU B 1 140 ? -11.32 1.019 9.031 1 98.56 140 GLU B C 1
ATOM 2933 O O . GLU B 1 140 ? -11.539 -0.193 9.055 1 98.56 140 GLU B O 1
ATOM 2938 N N . MET B 1 141 ? -12.281 1.931 8.852 1 98.69 141 MET B N 1
ATOM 2939 C CA . MET B 1 141 ? -13.672 1.547 8.625 1 98.69 141 MET B CA 1
ATOM 2940 C C . MET B 1 141 ? -13.812 0.744 7.34 1 98.69 141 MET B C 1
ATOM 2942 O O . MET B 1 141 ? -14.617 -0.184 7.266 1 98.69 141 MET B O 1
ATOM 2946 N N . ALA B 1 142 ? -13.078 1.185 6.305 1 98.56 142 ALA B N 1
ATOM 2947 C CA . ALA B 1 142 ? -13.156 0.513 5.012 1 98.56 142 ALA B CA 1
ATOM 2948 C C . ALA B 1 142 ? -12.836 -0.973 5.145 1 98.56 142 ALA B C 1
ATOM 2950 O O . ALA B 1 142 ? -13.406 -1.802 4.426 1 98.56 142 ALA B O 1
ATOM 2951 N N . ASP B 1 143 ? -11.805 -1.295 6.004 1 97.88 143 ASP B N 1
ATOM 2952 C CA . ASP B 1 143 ? -11.453 -2.67 6.348 1 97.88 143 ASP B CA 1
ATOM 2953 C C . ASP B 1 143 ? -11.07 -3.469 5.105 1 97.88 143 ASP B C 1
ATOM 2955 O O . ASP B 1 143 ? -11.609 -4.551 4.867 1 97.88 143 ASP B O 1
ATOM 2959 N N . ASN B 1 144 ? -10.266 -2.953 4.293 1 98.06 144 ASN B N 1
ATOM 2960 C CA . ASN B 1 144 ? -9.734 -3.611 3.102 1 98.06 144 ASN B CA 1
ATOM 2961 C C . ASN B 1 144 ? -8.211 -3.648 3.111 1 98.06 144 ASN B C 1
ATOM 2963 O O . ASN B 1 144 ? -7.559 -2.635 2.852 1 98.06 144 ASN B O 1
ATOM 2967 N N . GLU B 1 145 ? -7.613 -4.762 3.363 1 97.38 145 GLU B N 1
ATOM 2968 C CA . GLU B 1 145 ? -6.18 -4.91 3.602 1 97.38 145 GLU B CA 1
ATOM 2969 C C . GLU B 1 145 ? -5.387 -4.723 2.312 1 97.38 145 GLU B C 1
ATOM 2971 O O . GLU B 1 145 ? -4.164 -4.559 2.348 1 97.38 145 GLU B O 1
ATOM 2976 N N . TYR B 1 146 ? -6.07 -4.676 1.156 1 98 146 TYR B N 1
ATOM 2977 C CA . TYR B 1 146 ? -5.387 -4.48 -0.118 1 98 146 TYR B CA 1
ATOM 2978 C C . TYR B 1 146 ? -5.32 -3.004 -0.483 1 98 146 TYR B C 1
ATOM 2980 O O . TYR B 1 146 ? -4.422 -2.576 -1.209 1 98 146 TYR B O 1
ATOM 2988 N N . LEU B 1 147 ? -6.238 -2.195 0.035 1 98.5 147 LEU B N 1
ATOM 2989 C CA . LEU B 1 147 ? -6.258 -0.762 -0.238 1 98.5 147 LEU B CA 1
ATOM 2990 C C . LEU B 1 147 ? -5.461 0.002 0.812 1 98.5 147 LEU B C 1
ATOM 2992 O O . LEU B 1 147 ? -4.879 1.049 0.516 1 98.5 147 LEU B O 1
ATOM 2996 N N . THR B 1 148 ? -5.34 -0.595 1.994 1 98.19 148 THR B N 1
ATOM 2997 C CA . THR B 1 148 ? -4.789 0.069 3.17 1 98.19 148 THR B CA 1
ATOM 2998 C C . THR B 1 148 ? -3.342 0.488 2.926 1 98.19 148 THR B C 1
ATOM 3000 O O . THR B 1 148 ? -2.941 1.597 3.285 1 98.19 148 THR B O 1
ATOM 3003 N N . PRO B 1 149 ? -2.533 -0.318 2.27 1 98.12 149 PRO B N 1
ATOM 3004 C CA . PRO B 1 149 ? -1.136 0.097 2.123 1 98.12 149 PRO B CA 1
ATOM 3005 C C . PRO B 1 149 ? -0.983 1.372 1.295 1 98.12 149 PRO B C 1
ATOM 3007 O O . PRO B 1 149 ? -0.208 2.26 1.659 1 98.12 149 PRO B O 1
ATOM 3010 N N . SER B 1 150 ? -1.696 1.495 0.259 1 98.62 150 SER B N 1
ATOM 3011 C CA . SER B 1 150 ? -1.616 2.697 -0.564 1 98.62 150 SER B CA 1
ATOM 3012 C C . SER B 1 150 ? -2.248 3.893 0.141 1 98.62 150 SER B C 1
ATOM 3014 O O . SER B 1 150 ? -1.782 5.023 -0.008 1 98.62 150 SER B O 1
ATOM 3016 N N . LEU B 1 151 ? -3.322 3.656 0.909 1 98.69 151 LEU B N 1
ATOM 3017 C CA . LEU B 1 151 ? -3.889 4.742 1.702 1 98.69 151 LEU B CA 1
ATOM 3018 C C . LEU B 1 151 ? -2.859 5.293 2.682 1 98.69 151 LEU B C 1
ATOM 3020 O O . LEU B 1 151 ? -2.693 6.512 2.795 1 98.69 151 LEU B O 1
ATOM 3024 N N . ARG B 1 152 ? -2.176 4.395 3.328 1 98.5 152 ARG B N 1
ATOM 3025 C CA . ARG B 1 152 ? -1.18 4.809 4.312 1 98.5 152 ARG B CA 1
ATOM 3026 C C . ARG B 1 152 ? -0.062 5.613 3.656 1 98.5 152 ARG B C 1
ATOM 3028 O O . ARG B 1 152 ? 0.399 6.613 4.211 1 98.5 152 ARG B O 1
ATOM 3035 N N . ARG B 1 153 ? 0.329 5.16 2.48 1 98.38 153 ARG B N 1
ATOM 3036 C CA . ARG B 1 153 ? 1.358 5.902 1.759 1 98.38 153 ARG B CA 1
ATOM 3037 C C . ARG B 1 153 ? 0.853 7.281 1.346 1 98.38 153 ARG B C 1
ATOM 3039 O O . ARG B 1 153 ? 1.583 8.273 1.438 1 98.38 153 ARG B O 1
ATOM 3046 N N . LEU B 1 154 ? -0.341 7.387 0.92 1 98.19 154 LEU B N 1
ATOM 3047 C CA . LEU B 1 154 ? -0.956 8.641 0.499 1 98.19 154 LEU B CA 1
ATOM 3048 C C . LEU B 1 154 ? -1.108 9.594 1.678 1 98.19 154 LEU B C 1
ATOM 3050 O O . LEU B 1 154 ? -0.936 10.805 1.527 1 98.19 154 LEU B O 1
ATOM 3054 N N . LEU B 1 155 ? -1.43 9.016 2.836 1 98.38 155 LEU B N 1
ATOM 3055 C CA . LEU B 1 155 ? -1.673 9.828 4.023 1 98.38 155 LEU B CA 1
ATOM 3056 C C . LEU B 1 155 ? -0.429 10.633 4.395 1 98.38 155 LEU B C 1
ATOM 3058 O O . LEU B 1 155 ? -0.536 11.758 4.887 1 98.38 155 LEU B O 1
ATOM 3062 N N . ILE B 1 156 ? 0.708 10.094 4.121 1 97.88 156 ILE B N 1
ATOM 3063 C CA . ILE B 1 156 ? 1.949 10.797 4.418 1 97.88 156 ILE B CA 1
ATOM 3064 C C . ILE B 1 156 ? 1.986 12.125 3.66 1 97.88 156 ILE B C 1
ATOM 3066 O O . ILE B 1 156 ? 2.09 13.188 4.27 1 97.88 156 ILE B O 1
ATOM 3070 N N . ASP B 1 157 ? 1.777 12.086 2.395 1 95.12 157 ASP B N 1
ATOM 3071 C CA . ASP B 1 157 ? 1.927 13.297 1.589 1 95.12 157 ASP B CA 1
ATOM 3072 C C . ASP B 1 157 ? 0.654 14.141 1.621 1 95.12 157 ASP B C 1
ATOM 3074 O O . ASP B 1 157 ? 0.708 15.359 1.458 1 95.12 157 ASP B O 1
ATOM 3078 N N . HIS B 1 158 ? -0.452 13.492 1.878 1 94.88 158 HIS B N 1
ATOM 3079 C CA . HIS B 1 158 ? -1.652 14.273 2.168 1 94.88 158 HIS B CA 1
ATOM 3080 C C . HIS B 1 158 ? -1.423 15.227 3.33 1 94.88 158 HIS B C 1
ATOM 3082 O O . HIS B 1 158 ? -1.787 16.406 3.254 1 94.88 158 HIS B O 1
ATOM 3088 N N . THR B 1 159 ? -0.807 14.727 4.344 1 95.19 159 THR B N 1
ATOM 3089 C CA . THR B 1 159 ? -0.516 15.508 5.543 1 95.19 159 THR B CA 1
ATOM 3090 C C . THR B 1 159 ? 0.493 16.609 5.234 1 95.19 159 THR B C 1
ATOM 3092 O O . THR B 1 159 ? 0.289 17.766 5.609 1 95.19 159 THR B O 1
ATOM 3095 N N . ARG B 1 160 ? 1.467 16.281 4.504 1 92.44 160 ARG B N 1
ATOM 3096 C CA . ARG B 1 160 ? 2.525 17.234 4.191 1 92.44 160 ARG B CA 1
ATOM 3097 C C . ARG B 1 160 ? 2.02 18.328 3.254 1 92.44 160 ARG B C 1
ATOM 3099 O O . ARG B 1 160 ? 2.414 19.484 3.375 1 92.44 160 ARG B O 1
ATOM 3106 N N . ILE B 1 161 ? 1.198 17.953 2.305 1 87.56 161 ILE B N 1
ATOM 3107 C CA . ILE B 1 161 ? 0.559 18.938 1.431 1 87.56 161 ILE B CA 1
ATOM 3108 C C . ILE B 1 161 ? -0.27 19.906 2.264 1 87.56 161 ILE B C 1
ATOM 3110 O O . ILE B 1 161 ? -0.259 21.109 2.012 1 87.56 161 ILE B O 1
ATOM 3114 N N . GLY B 1 162 ? -0.963 19.359 3.262 1 85.06 162 GLY B N 1
ATOM 3115 C CA . GLY B 1 162 ? -1.74 20.203 4.16 1 85.06 162 GLY B CA 1
ATOM 3116 C C . GLY B 1 162 ? -0.895 21.219 4.914 1 85.06 162 GLY B C 1
ATOM 3117 O O . GLY B 1 162 ? -1.361 22.312 5.227 1 85.06 162 GLY B O 1
ATOM 3118 N N . MET B 1 163 ? 0.307 20.875 5.18 1 84.94 163 MET B N 1
ATOM 3119 C CA . MET B 1 163 ? 1.236 21.766 5.859 1 84.94 163 MET B CA 1
ATOM 3120 C C . MET B 1 163 ? 1.729 22.859 4.914 1 84.94 163 MET B C 1
ATOM 3122 O O . MET B 1 163 ? 1.945 24 5.332 1 84.94 163 MET B O 1
ATOM 3126 N N . THR B 1 164 ? 1.881 22.5 3.701 1 74.94 164 THR B N 1
ATOM 3127 C CA . THR B 1 164 ? 2.469 23.406 2.719 1 74.94 164 THR B CA 1
ATOM 3128 C C . THR B 1 164 ? 1.438 24.422 2.225 1 74.94 164 THR B C 1
ATOM 3130 O O . THR B 1 164 ? 1.695 25.625 2.217 1 74.94 164 THR B O 1
ATOM 3133 N N . PHE B 1 165 ? 0.372 23.906 1.833 1 66.25 165 PHE B N 1
ATOM 3134 C CA . PHE B 1 165 ? -0.577 24.75 1.115 1 66.25 165 PHE B CA 1
ATOM 3135 C C . PHE B 1 165 ? -1.491 25.484 2.088 1 66.25 165 PHE B C 1
ATOM 3137 O O . PHE B 1 165 ? -2.141 26.469 1.719 1 66.25 165 PHE B O 1
ATOM 3144 N N . TYR B 1 166 ? -1.485 25.141 3.219 1 62.59 166 TYR B N 1
ATOM 3145 C CA . TYR B 1 166 ? -2.412 25.781 4.145 1 62.59 166 TYR B CA 1
ATOM 3146 C C . TYR B 1 166 ? -1.66 26.5 5.258 1 62.59 166 TYR B C 1
ATOM 3148 O O . TYR B 1 166 ? -2.205 26.719 6.34 1 62.59 166 TYR B O 1
ATOM 3156 N N . SER B 1 167 ? -0.546 26.719 4.805 1 61.56 167 SER B N 1
ATOM 3157 C CA . SER B 1 167 ? 0.249 27.516 5.734 1 61.56 167 SER B CA 1
ATOM 3158 C C . SER B 1 167 ? -0.169 28.984 5.707 1 61.56 167 SER B C 1
ATOM 3160 O O . SER B 1 167 ? -0.621 29.484 4.676 1 61.56 167 SER B O 1
ATOM 3162 N N . PRO B 1 168 ? -0.347 29.516 6.922 1 56.69 168 PRO B N 1
ATOM 3163 C CA . PRO B 1 168 ? -0.647 30.938 6.988 1 56.69 168 PRO B CA 1
ATOM 3164 C C . PRO B 1 168 ? 0.164 31.766 5.988 1 56.69 168 PRO B C 1
ATOM 3166 O O . PRO B 1 168 ? -0.206 32.906 5.672 1 56.69 168 PRO B O 1
ATOM 3169 N N . ARG B 1 169 ? 1.212 31.188 5.559 1 56.41 169 ARG B N 1
ATOM 3170 C CA . ARG B 1 169 ? 2.053 31.906 4.609 1 56.41 169 ARG B CA 1
ATOM 3171 C C . ARG B 1 169 ? 1.359 32.062 3.26 1 56.41 169 ARG B C 1
ATOM 3173 O O . ARG B 1 169 ? 1.724 32.906 2.457 1 56.41 169 ARG B O 1
ATOM 3180 N N . PHE B 1 170 ? 0.354 31.172 3.162 1 58.62 170 PHE B N 1
ATOM 3181 C CA . PHE B 1 170 ? -0.393 31.234 1.912 1 58.62 170 PHE B CA 1
ATOM 3182 C C . PHE B 1 170 ? -1.836 31.656 2.164 1 58.62 170 PHE B C 1
ATOM 3184 O O . PHE B 1 170 ? -2.734 30.812 2.205 1 58.62 170 PHE B O 1
ATOM 3191 N N . PRO B 1 171 ? -2.143 32.875 2.557 1 55.84 171 PRO B N 1
ATOM 3192 C CA . PRO B 1 171 ? -3.43 33.406 3.014 1 55.84 171 PRO B CA 1
ATOM 3193 C C . PRO B 1 171 ? -4.59 33.031 2.104 1 55.84 171 PRO B C 1
ATOM 3195 O O . P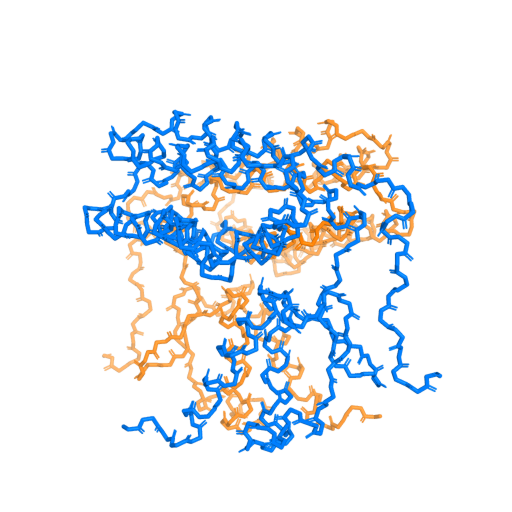RO B 1 171 ? -5.73 32.906 2.562 1 55.84 171 PRO B O 1
ATOM 3198 N N . GLY B 1 172 ? -4.375 32.938 0.84 1 56.75 172 GLY B N 1
ATOM 3199 C CA . GLY B 1 172 ? -5.504 32.75 -0.06 1 56.75 172 GLY B CA 1
ATOM 3200 C C . GLY B 1 172 ? -6.18 31.406 0.091 1 56.75 172 GLY B C 1
ATOM 3201 O O . GLY B 1 172 ? -7.211 31.141 -0.534 1 56.75 172 GLY B O 1
ATOM 3202 N N . MET B 1 173 ? -5.75 30.688 1.124 1 61.56 173 MET B N 1
ATOM 3203 C CA . MET B 1 173 ? -6.27 29.312 1.106 1 61.56 173 MET B CA 1
ATOM 3204 C C . MET B 1 173 ? -7.227 29.078 2.268 1 61.56 173 MET B C 1
ATOM 3206 O O . MET B 1 173 ? -7.734 27.969 2.449 1 61.56 173 MET B O 1
ATOM 3210 N N . THR B 1 174 ? -7.578 30.125 2.945 1 65.69 174 THR B N 1
ATOM 3211 C CA . THR B 1 174 ? -8.445 29.984 4.109 1 65.69 174 THR B CA 1
ATOM 3212 C C . THR B 1 174 ? -9.82 29.469 3.699 1 65.69 174 THR B C 1
ATOM 3214 O O . THR B 1 174 ? -10.406 28.625 4.387 1 65.69 174 THR B O 1
ATOM 3217 N N . ASP B 1 175 ? -10.242 29.953 2.602 1 74.94 175 ASP B N 1
ATOM 3218 C CA . ASP B 1 175 ? -11.562 29.516 2.146 1 74.94 175 ASP B CA 1
ATOM 3219 C C . ASP B 1 175 ? -11.555 28.031 1.79 1 74.94 175 ASP B C 1
ATOM 3221 O O . ASP B 1 175 ? -12.5 27.312 2.111 1 74.94 175 ASP B O 1
ATOM 3225 N N . VAL B 1 176 ? -10.492 27.672 1.263 1 76.5 176 VAL B N 1
ATOM 3226 C CA . VAL B 1 176 ? -10.375 26.281 0.857 1 76.5 176 VAL B CA 1
ATOM 3227 C C . VAL B 1 176 ? -10.312 25.391 2.094 1 76.5 176 VAL B C 1
ATOM 3229 O O . VAL B 1 176 ? -10.914 24.312 2.113 1 76.5 176 VAL B O 1
ATOM 3232 N N . GLN B 1 177 ? -9.727 25.891 3.123 1 80.31 177 GLN B N 1
ATOM 3233 C CA . GLN B 1 177 ? -9.609 25.125 4.359 1 80.31 177 GLN B CA 1
ATOM 3234 C C . GLN B 1 177 ? -10.969 24.922 5.016 1 80.31 177 GLN B C 1
ATOM 3236 O O . GLN B 1 177 ? -11.258 23.844 5.527 1 80.31 177 GLN B O 1
ATOM 3241 N N . SER B 1 178 ? -11.758 25.984 4.996 1 86.31 178 SER B N 1
ATOM 3242 C CA . SER B 1 178 ? -13.086 25.891 5.586 1 86.31 178 SER B CA 1
ATOM 3243 C C . SER B 1 178 ? -13.969 24.922 4.816 1 86.31 178 SER B C 1
ATOM 3245 O O . SER B 1 178 ? -14.711 24.141 5.414 1 86.31 178 SER B O 1
ATOM 3247 N N . VAL B 1 179 ? -13.828 25.016 3.525 1 89.5 179 VAL B N 1
ATOM 3248 C CA . VAL B 1 179 ? -14.602 24.109 2.686 1 89.5 179 VAL B CA 1
ATOM 3249 C C . VAL B 1 179 ? -14.18 22.656 2.951 1 89.5 179 VAL B C 1
ATOM 3251 O O . VAL B 1 179 ? -15.031 21.781 3.084 1 89.5 179 VAL B O 1
ATOM 3254 N N . ALA B 1 180 ? -12.93 22.453 3.025 1 90.5 180 ALA B N 1
ATOM 3255 C CA . ALA B 1 180 ? -12.422 21.109 3.299 1 90.5 180 ALA B CA 1
ATOM 3256 C C . ALA B 1 180 ? -12.898 20.609 4.66 1 90.5 180 ALA B C 1
ATOM 3258 O O . ALA B 1 180 ? -13.258 19.438 4.805 1 90.5 180 ALA B O 1
ATOM 3259 N N . ALA B 1 181 ? -12.891 21.469 5.645 1 94.44 181 ALA B N 1
ATOM 3260 C CA . ALA B 1 181 ? -13.359 21.109 6.98 1 94.44 181 ALA B CA 1
ATOM 3261 C C . ALA B 1 181 ? -14.852 20.766 6.965 1 94.44 181 ALA B C 1
ATOM 3263 O O . ALA B 1 181 ? -15.273 19.812 7.613 1 94.44 181 ALA B O 1
ATOM 3264 N N . ASP B 1 182 ? -15.602 21.516 6.266 1 96.62 182 ASP B N 1
ATOM 3265 C CA . ASP B 1 182 ? -17.031 21.25 6.129 1 96.62 182 ASP B CA 1
ATOM 3266 C C . ASP B 1 182 ? -17.281 19.922 5.41 1 96.62 182 ASP B C 1
ATOM 3268 O O . ASP B 1 182 ? -18.203 19.188 5.746 1 96.62 182 ASP B O 1
ATOM 3272 N N . GLN B 1 183 ? -16.484 19.656 4.438 1 97.12 183 GLN B N 1
ATOM 3273 C CA . GLN B 1 183 ? -16.594 18.391 3.732 1 97.12 183 GLN B CA 1
ATOM 3274 C C . GLN B 1 183 ? -16.344 17.203 4.672 1 97.12 183 GLN B C 1
ATOM 3276 O O . GLN B 1 183 ? -16.953 16.141 4.512 1 97.12 183 GLN B O 1
ATOM 3281 N N . HIS B 1 184 ? -15.461 17.359 5.641 1 98.38 184 HIS B N 1
ATOM 3282 C CA . HIS B 1 184 ? -15.273 16.297 6.637 1 98.38 184 HIS B CA 1
ATOM 3283 C C . HIS B 1 184 ? -16.578 15.992 7.359 1 98.38 184 HIS B C 1
ATOM 3285 O O . HIS B 1 184 ? -16.906 14.828 7.586 1 98.38 184 HIS B O 1
ATOM 3291 N N . ASP B 1 185 ? -17.312 17.047 7.723 1 98.69 185 ASP B N 1
ATOM 3292 C CA . ASP B 1 185 ? -18.609 16.844 8.352 1 98.69 185 ASP B CA 1
ATOM 3293 C C . ASP B 1 185 ? -19.562 16.094 7.43 1 98.69 185 ASP B C 1
ATOM 3295 O O . ASP B 1 185 ? -20.312 15.211 7.875 1 98.69 185 ASP B O 1
ATOM 3299 N N . LEU B 1 186 ? -19.531 16.422 6.18 1 98.69 186 LEU B N 1
ATOM 3300 C CA . LEU B 1 186 ? -20.359 15.742 5.199 1 98.69 186 LEU B CA 1
ATOM 3301 C C . LEU B 1 186 ? -19.953 14.281 5.055 1 98.69 186 LEU B C 1
ATOM 3303 O O . LEU B 1 186 ? -20.812 13.406 4.859 1 98.69 186 LEU B O 1
ATOM 3307 N N . PHE B 1 187 ? -18.656 13.977 5.105 1 98.81 187 PHE B N 1
ATOM 3308 C CA . PHE B 1 187 ? -18.188 12.594 5.109 1 98.81 187 PHE B CA 1
ATOM 3309 C C . PHE B 1 187 ? -18.828 11.812 6.254 1 98.81 187 PHE B C 1
ATOM 3311 O O . PHE B 1 187 ? -19.328 10.711 6.051 1 98.81 187 PHE B O 1
ATOM 3318 N N . ILE B 1 188 ? -18.766 12.414 7.441 1 98.88 188 ILE B N 1
ATOM 3319 C CA . ILE B 1 188 ? -19.328 11.766 8.617 1 98.88 188 ILE B CA 1
ATOM 3320 C C . ILE B 1 188 ? -20.797 11.461 8.383 1 98.88 188 ILE B C 1
ATOM 3322 O O . ILE B 1 188 ? -21.266 10.344 8.633 1 98.88 188 ILE B O 1
ATOM 3326 N N . GLU B 1 189 ? -21.5 12.422 7.871 1 98.81 189 GLU B N 1
ATOM 3327 C CA . GLU B 1 189 ? -22.938 12.266 7.609 1 98.81 189 GLU B CA 1
ATOM 3328 C C . GLU B 1 189 ? -23.188 11.141 6.613 1 98.81 189 GLU B C 1
ATOM 3330 O O . GLU B 1 189 ? -24.047 10.289 6.844 1 98.81 189 GLU B O 1
ATOM 3335 N N . ARG B 1 190 ? -22.469 11.148 5.477 1 98.88 190 ARG B N 1
ATOM 3336 C CA . ARG B 1 190 ? -22.672 10.148 4.434 1 98.88 190 ARG B CA 1
ATOM 3337 C C . ARG B 1 190 ? -22.312 8.75 4.934 1 98.88 190 ARG B C 1
ATOM 3339 O O . ARG B 1 190 ? -23.031 7.785 4.648 1 98.88 190 ARG B O 1
ATOM 3346 N N . ILE B 1 191 ? -21.234 8.602 5.688 1 98.88 191 ILE B N 1
ATOM 3347 C CA . ILE B 1 191 ? -20.797 7.312 6.207 1 98.88 191 ILE B CA 1
ATOM 3348 C C . ILE B 1 191 ? -21.797 6.805 7.242 1 98.88 191 ILE B C 1
ATOM 3350 O O . ILE B 1 191 ? -22.188 5.637 7.211 1 98.88 191 ILE B O 1
ATOM 3354 N N . GLU B 1 192 ? -22.25 7.684 8.102 1 98.69 192 GLU B N 1
ATOM 3355 C CA . GLU B 1 192 ? -23.219 7.305 9.125 1 98.69 192 GLU B CA 1
ATOM 3356 C C . GLU B 1 192 ? -24.531 6.855 8.5 1 98.69 192 GLU B C 1
ATOM 3358 O O . GLU B 1 192 ? -25.203 5.957 9.016 1 98.69 192 GLU B O 1
ATOM 3363 N N . ALA B 1 193 ? -24.906 7.434 7.383 1 98.62 193 ALA B N 1
ATOM 3364 C CA . ALA B 1 193 ? -26.156 7.129 6.691 1 98.62 193 ALA B CA 1
ATOM 3365 C C . ALA B 1 193 ? -26 5.887 5.816 1 98.62 193 ALA B C 1
ATOM 3367 O O . ALA B 1 193 ? -26.969 5.426 5.215 1 98.62 193 ALA B O 1
ATOM 3368 N N . GLY B 1 194 ? -24.797 5.398 5.652 1 98.56 194 GLY B N 1
ATOM 3369 C CA . GLY B 1 194 ? -24.562 4.266 4.773 1 98.56 194 GLY B CA 1
ATOM 3370 C C . GLY B 1 194 ? -24.625 4.625 3.303 1 98.56 194 GLY B C 1
ATOM 3371 O O . GLY B 1 194 ? -24.906 3.77 2.461 1 98.56 194 GLY B O 1
ATOM 3372 N N . ASP B 1 195 ? -24.422 5.875 3.01 1 98.75 195 ASP B N 1
ATOM 3373 C CA . ASP B 1 195 ? -24.484 6.359 1.636 1 98.75 195 ASP B CA 1
ATOM 3374 C C . ASP B 1 195 ? -23.141 6.176 0.936 1 98.75 195 ASP B C 1
ATOM 3376 O O . ASP B 1 195 ? -22.375 7.133 0.782 1 98.75 195 ASP B O 1
ATOM 3380 N N . ALA B 1 196 ? -22.938 4.992 0.418 1 98.62 196 ALA B N 1
ATOM 3381 C CA . ALA B 1 196 ? -21.656 4.605 -0.162 1 98.62 196 ALA B CA 1
ATOM 3382 C C . ALA B 1 196 ? -21.312 5.469 -1.374 1 98.62 196 ALA B C 1
ATOM 3384 O O . ALA B 1 196 ? -20.203 6 -1.476 1 98.62 196 ALA B O 1
ATOM 3385 N N . ASP B 1 197 ? -22.234 5.648 -2.268 1 98.38 197 ASP B N 1
ATOM 3386 C CA . ASP B 1 197 ? -21.969 6.434 -3.471 1 98.38 197 ASP B CA 1
ATOM 3387 C C . ASP B 1 197 ? -21.703 7.895 -3.125 1 98.38 197 ASP B C 1
ATOM 3389 O O . ASP B 1 197 ? -20.797 8.516 -3.684 1 98.38 197 ASP B O 1
ATOM 3393 N N . GLY B 1 198 ? -22.516 8.383 -2.211 1 98.62 198 GLY B N 1
ATOM 3394 C CA . GLY B 1 198 ? -22.312 9.758 -1.777 1 98.62 198 GLY B CA 1
ATOM 3395 C C . GLY B 1 198 ? -20.953 9.984 -1.139 1 98.62 198 GLY B C 1
ATOM 3396 O O . GLY B 1 198 ? -20.312 11.008 -1.383 1 98.62 198 GLY B O 1
ATOM 3397 N N . ALA B 1 199 ? -20.484 9.055 -0.329 1 98.75 199 ALA B N 1
ATOM 3398 C CA . ALA B 1 199 ? -19.188 9.164 0.324 1 98.75 199 ALA B CA 1
ATOM 3399 C C . ALA B 1 199 ? -18.047 9.125 -0.699 1 98.75 199 ALA B C 1
ATOM 3401 O O . ALA B 1 199 ? -17.094 9.898 -0.61 1 98.75 199 ALA B O 1
ATOM 3402 N N . ALA B 1 200 ? -18.188 8.25 -1.666 1 98.25 200 ALA B N 1
ATOM 3403 C CA . ALA B 1 200 ? -17.172 8.133 -2.711 1 98.25 200 ALA B CA 1
ATOM 3404 C C . ALA B 1 200 ? -17.094 9.414 -3.543 1 98.25 200 ALA B C 1
ATOM 3406 O O . ALA B 1 200 ? -16 9.922 -3.809 1 98.25 200 ALA B O 1
ATOM 3407 N N . ASP B 1 201 ? -18.25 9.906 -3.945 1 97.75 201 ASP B N 1
ATOM 3408 C CA . ASP B 1 201 ? -18.297 11.133 -4.734 1 97.75 201 ASP B CA 1
ATOM 3409 C C . ASP B 1 201 ? -17.703 12.312 -3.971 1 97.75 201 ASP B C 1
ATOM 3411 O O . ASP B 1 201 ? -17.016 13.148 -4.555 1 97.75 201 ASP B O 1
ATOM 3415 N N . LEU B 1 202 ? -17.969 12.352 -2.717 1 97.94 202 LEU B N 1
ATOM 3416 C CA . LEU B 1 202 ? -17.438 13.422 -1.874 1 97.94 202 LEU B CA 1
ATOM 3417 C C . LEU B 1 202 ? -15.922 13.359 -1.802 1 97.94 202 LEU B C 1
ATOM 3419 O O . LEU B 1 202 ? -15.258 14.398 -1.76 1 97.94 202 LEU B O 1
ATOM 3423 N N . ALA B 1 203 ? -15.352 12.188 -1.779 1 97.44 203 ALA B N 1
ATOM 3424 C CA . ALA B 1 203 ? -13.898 12.039 -1.771 1 97.44 203 ALA B CA 1
ATOM 3425 C C . ALA B 1 203 ? -13.281 12.648 -3.025 1 97.44 203 ALA B C 1
ATOM 3427 O O . ALA B 1 203 ? -12.273 13.352 -2.949 1 97.44 203 ALA B O 1
ATOM 3428 N N . VAL B 1 204 ? -13.883 12.375 -4.145 1 95.5 204 VAL B N 1
ATOM 3429 C CA . VAL B 1 204 ? -13.391 12.93 -5.398 1 95.5 204 VAL B CA 1
ATOM 3430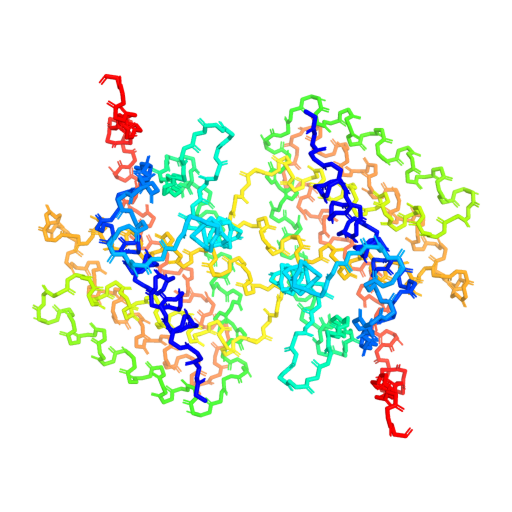 C C . VAL B 1 204 ? -13.469 14.453 -5.355 1 95.5 204 VAL B C 1
ATOM 3432 O O . VAL B 1 204 ? -12.5 15.141 -5.688 1 95.5 204 VAL B O 1
ATOM 3435 N N . ALA B 1 205 ? -14.602 14.992 -4.875 1 93.56 205 ALA B N 1
ATOM 3436 C CA . ALA B 1 205 ? -14.781 16.438 -4.762 1 93.56 205 ALA B CA 1
ATOM 3437 C C . ALA B 1 205 ? -13.773 17.047 -3.793 1 93.56 205 ALA B C 1
ATOM 3439 O O . ALA B 1 205 ? -13.281 18.156 -4.012 1 93.56 205 ALA B O 1
ATOM 3440 N N . HIS B 1 206 ? -13.492 16.344 -2.738 1 92.81 206 HIS B N 1
ATOM 3441 C CA . HIS B 1 206 ? -12.547 16.781 -1.718 1 92.81 206 HIS B CA 1
ATOM 3442 C C . HIS B 1 206 ? -11.156 17 -2.309 1 92.81 206 HIS B C 1
ATOM 3444 O O . HIS B 1 206 ? -10.477 17.969 -1.984 1 92.81 206 HIS B O 1
ATOM 3450 N N . TRP B 1 207 ? -10.734 16.156 -3.197 1 90.56 207 TRP B N 1
ATOM 3451 C CA . TRP B 1 207 ? -9.406 16.234 -3.791 1 90.56 207 TRP B CA 1
ATOM 3452 C C . TRP B 1 207 ? -9.359 17.266 -4.91 1 90.56 207 TRP B C 1
ATOM 3454 O O . TRP B 1 207 ? -8.289 17.766 -5.258 1 90.56 207 TRP B O 1
ATOM 3464 N N . GLU B 1 208 ? -10.445 17.594 -5.52 1 84.5 208 GLU B N 1
ATOM 3465 C CA . GLU B 1 208 ? -10.492 18.641 -6.535 1 84.5 208 GLU B CA 1
ATOM 3466 C C . GLU B 1 208 ? -10.133 20 -5.938 1 84.5 208 GLU B C 1
ATOM 3468 O O . GLU B 1 208 ? -9.555 20.844 -6.617 1 84.5 208 GLU B O 1
ATOM 3473 N N . LEU B 1 209 ? -10.398 20.188 -4.652 1 79.06 209 LEU B N 1
ATOM 3474 C CA . LEU B 1 209 ? -10.039 21.422 -3.971 1 79.06 209 LEU B CA 1
ATOM 3475 C C . LEU B 1 209 ? -8.531 21.641 -3.998 1 79.06 209 LEU B C 1
ATOM 3477 O O . LEU B 1 209 ? -8.062 22.75 -4.25 1 79.06 209 LEU B O 1
ATOM 3481 N N . SER B 1 210 ? -7.824 20.562 -3.686 1 75.12 210 SER B N 1
ATOM 3482 C CA . SER B 1 210 ? -6.371 20.641 -3.57 1 75.12 210 SER B CA 1
ATOM 3483 C C . SER B 1 210 ? -5.707 20.641 -4.941 1 75.12 210 SER B C 1
ATOM 3485 O O . SER B 1 210 ? -4.656 21.266 -5.129 1 75.12 210 SER B O 1
ATOM 3487 N N . ARG B 1 211 ? -6.27 19.891 -5.855 1 75.44 211 ARG B N 1
ATOM 3488 C CA . ARG B 1 211 ? -5.68 19.797 -7.188 1 75.44 211 ARG B CA 1
ATOM 3489 C C . ARG B 1 211 ? -5.527 21.172 -7.828 1 75.44 211 ARG B C 1
ATOM 3491 O O . ARG B 1 211 ? -4.492 21.469 -8.422 1 75.44 211 ARG B O 1
ATOM 3498 N N . ALA B 1 212 ? -6.453 21.969 -7.648 1 67.81 212 ALA B N 1
ATOM 3499 C CA . ALA B 1 212 ? -6.438 23.312 -8.211 1 67.81 212 ALA B CA 1
ATOM 3500 C C . ALA B 1 212 ? -5.305 24.156 -7.621 1 67.81 212 ALA B C 1
ATOM 3502 O O . ALA B 1 212 ? -4.684 24.953 -8.328 1 67.81 212 ALA B O 1
ATOM 3503 N N . GLN B 1 213 ? -4.969 23.875 -6.461 1 64.12 213 GLN B N 1
ATOM 3504 C CA . GLN B 1 213 ? -3.934 24.625 -5.773 1 64.12 213 GLN B CA 1
ATOM 3505 C C . GLN B 1 213 ? -2.541 24.141 -6.156 1 64.12 213 GLN B C 1
ATOM 3507 O O . GLN B 1 213 ? -1.621 24.938 -6.332 1 64.12 213 GLN B O 1
ATOM 3512 N N . ILE B 1 214 ? -2.428 22.891 -6.262 1 63.25 214 ILE B N 1
ATOM 3513 C CA . ILE B 1 214 ? -1.127 22.312 -6.582 1 63.25 214 ILE B CA 1
ATOM 3514 C C . ILE B 1 214 ? -0.705 22.734 -7.984 1 63.25 214 ILE B C 1
ATOM 3516 O O . ILE B 1 214 ? 0.473 23.016 -8.227 1 63.25 214 ILE B O 1
ATOM 3520 N N . GLU B 1 215 ? -1.642 22.703 -8.812 1 60.56 215 GLU B N 1
ATOM 3521 C CA . GLU B 1 215 ? -1.339 23.172 -10.164 1 60.56 215 GLU B CA 1
ATOM 3522 C C . GLU B 1 215 ? -0.769 24.594 -10.133 1 60.56 215 GLU B C 1
ATOM 3524 O O . GLU B 1 215 ? 0.045 24.953 -10.984 1 60.56 215 GLU B O 1
ATOM 3529 N N . SER B 1 216 ? -1.174 25.266 -9.156 1 56.16 216 SER B N 1
ATOM 3530 C CA . SER B 1 216 ? -0.646 26.625 -9.031 1 56.16 216 SER B CA 1
ATOM 3531 C C . SER B 1 216 ? 0.762 26.609 -8.438 1 56.16 216 SER B C 1
ATOM 3533 O O . SER B 1 216 ? 1.538 27.547 -8.664 1 56.16 216 SER B O 1
ATOM 3535 N N . PHE B 1 217 ? 0.957 25.75 -7.574 1 52.41 217 PHE B N 1
ATOM 3536 C CA . PHE B 1 217 ? 2.258 25.625 -6.926 1 52.41 217 PHE B CA 1
ATOM 3537 C C . PHE B 1 217 ? 3.268 24.969 -7.852 1 52.41 217 PHE B C 1
ATOM 3539 O O . PHE B 1 217 ? 4.469 25.219 -7.766 1 52.41 217 PHE B O 1
ATOM 3546 N N . VAL B 1 218 ? 2.832 24 -8.594 1 50.41 218 VAL B N 1
ATOM 3547 C CA . VAL B 1 218 ? 3.76 23.297 -9.469 1 50.41 218 VAL B CA 1
ATOM 3548 C C . VAL B 1 218 ? 4.199 24.219 -10.609 1 50.41 218 VAL B C 1
ATOM 3550 O O . VAL B 1 218 ? 3.736 24.078 -11.742 1 50.41 218 VAL B O 1
ATOM 3553 N N . THR B 1 219 ? 4.105 25.516 -10.398 1 44.03 219 THR B N 1
ATOM 3554 C CA . THR B 1 219 ? 4.902 26.266 -11.359 1 44.03 219 THR B CA 1
ATOM 3555 C C . THR B 1 219 ? 6.352 25.781 -11.352 1 44.03 219 THR B C 1
ATOM 3557 O O . THR B 1 219 ? 6.852 25.312 -10.328 1 44.03 219 THR B O 1
ATOM 3560 N N . PRO B 1 220 ? 7.027 25.766 -12.5 1 40.88 220 PRO B N 1
ATOM 3561 C CA . PRO B 1 220 ? 8.406 25.312 -12.719 1 40.88 220 PRO B CA 1
ATOM 3562 C C . PRO B 1 220 ? 9.359 25.781 -11.617 1 40.88 220 PRO B C 1
ATOM 3564 O O . PRO B 1 220 ? 10.289 25.062 -11.258 1 40.88 220 PRO B O 1
ATOM 3567 N N . GLU B 1 221 ? 9.359 27 -11.18 1 40 221 GLU B N 1
ATOM 3568 C CA . GLU B 1 221 ? 10.344 27.594 -10.273 1 40 221 GLU B CA 1
ATOM 3569 C C . GLU B 1 221 ? 10.242 26.969 -8.883 1 40 221 GLU B C 1
ATOM 3571 O O . GLU B 1 221 ? 11.25 26.844 -8.18 1 40 221 GLU B O 1
ATOM 3576 N N . SER B 1 222 ? 9.203 26.875 -8.328 1 40.41 222 SER B N 1
ATOM 3577 C CA . SER B 1 222 ? 8.992 26.547 -6.926 1 40.41 222 SER B CA 1
ATOM 3578 C C . SER B 1 222 ? 9.375 25.094 -6.637 1 40.41 222 SER B C 1
ATOM 3580 O O . SER B 1 222 ? 9.625 24.734 -5.488 1 40.41 222 SER B O 1
ATOM 3582 N N . ILE B 1 223 ? 9.078 24.203 -7.488 1 42 223 ILE B N 1
ATOM 3583 C CA . ILE B 1 223 ? 9.578 22.844 -7.344 1 42 223 ILE B CA 1
ATOM 3584 C C . ILE B 1 223 ? 11.102 22.844 -7.5 1 42 223 ILE B C 1
ATOM 3586 O O . ILE B 1 223 ? 11.742 21.797 -7.316 1 42 223 ILE B O 1
ATOM 3590 N N . ARG B 1 224 ? 11.75 23.844 -7.992 1 35.75 224 ARG B N 1
ATOM 3591 C CA . ARG B 1 224 ? 13.18 24.031 -8.203 1 35.75 224 ARG B CA 1
ATOM 3592 C C . ARG B 1 224 ? 13.922 24.125 -6.871 1 35.75 224 ARG B C 1
ATOM 3594 O O . ARG B 1 224 ? 15.125 24.359 -6.84 1 35.75 224 ARG B O 1
ATOM 3601 N N . ARG B 1 225 ? 13.234 24.312 -5.789 1 36.19 225 ARG B N 1
ATOM 3602 C CA . ARG B 1 225 ? 14.164 24.438 -4.672 1 36.19 225 ARG B CA 1
ATOM 3603 C C . ARG B 1 225 ? 15 23.172 -4.512 1 36.19 225 ARG B C 1
ATOM 3605 O O . ARG B 1 225 ? 14.453 22.062 -4.445 1 36.19 225 ARG B O 1
ATOM 3612 N N . PRO B 1 226 ? 16.297 23.312 -4.738 1 33.69 226 PRO B N 1
ATOM 3613 C CA . PRO B 1 226 ? 17.297 22.234 -4.762 1 33.69 226 PRO B CA 1
ATOM 3614 C C . PRO B 1 226 ? 17.062 21.219 -3.65 1 33.69 226 PRO B C 1
ATOM 3616 O O . PRO B 1 226 ? 16.562 21.562 -2.578 1 33.69 226 PRO B O 1
ATOM 3619 N N . LEU B 1 227 ? 16.875 19.984 -4.074 1 33.38 227 LEU B N 1
ATOM 3620 C CA . LEU B 1 227 ? 17.031 18.859 -3.156 1 33.38 227 LEU B CA 1
ATOM 3621 C C . LEU B 1 227 ? 18.016 19.203 -2.041 1 33.38 227 LEU B C 1
ATOM 3623 O O . LEU B 1 227 ? 18.875 20.062 -2.217 1 33.38 227 LEU B O 1
ATOM 3627 N N . GLY B 1 228 ? 17.672 19.125 -0.835 1 34.31 228 GLY B N 1
ATOM 3628 C CA . GLY B 1 228 ? 18.531 19.344 0.318 1 34.31 228 GLY B CA 1
ATOM 3629 C C . GLY B 1 228 ? 20 19.109 0.02 1 34.31 228 GLY B C 1
ATOM 3630 O O . GLY B 1 228 ? 20.328 18.391 -0.933 1 34.31 228 GLY B O 1
ATOM 3631 N N . ARG B 1 229 ? 20.797 20.234 0.043 1 30.8 229 ARG B N 1
ATOM 3632 C CA . ARG B 1 229 ? 22.25 20.141 -0.02 1 30.8 229 ARG B CA 1
ATOM 3633 C C . ARG B 1 229 ? 22.766 19.031 0.876 1 30.8 229 ARG B C 1
ATOM 3635 O O . ARG B 1 229 ? 22.281 18.844 1.996 1 30.8 229 ARG B O 1
ATOM 3642 N N . ALA B 1 230 ? 23.281 18 0.296 1 30.84 230 ALA B N 1
ATOM 3643 C CA . ALA B 1 230 ? 24.109 17.109 1.105 1 30.84 230 ALA B CA 1
ATOM 3644 C C . ALA B 1 230 ? 25 17.906 2.068 1 30.84 230 ALA B C 1
ATOM 3646 O O . ALA B 1 230 ? 25.609 18.906 1.682 1 30.84 230 ALA B O 1
ATOM 3647 N N . PRO B 1 231 ? 24.906 17.703 3.363 1 30.97 231 PRO B N 1
ATOM 3648 C CA . PRO B 1 231 ? 25.828 18.484 4.184 1 30.97 231 PRO B CA 1
ATOM 3649 C C . PRO B 1 231 ? 27.234 18.562 3.588 1 30.97 231 PRO B C 1
ATOM 3651 O O . PRO B 1 231 ? 27.938 19.562 3.775 1 30.97 231 PRO B O 1
ATOM 3654 N N . GLY B 1 232 ? 27.75 17.531 3.088 1 31.45 232 GLY B N 1
ATOM 3655 C CA . GLY B 1 232 ? 29.172 17.672 2.793 1 31.45 232 GLY B CA 1
ATOM 3656 C C . GLY B 1 232 ? 29.453 18.562 1.585 1 31.45 232 GLY B C 1
ATOM 3657 O O . GLY B 1 232 ? 30.594 18.672 1.142 1 31.45 232 GLY B O 1
ATOM 3658 N N . ALA B 1 233 ? 28.438 19.109 0.952 1 27.89 233 ALA B N 1
ATOM 3659 C CA . ALA B 1 233 ? 29.094 19.938 -0.065 1 27.89 233 ALA B CA 1
ATOM 3660 C C . ALA B 1 233 ? 29.375 21.344 0.46 1 27.89 233 ALA B C 1
ATOM 3662 O O . ALA B 1 233 ? 28.609 21.875 1.254 1 27.89 233 ALA B O 1
#

pLDDT: mean 87.16, std 18.2, range [27.78, 98.88]

Sequence (466 aa):
MDSPTKSRKTLCIEDLRQRILTQALEPGSYLDETDLAESYGISRPPLREILRQMAGEGYLVLHENRGAQVAPMTYKTMRNFFLAAPMIYAAVSRLAAENARPDQIALLKETQAAFRDAIRRGNPADRALMNERFHSIIGEMADNEYLTPSLRRLLIDHTRIGMTFYSPRFPGMTDVQSVAADQHDLFIERIEAGDADGAADLAVAHWELSRAQIESFVTPESIRRPLGRAPGAMDSPTKSRKTLCIEDLRQRILTQALEPGSYLDETDLAESYGISRPPLREILRQMAGEGYLVLHENRGAQVAPMTYKTMRNFFLAAPMIYAAVSRLAAENARPDQIALLKETQAAFRDAIRRGNPADRALMNERFHSIIGEMADNEYLTPSLRRLLIDHTRIGMTFYSPRFPGMTDVQSVAADQHDLFIERIEAGDADGAADLAVAHWELSRAQIESFVTPESIRRPLGRAPGA

Solvent-accessible surface area (backbone atoms only — not comparable to full-atom values): 24107 Å² total; per-residue (Å²): 125,76,49,73,62,56,47,42,52,51,48,48,52,52,51,52,51,50,31,45,37,59,47,76,45,44,64,31,29,69,48,56,64,68,60,49,24,63,74,57,70,43,57,66,69,65,48,50,51,50,52,50,53,37,27,76,58,57,59,28,41,80,43,88,99,45,58,46,21,31,40,62,77,43,65,66,53,50,54,44,43,65,66,42,45,38,56,53,47,14,53,27,32,22,32,14,11,74,51,53,46,71,70,55,51,52,50,44,52,52,36,49,52,52,23,53,49,21,56,74,69,67,37,64,56,55,26,27,53,30,49,38,48,44,54,48,51,39,46,59,32,26,66,35,86,42,53,45,48,18,50,56,39,43,41,49,52,52,19,34,48,48,47,62,58,59,24,80,89,40,65,87,34,56,64,57,51,53,52,52,54,50,47,50,55,50,42,52,51,24,30,74,71,46,33,26,66,59,22,19,53,48,32,40,55,59,45,52,64,52,51,62,48,45,61,63,53,61,37,79,68,68,62,54,62,69,64,48,75,60,82,86,109,124,75,48,73,62,56,47,42,53,50,47,48,52,54,49,51,52,50,30,44,38,59,46,76,43,44,63,33,30,70,47,56,65,68,59,51,24,63,74,59,70,43,57,64,70,65,48,50,52,50,52,52,53,36,28,75,57,57,57,27,42,80,44,87,98,46,56,46,20,31,40,61,78,45,67,65,51,50,52,44,42,65,67,42,45,38,56,53,46,14,53,30,31,22,33,14,10,72,50,52,46,73,69,57,51,53,52,44,52,53,35,49,52,53,23,52,48,21,55,74,69,67,35,63,55,55,25,26,53,30,50,38,50,44,54,49,51,38,46,60,31,26,68,36,84,44,53,45,49,19,49,55,38,42,42,48,52,53,18,35,47,47,50,62,58,58,23,80,89,40,64,87,31,56,66,56,50,51,51,52,53,51,46,51,55,49,42,52,52,24,30,74,70,45,32,27,68,60,21,19,54,47,33,40,56,58,45,52,63,52,50,62,49,45,62,63,52,63,39,79,68,67,68,53,60,69,66,49,76,59,80,88,109

Nearest PDB structures (foldseek):
  4p9f-assembly1_A  TM=8.569E-01  e=2.162E-09  Escherichia coli UMEA 3718-1
  7u5q-assembly2_B  TM=7.463E-01  e=2.610E-09  Brucella melitensis ATCC 23457
  3ihu-assembly2_B  TM=8.290E-01  e=3.164E-08  Cupriavidus pinatubonensis JMP134
  7xp1-assembly1_A-2  TM=7.565E-01  e=1.798E-08  Pseudomonas aeruginosa PAO1
  4p9f-assembly1_B  TM=8.261E-01  e=6.720E-08  Escherichia coli UMEA 3718-1

InterPro domains:
  IPR000524 Transcription regulator HTH, GntR [PF00392] (14-70)
  IPR000524 Transcription regulator HTH, GntR [PS50949] (6-73)
  IPR000524 Transcription regulator HTH, GntR [SM00345] (12-70)
  IPR008920 Transcription regulator FadR/GntR, C-terminal [G3DSA:1.20.120.530] (85-215)
  IPR008920 Transcription regulator FadR/GntR, C-terminal [SSF48008] (91-215)
  IPR011711 GntR, C-terminal [PF07729] (91-208)
  IPR011711 GntR, C-terminal [SM00895] (80-209)
  IPR036388 Winged helix-like DNA-binding domain superfamily [G3DSA:1.10.10.10] (1-72)
  IPR036390 Winged helix DNA-binding domain superfamily [SSF46785] (7-74)

Organism: Cereibacter sphaeroides (strain ATCC 17023 / DSM 158 / JCM 6121 / CCUG 31486 / LMG 2827 / NBRC 12203 / NCIMB 8253 / ATH 2.4.1.) (NCBI:txid272943)

Radius of gyration: 23.13 Å; Cα contacts (8 Å, |Δi|>4): 584; chains: 2; bounding box: 57×64×59 Å

Foldseek 3Di:
DCPPVSVLLVVLLVVLLLCLLLCVPPALAFDDQVVSCVVSVHDSVSSVVSLVVVVVLQQWDDDVVGGIGGHHDFPVVVVVLLVVQLVLLLLLLLLLLQQPDPVLLVVLVVLLVQLVVCVVVVPQSSNLVSVLVNSLSSNVSSVDPVSNSVNSNSSSVSSVLSNPCVPVVNVVCVVLVVVLSVLSVVSSVCSPVSPSNSRSVSSNVSSVSSVVVVVVCVPVVNSPPDRHPPVVD/DCPPVSVLLVVLLVVLLLCLLLCVPPALAFDDLVVSCVVSVHDSVSSVVSLVVVVVLQQWDDDVVGGIGGHHDFPVVVVVLLVVQLVLLLLLLLLLLQQPDPVLLVVLVVLLVQLVVCVVVVPQSSNLVSVLVNSLSSNVSSVDPVSNSVNSNSSSVSSVLSNPCVPVVNVVCVVLVVVLSVLSVVSSVCSPVSPSNSRSVSSNVSSVSSVVVVVVCPPVVNSPPDRHPDVVD

Secondary structure (DSSP, 8-state):
---HHHHHHHHHHHHHHHHHHTTSS-TTPBP-HHHHHHHHT--HHHHHHHHHHHHHHTSEEE-TTS-EEEPP--HHHHHHHHHHHHHHHHHHHHHHHHH--HHHHHHHHHHHHHHHHHHHHT-HHHHHHHHHHHHHHHHHHH--TTTHHHHHHHHHHHHHHHHHHTSTTSGGGHHHHHHHHHHHHHHHHHHHTT-HHHHHHHHHHHHHHHHHHHHHH--TTGGGS-S---TT-/---HHHHHHHHHHHHHHHHHHTTSS-TTPBP-HHHHHHHHT--HHHHHHHHHHHHHHTSEEE-TTS-EEEPP--HHHHHHHHHHHHHHHHHHHHHHHHH--HHHHHHHHHHHHHHHHHHHHT-HHHHHHHHHHHHHHHHHHH--TTTHHHHHHHHHHHHHHHHHHTSTTSGGGHHHHHHHHHHHHHHHHHHHTT-HHHHHHHHHHHHHHHHHHHHHH--TTGGGS-S---TT-